Protein AF-A0A934R566-F1 (afdb_monomer)

Structure (mmCIF, N/CA/C/O backbone):
data_AF-A0A934R566-F1
#
_entry.id   AF-A0A934R566-F1
#
loop_
_atom_site.group_PDB
_atom_site.id
_atom_site.type_symbol
_atom_site.label_atom_id
_atom_site.label_alt_id
_atom_site.label_comp_id
_atom_site.label_asym_id
_atom_site.label_entity_id
_atom_site.label_seq_id
_atom_site.pdbx_PDB_ins_code
_atom_site.Cartn_x
_atom_site.Cartn_y
_atom_site.Cartn_z
_atom_site.occupancy
_atom_site.B_iso_or_equiv
_atom_site.auth_seq_id
_atom_site.auth_comp_id
_atom_site.auth_asym_id
_atom_site.auth_atom_id
_atom_site.pdbx_PDB_model_num
ATOM 1 N N . MET A 1 1 ? 9.964 -59.567 19.577 1.00 41.88 1 MET A N 1
ATOM 2 C CA . MET A 1 1 ? 9.062 -60.661 19.155 1.00 41.88 1 MET A CA 1
ATOM 3 C C . MET A 1 1 ? 9.580 -61.192 17.825 1.00 41.88 1 MET A C 1
ATOM 5 O O . MET A 1 1 ? 9.695 -60.380 16.914 1.00 41.88 1 MET A O 1
ATOM 9 N N . PRO A 1 2 ? 10.008 -62.461 17.716 1.00 40.12 2 PRO A N 1
ATOM 10 C CA . PRO A 1 2 ? 10.544 -62.982 16.462 1.00 40.12 2 PRO A CA 1
ATOM 11 C C . PRO A 1 2 ? 9.393 -63.238 15.479 1.00 40.12 2 PRO A C 1
ATOM 13 O O . PRO A 1 2 ? 8.421 -63.911 15.815 1.00 40.12 2 PRO A O 1
ATOM 16 N N . GLY A 1 3 ? 9.485 -62.628 14.297 1.00 44.38 3 GLY A N 1
ATOM 17 C CA . GLY A 1 3 ? 8.491 -62.725 13.233 1.00 44.38 3 GLY A CA 1
ATOM 18 C C . GLY A 1 3 ? 8.569 -64.067 12.512 1.00 44.38 3 GLY A C 1
ATOM 19 O O . GLY A 1 3 ? 9.644 -64.505 12.109 1.00 44.38 3 GLY A O 1
ATOM 20 N N . ILE A 1 4 ? 7.414 -64.706 12.359 1.00 51.22 4 ILE A N 1
ATOM 21 C CA . ILE A 1 4 ? 7.236 -65.934 11.584 1.00 51.22 4 ILE A CA 1
ATOM 22 C C . ILE A 1 4 ? 7.385 -65.580 10.089 1.00 51.22 4 ILE A C 1
ATOM 24 O O . ILE A 1 4 ? 6.726 -64.641 9.629 1.00 51.22 4 ILE A O 1
ATOM 28 N N . PRO A 1 5 ? 8.240 -66.272 9.315 1.00 54.06 5 PRO A N 1
ATOM 29 C CA . PRO A 1 5 ? 8.413 -65.990 7.896 1.00 54.06 5 PRO A CA 1
ATOM 30 C C . PRO A 1 5 ? 7.185 -66.452 7.097 1.00 54.06 5 PRO A C 1
ATOM 32 O O . PRO A 1 5 ? 6.775 -67.608 7.146 1.00 54.06 5 PRO A O 1
ATOM 35 N N . TRP A 1 6 ? 6.614 -65.529 6.321 1.00 48.16 6 TRP A N 1
ATOM 36 C CA . TRP A 1 6 ? 5.411 -65.715 5.495 1.00 48.16 6 TRP A CA 1
ATOM 37 C C . TRP A 1 6 ? 5.549 -66.767 4.378 1.00 48.16 6 TRP A C 1
ATOM 39 O O . TRP A 1 6 ? 4.560 -67.118 3.737 1.00 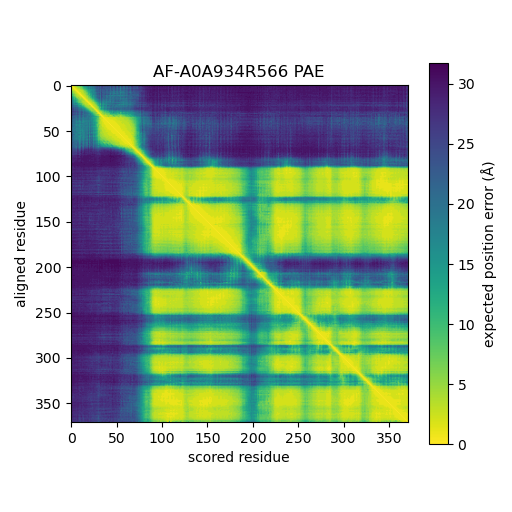48.16 6 TRP A O 1
ATOM 49 N N . SER A 1 7 ? 6.749 -67.300 4.142 1.00 43.72 7 SER A N 1
ATOM 50 C CA . SER A 1 7 ? 7.009 -68.305 3.107 1.00 43.72 7 SER A CA 1
ATOM 51 C C . SER A 1 7 ? 6.393 -69.679 3.400 1.00 43.72 7 SER A C 1
ATOM 53 O O . SER A 1 7 ? 6.211 -70.454 2.467 1.00 43.72 7 SER A O 1
ATOM 55 N N . ASP A 1 8 ? 6.023 -69.971 4.652 1.00 43.66 8 ASP A N 1
ATOM 56 C CA . ASP A 1 8 ? 5.463 -71.278 5.040 1.00 43.66 8 ASP A CA 1
ATOM 57 C C . ASP A 1 8 ? 3.939 -71.398 4.844 1.00 43.66 8 ASP A C 1
ATOM 59 O O . ASP A 1 8 ? 3.393 -72.503 4.828 1.00 43.66 8 ASP A O 1
ATOM 63 N N . LEU A 1 9 ? 3.229 -70.281 4.644 1.00 47.47 9 LEU A N 1
ATOM 64 C CA . LEU A 1 9 ? 1.766 -70.281 4.494 1.00 47.47 9 LEU A CA 1
ATOM 65 C C . LEU A 1 9 ? 1.286 -70.519 3.054 1.00 47.47 9 LEU A C 1
ATOM 67 O O . LEU A 1 9 ? 0.129 -70.884 2.859 1.00 47.47 9 LEU A O 1
ATOM 71 N N . LEU A 1 10 ? 2.154 -70.377 2.047 1.00 47.69 10 LEU A N 1
ATOM 72 C CA . LEU A 1 10 ? 1.759 -70.515 0.637 1.00 47.69 10 LEU A CA 1
ATOM 73 C C . LEU A 1 10 ? 1.865 -71.943 0.075 1.00 47.69 10 LEU A C 1
ATOM 75 O O . LEU A 1 10 ? 1.272 -72.216 -0.963 1.00 47.69 10 LEU A O 1
ATOM 79 N N . PHE A 1 11 ? 2.541 -72.877 0.755 1.00 44.78 11 PHE A N 1
ATOM 80 C CA . PHE A 1 11 ? 2.759 -74.234 0.222 1.00 44.78 11 PHE A CA 1
ATOM 81 C C . PHE A 1 11 ? 1.884 -75.341 0.830 1.00 44.78 11 PHE A C 1
ATOM 83 O O . PHE A 1 11 ? 1.899 -76.464 0.332 1.00 44.78 11 PHE A O 1
ATOM 90 N N . ARG A 1 12 ? 1.070 -75.054 1.857 1.00 43.22 12 ARG A N 1
ATOM 91 C CA . ARG A 1 12 ? 0.184 -76.059 2.488 1.00 43.22 12 ARG A CA 1
ATOM 92 C C . ARG A 1 12 ? -1.282 -76.023 2.041 1.00 43.22 12 ARG A C 1
ATOM 94 O O . ARG A 1 12 ? -2.047 -76.880 2.462 1.00 43.22 12 ARG A O 1
ATOM 101 N N . GLY A 1 13 ? -1.673 -75.081 1.182 1.00 43.78 13 GLY A N 1
ATOM 102 C CA . GLY A 1 13 ? -3.068 -74.916 0.745 1.00 43.78 13 GLY A CA 1
ATOM 103 C C . GLY A 1 13 ? -3.440 -75.571 -0.589 1.00 43.78 13 GLY A C 1
ATOM 104 O O . GLY A 1 13 ? -4.585 -75.438 -1.005 1.00 43.78 13 GLY A O 1
ATOM 105 N N . LEU A 1 14 ? -2.505 -76.235 -1.283 1.00 39.53 14 LEU A N 1
ATOM 106 C CA . LEU A 1 14 ? -2.704 -76.653 -2.682 1.00 39.53 14 LEU A CA 1
ATOM 107 C C . LEU A 1 14 ? -2.709 -78.168 -2.927 1.00 39.53 14 LEU A C 1
ATOM 109 O O . LEU A 1 14 ? -2.517 -78.612 -4.057 1.00 39.53 14 LEU A O 1
ATOM 113 N N . LEU A 1 15 ? -2.946 -78.970 -1.892 1.00 47.66 15 LEU A N 1
ATOM 114 C CA . LEU A 1 15 ? -3.189 -80.402 -2.034 1.00 47.66 15 LEU A CA 1
ATOM 115 C C . LEU A 1 15 ? -4.388 -80.792 -1.171 1.00 47.66 15 LEU A C 1
ATOM 117 O O . LEU A 1 15 ? -4.431 -80.479 0.014 1.00 47.66 15 LEU A O 1
ATOM 121 N N . VAL A 1 16 ? -5.303 -81.540 -1.787 1.00 50.09 16 VAL A N 1
ATOM 122 C CA . VAL A 1 16 ? -6.507 -82.165 -1.211 1.00 50.09 16 VAL A CA 1
ATOM 123 C C . VAL A 1 16 ? -7.772 -81.294 -1.229 1.00 50.09 16 VAL A C 1
ATOM 125 O O . VAL A 1 16 ? -8.340 -80.932 -0.207 1.00 50.09 16 VAL A O 1
ATOM 128 N N . ALA A 1 17 ? -8.268 -81.048 -2.440 1.00 39.47 17 ALA A N 1
ATOM 129 C CA . ALA A 1 17 ? -9.702 -81.035 -2.723 1.00 39.47 17 ALA A CA 1
ATOM 130 C C . ALA A 1 17 ? -9.897 -81.486 -4.178 1.00 39.47 17 ALA A C 1
ATOM 132 O O . ALA A 1 17 ? -9.989 -80.672 -5.091 1.00 39.47 17 ALA A O 1
ATOM 133 N N . THR A 1 18 ? -9.871 -82.797 -4.414 1.00 49.72 18 THR A N 1
ATOM 134 C CA . THR A 1 18 ? -10.452 -83.384 -5.626 1.00 49.72 18 THR A CA 1
ATOM 135 C C . THR A 1 18 ? -11.951 -83.524 -5.373 1.00 49.72 18 THR A C 1
ATOM 137 O O . THR A 1 18 ? -12.323 -84.344 -4.534 1.00 49.72 18 THR A O 1
ATOM 140 N N . PRO A 1 19 ? -12.825 -82.729 -6.011 1.00 45.81 19 PRO A N 1
ATOM 141 C CA . PRO A 1 19 ? -14.240 -83.040 -5.996 1.00 45.81 19 PRO A CA 1
ATOM 142 C C . PRO A 1 19 ? -14.465 -84.248 -6.908 1.00 45.81 19 PRO A C 1
ATOM 144 O O . PRO A 1 19 ? -14.084 -84.225 -8.081 1.00 45.81 19 PRO A O 1
ATOM 147 N N . ASP A 1 20 ? -15.069 -85.297 -6.356 1.00 46.50 20 ASP A N 1
ATOM 148 C CA . ASP A 1 20 ? -15.624 -86.403 -7.128 1.00 46.50 20 ASP A CA 1
ATOM 149 C C . ASP A 1 20 ? -16.642 -85.831 -8.124 1.00 46.50 20 ASP A C 1
ATOM 151 O O . ASP A 1 20 ? -17.706 -85.333 -7.747 1.00 46.50 20 ASP A O 1
ATOM 155 N N . PHE A 1 21 ? -16.280 -85.842 -9.407 1.00 44.44 21 PHE A N 1
ATOM 156 C CA . PHE A 1 21 ? -17.185 -85.483 -10.488 1.00 44.44 21 PHE A CA 1
ATOM 157 C C . PHE A 1 21 ? -18.115 -86.672 -10.754 1.00 44.44 21 PHE A C 1
ATOM 159 O O . PHE A 1 21 ? -17.622 -87.774 -10.997 1.00 44.44 21 PHE A O 1
ATOM 166 N N . PRO A 1 22 ? -19.445 -86.487 -10.737 1.00 51.38 22 PRO A N 1
ATOM 167 C CA . PRO A 1 22 ? -20.356 -87.540 -11.142 1.00 51.38 22 PRO A CA 1
ATOM 168 C C . PRO A 1 22 ? -20.207 -87.811 -12.644 1.00 51.38 22 PRO A C 1
ATOM 170 O O . PRO A 1 22 ? -20.480 -86.948 -13.484 1.00 51.38 22 PRO A O 1
ATOM 173 N N . ASP A 1 23 ? -19.804 -89.038 -12.966 1.00 53.03 23 ASP A N 1
ATOM 174 C CA . ASP A 1 23 ? -19.916 -89.646 -14.289 1.00 53.03 23 ASP A CA 1
ATOM 175 C C . ASP A 1 23 ? -21.395 -89.708 -14.678 1.00 53.03 23 ASP A C 1
ATOM 177 O O . ASP A 1 23 ? -22.086 -90.650 -14.306 1.00 53.03 23 ASP A O 1
ATOM 181 N N . ASN A 1 24 ? -21.912 -88.676 -15.350 1.00 53.62 24 ASN A N 1
ATOM 182 C CA . ASN A 1 24 ? -23.083 -88.754 -16.235 1.00 53.62 24 ASN A CA 1
ATOM 183 C C . ASN A 1 24 ? -23.374 -87.393 -16.882 1.00 53.62 24 ASN A C 1
ATOM 185 O O . ASN A 1 24 ? -24.343 -86.718 -16.551 1.00 53.62 24 ASN A O 1
ATOM 189 N N . PHE A 1 25 ? -22.555 -87.005 -17.860 1.00 48.19 25 PHE A N 1
ATOM 190 C CA . PHE A 1 25 ? -22.981 -86.069 -18.905 1.00 48.19 25 PHE A CA 1
ATOM 191 C C . PHE A 1 25 ? -22.435 -86.519 -20.261 1.00 48.19 25 PHE A C 1
ATOM 193 O O . PHE A 1 25 ? -21.473 -85.991 -20.815 1.00 48.19 25 PHE A O 1
ATOM 200 N N . SER A 1 26 ? -23.080 -87.545 -20.807 1.00 50.75 26 SER A N 1
ATOM 201 C CA . SER A 1 26 ? -22.960 -87.933 -22.207 1.00 50.75 26 SER A CA 1
ATOM 202 C C . SER A 1 26 ? -23.872 -87.032 -23.045 1.00 50.75 26 SER A C 1
ATOM 204 O O . SER A 1 26 ? -25.043 -87.343 -23.224 1.00 50.75 26 SER A O 1
ATOM 206 N N . SER A 1 27 ? -23.366 -85.904 -23.555 1.00 48.69 27 SER A N 1
ATOM 207 C CA . SER A 1 27 ? -23.995 -85.225 -24.701 1.00 48.69 27 SER A CA 1
ATOM 208 C C . SER A 1 27 ? -23.041 -84.261 -25.419 1.00 48.69 27 SER A C 1
ATOM 210 O O . SER A 1 27 ? -22.906 -83.089 -25.087 1.00 48.69 27 SER A O 1
ATOM 212 N N . SER A 1 28 ? -22.364 -84.808 -26.429 1.00 54.81 28 SER A N 1
ATOM 213 C CA . SER A 1 28 ? -22.339 -84.268 -27.794 1.00 54.81 28 SER A CA 1
ATOM 214 C C . SER A 1 28 ? -21.935 -82.801 -28.042 1.00 54.81 28 SER A C 1
ATOM 216 O O . SER A 1 28 ? -22.540 -82.149 -28.884 1.00 54.81 28 SER A O 1
ATOM 218 N N . TYR A 1 29 ? -20.840 -82.321 -27.451 1.00 56.97 29 TYR A N 1
ATOM 219 C CA . TYR A 1 29 ? -19.929 -81.377 -28.126 1.00 56.97 29 TYR A CA 1
ATOM 220 C C . TYR A 1 29 ? -18.493 -81.698 -27.711 1.00 56.97 29 TYR A C 1
ATOM 222 O O . TYR A 1 29 ? -17.938 -81.118 -26.780 1.00 56.97 29 TYR A O 1
ATOM 230 N N . GLY A 1 30 ? -17.895 -82.683 -28.385 1.00 53.22 30 GLY A N 1
ATOM 231 C CA . GLY A 1 30 ? -16.498 -83.053 -28.189 1.00 53.22 30 GLY A CA 1
ATOM 232 C C . GLY A 1 30 ? -15.568 -81.952 -28.688 1.00 53.22 30 GLY A C 1
ATOM 233 O O . GLY A 1 30 ? -15.062 -82.033 -29.804 1.00 53.22 30 GLY A O 1
ATOM 234 N N . MET A 1 31 ? -15.305 -80.933 -27.865 1.00 53.47 31 MET A N 1
ATOM 235 C CA . MET A 1 31 ? -14.038 -80.225 -28.003 1.00 53.47 31 MET A CA 1
ATOM 236 C C . MET A 1 31 ? -12.932 -81.237 -27.686 1.00 53.47 31 MET A C 1
ATOM 238 O O . MET A 1 31 ? -13.004 -81.895 -26.644 1.00 53.47 31 MET A O 1
ATOM 242 N N . PRO A 1 32 ? -11.927 -81.412 -28.564 1.00 59.88 32 PRO A N 1
ATOM 243 C CA . PRO A 1 32 ? -10.840 -82.344 -28.305 1.00 59.88 32 PRO A CA 1
ATOM 244 C C . PRO A 1 32 ? -10.223 -81.988 -26.953 1.00 59.88 32 PRO A C 1
ATOM 246 O O . PRO A 1 32 ? -9.951 -80.818 -26.697 1.00 59.88 32 PRO A O 1
ATOM 249 N N . SER A 1 33 ? -10.009 -82.974 -26.082 1.00 62.22 33 SER A N 1
ATOM 250 C CA . SER A 1 33 ? -9.493 -82.786 -24.713 1.00 62.22 33 SER A CA 1
ATOM 251 C C . SER A 1 33 ? -8.216 -81.929 -24.644 1.00 62.22 33 SER A C 1
ATOM 253 O O . SER A 1 33 ? -7.975 -81.251 -23.646 1.00 62.22 33 SER A O 1
ATOM 255 N N . ARG A 1 34 ? -7.446 -81.870 -25.741 1.00 66.62 34 ARG A N 1
ATOM 256 C CA . ARG A 1 34 ? -6.327 -80.934 -25.939 1.00 66.62 34 ARG A CA 1
ATOM 257 C C . ARG A 1 34 ? -6.724 -79.454 -25.878 1.00 66.62 34 ARG A C 1
ATOM 259 O O . ARG A 1 34 ? -5.978 -78.673 -25.300 1.00 66.62 34 ARG A O 1
ATOM 266 N N . ASN A 1 35 ? -7.872 -79.055 -26.424 1.00 69.69 35 ASN A N 1
ATOM 267 C CA . ASN A 1 35 ? -8.321 -77.660 -26.404 1.00 69.69 35 ASN A CA 1
ATOM 268 C C . ASN A 1 35 ? -8.693 -77.206 -24.993 1.00 69.69 35 ASN A C 1
ATOM 270 O O . ASN A 1 35 ? -8.331 -76.100 -24.617 1.00 69.69 35 ASN A O 1
ATOM 274 N N . LEU A 1 36 ? -9.322 -78.066 -24.183 1.00 76.81 36 LEU A N 1
ATOM 275 C CA . LEU A 1 36 ? -9.640 -77.723 -22.794 1.00 76.81 36 LEU A CA 1
ATOM 276 C C . LEU A 1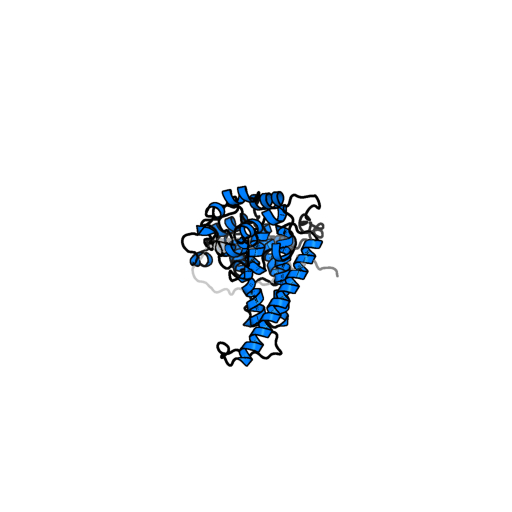 36 ? -8.361 -77.499 -21.973 1.00 76.81 36 LEU A C 1
ATOM 278 O O . LEU A 1 36 ? -8.259 -76.511 -21.253 1.00 76.81 36 LEU A O 1
ATOM 282 N N . GLN A 1 37 ? -7.360 -78.373 -22.129 1.00 77.88 37 GLN A N 1
ATOM 283 C CA . GLN A 1 37 ? -6.065 -78.224 -21.456 1.00 77.88 37 GLN A CA 1
ATOM 284 C C . GLN A 1 37 ? -5.353 -76.929 -21.865 1.00 77.88 37 GLN A C 1
ATOM 286 O O . GLN A 1 37 ? -4.818 -76.227 -21.010 1.00 77.88 37 GLN A O 1
ATOM 291 N N . ILE A 1 38 ? -5.391 -76.581 -23.155 1.00 82.75 38 ILE A N 1
ATOM 292 C CA . ILE A 1 38 ? -4.810 -75.337 -23.672 1.00 82.75 38 ILE A CA 1
ATOM 293 C C . ILE A 1 38 ? -5.565 -74.119 -23.123 1.00 82.75 38 ILE A C 1
ATOM 295 O O . ILE A 1 38 ? -4.933 -73.183 -22.642 1.00 82.75 38 ILE A O 1
ATOM 299 N N . THR A 1 39 ? -6.900 -74.128 -23.125 1.00 78.88 39 THR A N 1
ATOM 300 C CA . THR A 1 39 ? -7.710 -73.029 -22.579 1.00 78.88 39 THR A CA 1
ATOM 301 C C . THR A 1 39 ? -7.467 -72.835 -21.084 1.00 78.88 39 THR A C 1
ATOM 303 O O . THR A 1 39 ? -7.262 -71.705 -20.648 1.00 78.88 39 THR A O 1
ATOM 306 N N . VAL A 1 40 ? -7.416 -73.916 -20.300 1.00 83.31 40 VAL A N 1
ATOM 307 C CA . VAL A 1 40 ? -7.110 -73.846 -18.862 1.00 83.31 40 VAL A CA 1
ATOM 308 C C . VAL A 1 40 ? -5.696 -73.305 -18.633 1.00 83.31 40 VAL A C 1
ATOM 310 O O . VAL A 1 40 ? -5.517 -72.425 -17.794 1.00 83.31 40 VAL A O 1
ATOM 313 N N . ALA A 1 41 ? -4.705 -73.752 -19.411 1.00 87.06 41 ALA A N 1
ATOM 314 C CA . ALA A 1 41 ? -3.342 -73.232 -19.324 1.00 87.06 41 ALA A CA 1
ATOM 315 C C . ALA A 1 41 ? -3.271 -71.725 -19.634 1.00 87.06 41 ALA A C 1
ATOM 317 O O . ALA A 1 41 ? -2.594 -70.985 -18.921 1.00 87.06 41 ALA A O 1
ATOM 318 N N . TRP A 1 42 ? -4.005 -71.249 -20.645 1.00 89.44 42 TRP A N 1
ATOM 319 C CA . TRP A 1 42 ? -4.072 -69.823 -20.981 1.00 89.44 42 TRP A CA 1
ATOM 320 C C . TRP A 1 42 ? -4.770 -68.988 -19.912 1.00 89.44 42 TRP A C 1
ATOM 322 O O . TRP A 1 42 ? -4.302 -67.893 -19.610 1.00 89.44 42 TRP A O 1
ATOM 332 N N . ILE A 1 43 ? -5.848 -69.498 -19.313 1.00 89.12 43 ILE A N 1
ATOM 333 C CA . ILE A 1 43 ? -6.532 -68.818 -18.207 1.00 89.12 43 ILE A CA 1
ATOM 334 C C . ILE A 1 43 ? -5.586 -68.696 -17.010 1.00 89.12 43 ILE A C 1
ATOM 336 O O . ILE A 1 43 ? -5.425 -67.601 -16.479 1.00 89.12 43 ILE A O 1
ATOM 340 N N . LEU A 1 44 ? -4.897 -69.779 -16.635 1.00 90.62 44 LEU A N 1
ATOM 341 C CA . LEU A 1 44 ? -3.925 -69.761 -15.538 1.00 90.62 44 LEU A CA 1
ATOM 342 C C . LEU A 1 44 ? -2.777 -68.783 -15.807 1.00 90.62 44 LEU A C 1
ATOM 344 O O . LEU A 1 44 ? -2.401 -68.015 -14.921 1.00 90.62 44 LEU A O 1
ATOM 348 N N . LEU A 1 45 ? -2.250 -68.765 -17.034 1.00 90.75 45 LEU A N 1
ATOM 349 C CA . LEU A 1 45 ? -1.203 -67.829 -17.432 1.00 90.75 45 LEU A CA 1
ATOM 350 C C . LEU A 1 45 ? -1.691 -66.373 -17.380 1.00 90.75 45 LEU A C 1
ATOM 352 O O . LEU A 1 45 ? -0.990 -65.512 -16.854 1.00 90.75 45 LEU A O 1
ATOM 356 N N . ALA A 1 46 ? -2.898 -66.092 -17.876 1.00 89.56 46 ALA A N 1
ATOM 357 C CA . ALA A 1 46 ? -3.488 -64.757 -17.832 1.00 89.56 46 ALA A CA 1
ATOM 358 C C . ALA A 1 46 ? -3.719 -64.286 -16.387 1.00 89.56 46 ALA A C 1
ATOM 360 O O . ALA A 1 46 ? -3.388 -63.149 -16.049 1.00 89.56 46 ALA A O 1
ATOM 361 N N . SER A 1 47 ? -4.213 -65.167 -15.511 1.00 88.31 47 SER A N 1
ATOM 362 C CA . SER A 1 47 ? -4.362 -64.878 -14.082 1.00 88.31 47 SER A CA 1
ATOM 363 C C . SER A 1 47 ? -3.016 -64.598 -13.409 1.00 88.31 47 SER A C 1
ATOM 365 O O . SER A 1 47 ? -2.917 -63.656 -12.623 1.00 88.31 47 SER A O 1
ATOM 367 N N . LEU A 1 48 ? -1.966 -65.353 -13.753 1.00 90.88 48 LEU A N 1
ATOM 368 C CA . LEU A 1 48 ? -0.611 -65.123 -13.248 1.00 90.88 48 LEU A CA 1
ATOM 369 C C . LEU A 1 48 ? -0.079 -63.745 -13.676 1.00 90.88 48 LEU A C 1
ATOM 371 O O . LEU A 1 48 ? 0.414 -62.989 -12.840 1.00 90.88 48 LEU A O 1
ATOM 375 N N . ILE A 1 49 ? -0.217 -63.392 -14.958 1.00 90.62 49 ILE A N 1
ATOM 376 C CA . ILE A 1 49 ? 0.229 -62.097 -15.497 1.00 90.62 49 ILE A CA 1
ATOM 377 C C . ILE A 1 49 ? -0.526 -60.943 -14.827 1.00 90.62 49 ILE A C 1
ATOM 379 O O . ILE A 1 49 ? 0.094 -59.959 -14.419 1.00 90.62 49 ILE A O 1
ATOM 383 N N . MET A 1 50 ? -1.844 -61.071 -14.652 1.00 91.25 50 MET A N 1
ATOM 384 C CA . MET A 1 50 ? -2.654 -60.052 -13.982 1.00 91.25 50 MET A CA 1
ATOM 385 C C . MET A 1 50 ? -2.262 -59.889 -12.506 1.00 91.25 50 MET A C 1
ATOM 387 O O . MET A 1 50 ? -2.162 -58.763 -12.020 1.00 91.25 50 MET A O 1
ATOM 391 N N . GLY A 1 51 ? -1.953 -60.989 -11.810 1.00 90.12 51 GLY A N 1
ATOM 392 C CA . GLY A 1 51 ? -1.420 -60.955 -10.446 1.00 90.12 51 GLY A CA 1
ATOM 393 C C . GLY A 1 51 ? -0.073 -60.230 -10.349 1.00 90.12 51 GLY A C 1
ATOM 394 O O . GLY A 1 51 ? 0.115 -59.398 -9.463 1.00 90.12 51 GLY A O 1
ATOM 395 N N . ILE A 1 52 ? 0.842 -60.476 -11.294 1.00 89.50 52 ILE A N 1
ATOM 396 C CA . ILE A 1 52 ? 2.141 -59.783 -11.361 1.00 89.50 52 ILE A CA 1
ATOM 397 C C . ILE A 1 52 ? 1.951 -58.284 -11.624 1.00 89.50 52 ILE A C 1
ATOM 399 O O . ILE A 1 52 ? 2.617 -57.46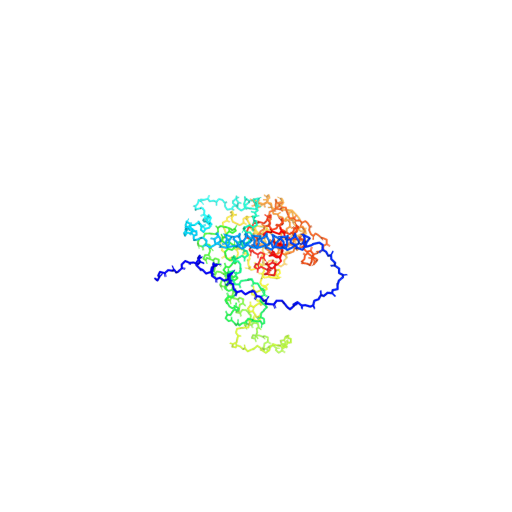9 -10.987 1.00 89.50 52 ILE A O 1
ATOM 403 N N . ALA A 1 53 ? 1.038 -57.906 -12.523 1.00 87.06 53 ALA A N 1
ATOM 404 C CA . ALA A 1 53 ? 0.755 -56.505 -12.831 1.00 87.06 53 ALA A CA 1
ATOM 405 C C . ALA A 1 53 ? 0.181 -55.752 -11.619 1.00 87.06 53 ALA A C 1
ATOM 407 O O . ALA A 1 53 ? 0.641 -54.656 -11.299 1.00 87.06 53 ALA A O 1
ATOM 408 N N . LEU A 1 54 ? -0.769 -56.362 -10.900 1.00 85.31 54 LEU A N 1
ATOM 409 C CA . LEU A 1 54 ? -1.323 -55.798 -9.665 1.00 85.31 54 LEU A CA 1
ATOM 410 C C . LEU A 1 54 ? -0.258 -55.668 -8.572 1.00 85.31 54 LEU A C 1
ATOM 412 O O . LEU A 1 54 ? -0.192 -54.639 -7.901 1.00 85.31 54 LEU A O 1
ATOM 416 N N . TRP A 1 55 ? 0.613 -56.669 -8.427 1.00 91.31 55 TRP A N 1
ATOM 417 C CA . TRP A 1 55 ? 1.724 -56.610 -7.480 1.00 91.31 55 TRP A CA 1
ATOM 418 C C . TRP A 1 55 ? 2.723 -55.501 -7.833 1.00 91.31 55 TRP A C 1
ATOM 420 O O . TRP A 1 55 ? 3.103 -54.727 -6.959 1.00 91.31 55 TRP A O 1
ATOM 430 N N . GLN A 1 56 ? 3.102 -55.356 -9.107 1.00 86.38 56 GLN A N 1
ATOM 431 C CA . GLN A 1 56 ? 3.962 -54.261 -9.575 1.00 86.38 56 GLN A CA 1
ATOM 432 C C . GLN A 1 56 ? 3.335 -52.891 -9.282 1.00 86.38 56 GLN A C 1
ATOM 434 O O . GLN A 1 56 ? 4.017 -52.022 -8.745 1.00 86.38 56 GLN A O 1
ATOM 439 N N . ALA A 1 57 ? 2.038 -52.711 -9.554 1.00 81.44 57 ALA A N 1
ATOM 440 C CA . ALA A 1 57 ? 1.329 -51.468 -9.252 1.00 81.44 57 ALA A CA 1
ATOM 441 C C . ALA A 1 57 ? 1.331 -51.160 -7.746 1.00 81.44 57 ALA A C 1
ATOM 443 O O . ALA A 1 57 ? 1.650 -50.043 -7.344 1.00 81.44 57 ALA A O 1
ATOM 444 N N . GLN A 1 58 ? 1.065 -52.159 -6.898 1.00 82.69 58 GLN A N 1
ATOM 445 C CA . GLN A 1 58 ? 1.133 -51.997 -5.445 1.00 82.69 58 GLN A CA 1
ATOM 446 C C . GLN A 1 58 ? 2.552 -51.692 -4.956 1.00 82.69 58 GLN A C 1
ATOM 448 O O . GLN A 1 58 ? 2.717 -50.852 -4.079 1.00 82.69 58 GLN A O 1
ATOM 453 N N . VAL A 1 59 ? 3.584 -52.324 -5.525 1.00 84.12 59 VAL A N 1
ATOM 454 C CA . VAL A 1 59 ? 4.988 -52.043 -5.187 1.00 84.12 59 VAL A CA 1
ATOM 455 C C . VAL A 1 59 ? 5.389 -50.635 -5.619 1.00 84.12 59 VAL A C 1
ATOM 457 O O . VAL A 1 59 ? 6.125 -49.983 -4.884 1.00 84.12 59 VAL A O 1
ATOM 460 N N . VAL A 1 60 ? 4.914 -50.140 -6.765 1.00 83.38 60 VAL A N 1
ATOM 461 C CA . VAL A 1 60 ? 5.159 -48.760 -7.212 1.00 83.38 60 VAL A CA 1
ATOM 462 C C . VAL A 1 60 ? 4.477 -47.767 -6.277 1.00 83.38 60 VAL A C 1
ATOM 464 O O . VAL A 1 60 ? 5.161 -46.891 -5.764 1.00 83.38 60 VAL A O 1
ATOM 467 N N . VAL A 1 61 ? 3.195 -47.960 -5.953 1.00 77.38 61 VAL A N 1
ATOM 468 C CA . VAL A 1 61 ? 2.465 -47.096 -5.007 1.00 77.38 61 VAL A CA 1
ATOM 469 C C . VAL A 1 61 ? 3.091 -47.150 -3.613 1.00 77.38 61 VAL A C 1
ATOM 471 O O . VAL A 1 61 ? 3.277 -46.119 -2.976 1.00 77.38 61 VAL A O 1
ATOM 474 N N . ALA A 1 62 ? 3.488 -48.332 -3.139 1.00 73.62 62 ALA A N 1
ATOM 475 C CA . ALA A 1 62 ? 4.169 -48.483 -1.859 1.00 73.62 62 ALA A CA 1
ATOM 476 C C . ALA A 1 62 ? 5.567 -47.854 -1.874 1.00 73.62 62 ALA A C 1
ATOM 478 O O . ALA A 1 62 ? 5.986 -47.309 -0.859 1.00 73.62 62 ALA A O 1
ATOM 479 N N . ARG A 1 63 ? 6.294 -47.888 -3.000 1.00 74.69 63 ARG A N 1
ATOM 480 C CA . ARG A 1 63 ? 7.576 -47.186 -3.164 1.00 74.69 63 ARG A CA 1
ATOM 481 C C . ARG A 1 63 ? 7.394 -45.681 -3.266 1.00 74.69 63 ARG A C 1
ATOM 483 O O . ARG A 1 63 ? 8.210 -44.972 -2.696 1.00 74.69 63 ARG A O 1
ATOM 490 N N . GLU A 1 64 ? 6.351 -45.191 -3.927 1.00 70.00 64 GLU A N 1
ATOM 491 C CA . GLU A 1 64 ? 6.012 -43.768 -3.964 1.00 70.00 64 GLU A CA 1
ATOM 492 C C . GLU A 1 64 ? 5.628 -43.281 -2.568 1.00 70.00 64 GLU A C 1
ATOM 494 O O . GLU A 1 64 ? 6.254 -42.350 -2.070 1.00 70.00 64 GLU A O 1
ATOM 499 N N . ALA A 1 65 ? 4.730 -43.980 -1.872 1.00 69.19 65 ALA A N 1
ATOM 500 C CA . ALA A 1 65 ? 4.366 -43.685 -0.489 1.00 69.19 65 ALA A CA 1
ATOM 501 C C . ALA A 1 65 ? 5.579 -43.785 0.452 1.00 69.19 65 ALA A C 1
ATOM 503 O O . ALA A 1 65 ? 5.823 -42.892 1.257 1.00 69.19 65 ALA A O 1
ATOM 504 N N . ALA A 1 66 ? 6.410 -44.822 0.320 1.00 68.19 66 ALA A N 1
ATOM 505 C CA . ALA A 1 66 ? 7.635 -44.959 1.106 1.00 68.19 66 ALA A CA 1
ATOM 506 C C . ALA A 1 66 ? 8.725 -43.960 0.699 1.00 68.19 66 ALA A C 1
ATOM 508 O O . ALA A 1 66 ? 9.611 -43.707 1.502 1.00 68.19 66 ALA A O 1
ATOM 509 N N . SER A 1 67 ? 8.692 -43.387 -0.508 1.00 65.12 67 SER A N 1
ATOM 510 C CA . SER A 1 67 ? 9.577 -42.291 -0.921 1.00 65.12 67 SER A CA 1
ATOM 511 C C . SER A 1 67 ? 9.090 -40.942 -0.394 1.00 65.12 67 SER A C 1
ATOM 513 O O . SER A 1 67 ? 9.916 -40.127 0.004 1.00 65.12 67 SER A O 1
ATOM 515 N N . GLN A 1 68 ? 7.771 -40.752 -0.289 1.00 60.81 68 GLN A N 1
ATOM 516 C CA . GLN A 1 68 ? 7.145 -39.604 0.369 1.00 60.81 68 GLN A CA 1
ATOM 517 C C . GLN A 1 68 ? 7.337 -39.647 1.893 1.00 60.81 68 GLN A C 1
ATOM 519 O O . GLN A 1 68 ? 7.496 -38.606 2.524 1.00 60.81 68 GLN A O 1
ATOM 524 N N . HIS A 1 69 ? 7.378 -40.846 2.481 1.00 52.81 69 HIS A N 1
ATOM 525 C CA . HIS A 1 69 ? 7.582 -41.074 3.916 1.00 52.81 69 HIS A CA 1
ATOM 526 C C . HIS A 1 69 ? 8.989 -41.549 4.282 1.00 52.81 69 HIS A C 1
ATOM 528 O O . HIS A 1 69 ? 9.249 -41.857 5.449 1.00 52.81 69 HIS A O 1
ATOM 534 N N . LYS A 1 70 ? 9.923 -41.620 3.323 1.00 48.47 70 LYS A N 1
ATOM 535 C CA . LYS A 1 70 ? 11.330 -41.837 3.651 1.00 48.47 70 LYS A CA 1
ATOM 536 C C . LYS A 1 70 ? 11.691 -40.637 4.495 1.00 48.47 70 LYS A C 1
ATOM 538 O O . LYS A 1 70 ? 11.615 -39.526 3.983 1.00 48.47 70 LYS A O 1
ATOM 543 N N . ASN A 1 71 ? 12.004 -40.870 5.771 1.00 46.34 71 ASN A N 1
ATOM 544 C CA . ASN A 1 71 ? 12.502 -39.846 6.675 1.00 46.34 71 ASN A CA 1
ATOM 545 C C . ASN A 1 71 ? 13.664 -39.160 5.968 1.00 46.34 71 ASN A C 1
ATOM 547 O O . ASN A 1 71 ? 14.796 -39.653 5.965 1.00 46.34 71 ASN A O 1
ATOM 551 N N . LEU A 1 72 ? 13.340 -38.055 5.299 1.00 46.38 72 LEU A N 1
ATOM 552 C CA . LEU A 1 72 ? 14.305 -37.105 4.817 1.00 46.38 72 LEU A CA 1
ATOM 553 C C . LEU A 1 72 ? 15.164 -36.816 6.052 1.00 46.38 72 LEU A C 1
ATOM 555 O O . LEU A 1 72 ? 14.599 -36.694 7.150 1.00 46.38 72 LEU A O 1
ATOM 559 N N . PRO A 1 73 ? 16.505 -36.758 5.933 1.00 46.00 73 PRO A N 1
ATOM 560 C CA . PRO A 1 73 ? 17.288 -36.157 7.007 1.00 46.00 73 PRO A CA 1
ATOM 561 C C . PRO A 1 73 ? 16.550 -34.874 7.399 1.00 46.00 73 PRO A C 1
ATOM 563 O O . PRO A 1 73 ? 16.102 -34.187 6.469 1.00 46.00 73 PRO A O 1
ATOM 566 N N . PRO A 1 74 ? 16.311 -34.625 8.709 1.00 39.22 74 PRO A N 1
ATOM 567 C CA . PRO A 1 74 ? 15.502 -33.495 9.161 1.00 39.22 74 PRO A CA 1
ATOM 568 C C . PRO A 1 74 ? 15.922 -32.316 8.303 1.00 39.22 74 PRO A C 1
ATOM 570 O O . PRO A 1 74 ? 17.136 -32.083 8.249 1.00 39.22 74 PRO A O 1
ATOM 573 N N . PRO A 1 75 ? 14.993 -31.733 7.514 1.00 38.97 75 PRO A N 1
ATOM 574 C CA . PRO A 1 75 ? 15.333 -30.893 6.371 1.00 38.97 75 PRO A CA 1
ATOM 575 C C . PRO A 1 75 ? 16.448 -29.983 6.825 1.00 38.97 75 PRO A C 1
A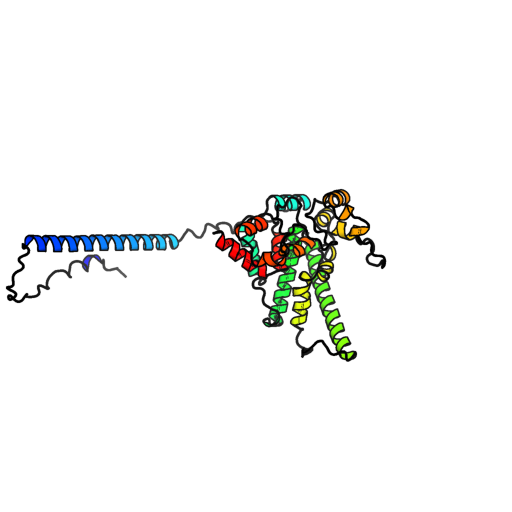TOM 577 O O . PRO A 1 75 ? 16.228 -29.302 7.820 1.00 38.97 75 PRO A O 1
ATOM 580 N N . THR A 1 76 ? 17.636 -30.098 6.213 1.00 35.75 76 THR A N 1
ATOM 581 C CA . THR A 1 76 ? 18.921 -29.561 6.692 1.00 35.75 76 THR A CA 1
ATOM 582 C C . THR A 1 76 ? 18.814 -28.079 6.968 1.00 35.75 76 THR A C 1
ATOM 584 O O . THR A 1 76 ? 19.209 -27.304 6.106 1.00 35.75 76 THR A O 1
ATOM 587 N N . ASN A 1 77 ? 18.187 -27.705 8.087 1.00 36.56 77 ASN A N 1
ATOM 588 C CA . ASN A 1 77 ? 17.438 -26.463 8.245 1.00 36.56 77 ASN A CA 1
ATOM 589 C C . ASN A 1 77 ? 17.262 -25.784 6.884 1.00 36.56 77 ASN A C 1
ATOM 591 O O . ASN A 1 77 ? 17.960 -24.801 6.633 1.00 36.56 77 ASN A O 1
ATOM 595 N N . THR A 1 78 ? 16.565 -26.434 5.920 1.00 39.09 78 THR A N 1
ATOM 596 C CA . THR A 1 78 ? 16.529 -25.911 4.545 1.00 39.09 78 THR A CA 1
ATOM 597 C C . THR A 1 78 ? 15.901 -24.576 4.734 1.00 39.09 78 THR A C 1
ATOM 599 O O . THR A 1 78 ? 14.723 -24.533 5.095 1.00 39.09 78 THR A O 1
ATOM 602 N N . ARG A 1 79 ? 16.768 -23.559 4.656 1.00 40.09 79 ARG A N 1
ATOM 603 C CA . ARG A 1 79 ? 16.533 -22.179 5.024 1.00 40.09 79 ARG A CA 1
ATOM 604 C C . ARG A 1 79 ? 15.041 -21.963 4.913 1.00 40.09 79 ARG A C 1
ATOM 606 O O . ARG A 1 79 ? 14.551 -22.052 3.786 1.00 40.09 79 ARG A O 1
ATOM 613 N N . HIS A 1 80 ? 14.329 -21.699 6.019 1.00 35.53 80 HIS A N 1
ATOM 614 C CA . HIS A 1 80 ? 13.204 -20.761 5.940 1.00 35.53 80 HIS A CA 1
ATOM 615 C C . HIS A 1 80 ? 13.687 -19.742 4.941 1.00 35.53 80 HIS A C 1
ATOM 617 O O . HIS A 1 80 ? 14.687 -19.126 5.307 1.00 35.53 80 HIS A O 1
ATOM 623 N N . ALA A 1 81 ? 13.199 -19.763 3.688 1.00 39.16 81 ALA A N 1
ATOM 624 C CA . ALA A 1 81 ? 13.912 -19.146 2.572 1.00 39.16 81 ALA A CA 1
ATOM 625 C C . ALA A 1 81 ? 14.283 -17.777 3.091 1.00 39.16 81 ALA A C 1
ATOM 627 O O . ALA A 1 81 ? 13.344 -17.049 3.415 1.00 39.16 81 ALA A O 1
ATOM 628 N N . ILE A 1 82 ? 15.575 -17.572 3.430 1.00 40.16 82 ILE A N 1
ATOM 629 C CA . ILE A 1 82 ? 15.920 -16.537 4.412 1.00 40.16 82 ILE A CA 1
ATOM 630 C C . ILE A 1 82 ? 15.502 -15.308 3.662 1.00 40.16 82 ILE A C 1
ATOM 632 O O . ILE A 1 82 ? 16.135 -14.980 2.657 1.00 40.16 82 ILE A O 1
ATOM 636 N N . ARG A 1 83 ? 14.353 -14.740 4.058 1.00 49.34 83 ARG A N 1
ATOM 637 C CA . ARG A 1 83 ? 13.823 -13.527 3.466 1.00 49.34 83 ARG A CA 1
ATOM 638 C C . ARG A 1 83 ? 15.002 -12.615 3.652 1.00 49.34 83 ARG A C 1
ATOM 640 O O . ARG A 1 83 ? 15.389 -12.417 4.805 1.00 49.34 83 ARG A O 1
ATOM 647 N N . ALA A 1 84 ? 15.668 -12.245 2.558 1.00 46.81 84 ALA A N 1
ATOM 648 C CA . ALA A 1 84 ? 16.871 -11.449 2.668 1.00 46.81 84 ALA A CA 1
ATOM 649 C C . ALA A 1 84 ? 16.452 -10.255 3.517 1.00 46.81 84 ALA A C 1
ATOM 651 O O . ALA A 1 84 ? 15.548 -9.508 3.128 1.00 46.81 84 ALA A O 1
ATOM 652 N N . GLY A 1 85 ? 16.976 -10.197 4.746 1.00 49.81 85 GLY A N 1
ATOM 653 C CA . GLY A 1 85 ? 16.698 -9.081 5.625 1.00 49.81 85 GLY A CA 1
ATOM 654 C C . GLY A 1 85 ? 17.112 -7.837 4.852 1.00 49.81 85 GLY A C 1
ATOM 655 O O . GLY A 1 85 ? 18.084 -7.921 4.092 1.00 49.81 85 GLY A O 1
ATOM 656 N N . PRO A 1 86 ? 16.375 -6.723 4.955 1.00 51.12 86 PRO A N 1
ATOM 657 C CA . PRO A 1 86 ? 16.812 -5.494 4.315 1.00 51.12 86 PRO A CA 1
ATOM 658 C C . PRO A 1 86 ? 18.250 -5.237 4.772 1.00 51.12 86 PRO A C 1
ATOM 660 O O . PRO A 1 86 ? 18.510 -5.127 5.972 1.00 51.12 86 PRO A O 1
ATOM 663 N N . ALA A 1 87 ? 19.193 -5.280 3.829 1.00 49.94 87 ALA A N 1
ATOM 664 C CA . ALA A 1 87 ? 20.585 -5.010 4.128 1.00 49.94 87 ALA A CA 1
ATOM 665 C C . ALA A 1 87 ? 20.641 -3.589 4.694 1.00 49.94 87 ALA A C 1
ATOM 667 O O . ALA A 1 87 ? 20.140 -2.658 4.075 1.00 49.94 87 ALA A O 1
ATOM 668 N N . THR A 1 88 ? 21.219 -3.423 5.880 1.00 52.75 88 THR A N 1
ATOM 669 C CA . THR A 1 88 ? 21.315 -2.147 6.609 1.00 52.75 88 THR A CA 1
ATOM 670 C C . THR A 1 88 ? 22.328 -1.178 5.990 1.00 52.75 88 THR A C 1
ATOM 672 O O . THR A 1 88 ? 22.882 -0.334 6.688 1.00 52.75 88 THR A O 1
ATOM 675 N N . ALA A 1 89 ? 22.625 -1.328 4.699 1.00 55.81 89 ALA A N 1
ATOM 676 C CA . ALA A 1 89 ? 23.382 -0.330 3.968 1.00 55.81 89 ALA A CA 1
ATOM 677 C C . ALA A 1 89 ? 22.504 0.915 3.788 1.00 55.81 89 ALA A C 1
ATOM 679 O O . ALA A 1 89 ? 21.276 0.822 3.805 1.00 55.81 89 ALA A O 1
ATOM 680 N N . ASP A 1 90 ? 23.148 2.065 3.627 1.00 71.81 90 ASP A N 1
ATOM 681 C CA . ASP A 1 90 ? 22.542 3.331 3.219 1.00 71.81 90 ASP A CA 1
ATOM 682 C C . ASP A 1 90 ? 21.964 3.182 1.798 1.00 71.81 90 ASP A C 1
ATOM 684 O O . ASP A 1 90 ? 22.569 3.559 0.797 1.00 71.81 90 ASP A O 1
ATOM 688 N N . ILE A 1 91 ? 20.854 2.449 1.696 1.00 79.50 91 ILE A N 1
ATOM 689 C CA . ILE A 1 91 ? 20.163 2.153 0.450 1.00 79.50 91 ILE A CA 1
ATOM 690 C C . ILE A 1 91 ? 19.327 3.381 0.126 1.00 79.50 91 ILE A C 1
ATOM 692 O O . ILE A 1 91 ? 18.409 3.717 0.878 1.00 79.50 91 ILE A O 1
ATOM 696 N N . ASP A 1 92 ? 19.623 4.011 -1.011 1.00 89.44 92 ASP A N 1
ATOM 697 C CA . ASP A 1 92 ? 18.758 5.032 -1.591 1.00 89.44 92 ASP A CA 1
ATOM 698 C C . ASP A 1 92 ? 17.343 4.444 -1.765 1.00 89.44 92 ASP A C 1
ATOM 700 O O . ASP A 1 92 ? 17.149 3.534 -2.584 1.00 89.44 92 ASP A O 1
ATOM 704 N N . PRO A 1 93 ? 16.346 4.926 -0.996 1.00 89.94 93 PRO A N 1
ATOM 705 C CA . PRO A 1 93 ? 15.007 4.358 -1.024 1.00 89.94 93 PRO A CA 1
ATOM 706 C C . PRO A 1 93 ? 14.358 4.516 -2.401 1.00 89.94 93 PRO A C 1
ATOM 708 O O . PRO A 1 93 ? 13.553 3.670 -2.785 1.00 89.94 93 PRO A O 1
ATOM 711 N N . VAL A 1 94 ? 14.716 5.563 -3.157 1.00 92.69 94 VAL A N 1
ATOM 712 C CA . VAL A 1 94 ? 14.148 5.818 -4.484 1.00 92.69 94 VAL A CA 1
ATOM 713 C C . VAL A 1 94 ? 14.658 4.784 -5.477 1.00 92.69 94 VAL A C 1
ATOM 715 O O . VAL A 1 94 ? 13.859 4.138 -6.156 1.00 92.69 94 VAL A O 1
ATOM 718 N N . ALA A 1 95 ? 15.976 4.581 -5.523 1.00 92.44 95 ALA A N 1
ATOM 719 C CA . ALA A 1 95 ? 16.589 3.596 -6.403 1.00 92.44 95 ALA A CA 1
ATOM 720 C C . ALA A 1 95 ? 16.125 2.162 -6.091 1.00 92.44 95 ALA A C 1
ATOM 722 O O . ALA A 1 95 ? 15.810 1.421 -7.022 1.00 92.44 95 ALA A O 1
ATOM 723 N N . ASP A 1 96 ? 16.018 1.771 -4.811 1.00 91.62 96 ASP A N 1
ATOM 724 C CA . ASP A 1 96 ? 15.504 0.439 -4.440 1.00 91.62 96 ASP A CA 1
ATOM 725 C C . ASP A 1 96 ? 14.041 0.261 -4.856 1.00 91.62 96 ASP A C 1
ATOM 727 O O . ASP A 1 96 ? 13.686 -0.769 -5.432 1.00 91.62 96 ASP A O 1
ATOM 731 N N . TYR A 1 97 ? 13.196 1.274 -4.634 1.00 93.12 97 TYR A N 1
ATOM 732 C CA . TYR A 1 97 ? 11.794 1.217 -5.040 1.00 93.12 97 TYR A CA 1
ATOM 733 C C . TYR A 1 97 ? 11.648 1.054 -6.558 1.00 93.12 97 TYR A C 1
ATOM 735 O O . TYR A 1 97 ? 10.907 0.177 -7.010 1.00 93.12 97 TYR A O 1
ATOM 743 N N . ILE A 1 98 ? 12.384 1.849 -7.346 1.00 93.38 98 ILE A N 1
ATOM 744 C CA . ILE A 1 98 ? 12.375 1.765 -8.813 1.00 93.38 98 ILE A CA 1
ATOM 745 C C . ILE A 1 98 ? 12.863 0.393 -9.273 1.00 93.38 98 ILE A C 1
ATOM 747 O O . ILE A 1 98 ? 12.148 -0.284 -10.009 1.00 93.38 98 ILE A O 1
ATOM 751 N N . ALA A 1 99 ? 14.014 -0.066 -8.776 1.00 93.06 99 ALA A N 1
ATOM 752 C CA . ALA A 1 99 ? 14.573 -1.363 -9.142 1.00 93.06 99 ALA A CA 1
ATOM 753 C C . ALA A 1 99 ? 13.613 -2.520 -8.814 1.00 93.06 99 ALA A C 1
ATOM 755 O O . ALA A 1 99 ? 13.489 -3.478 -9.580 1.00 93.06 99 ALA A O 1
ATOM 756 N N . ARG A 1 100 ? 12.888 -2.440 -7.691 1.00 92.19 100 ARG A N 1
ATOM 757 C CA . ARG A 1 100 ? 11.871 -3.437 -7.329 1.00 92.19 100 ARG A CA 1
ATOM 758 C C . ARG A 1 100 ? 10.632 -3.370 -8.215 1.00 92.19 100 ARG A C 1
ATOM 760 O O . ARG A 1 100 ? 10.089 -4.425 -8.531 1.00 92.19 100 ARG A O 1
ATOM 767 N N . CYS A 1 101 ? 10.189 -2.182 -8.618 1.00 93.88 101 CYS A N 1
ATOM 768 C CA . CYS A 1 101 ? 9.089 -2.037 -9.574 1.00 93.88 101 CYS A CA 1
ATOM 769 C C . CYS A 1 101 ? 9.470 -2.587 -10.956 1.00 93.88 101 CYS A C 1
ATOM 771 O O . CYS A 1 101 ? 8.679 -3.301 -11.561 1.00 93.88 101 CYS A O 1
ATOM 773 N N . GLU A 1 102 ? 10.686 -2.307 -11.433 1.00 93.00 102 GLU A N 1
ATOM 774 C CA . GLU A 1 102 ? 11.200 -2.804 -12.719 1.00 93.00 102 GLU A CA 1
ATOM 775 C C . GLU A 1 102 ? 11.374 -4.324 -12.730 1.00 93.00 102 GLU A C 1
ATOM 777 O O . GLU A 1 102 ? 11.047 -4.987 -13.715 1.00 93.00 102 GLU A O 1
ATOM 782 N N . LYS A 1 103 ? 11.860 -4.890 -11.620 1.00 94.50 103 LYS A N 1
ATOM 783 C CA . LYS A 1 103 ? 11.945 -6.342 -11.433 1.00 94.50 103 LYS A CA 1
ATOM 784 C C . LYS A 1 103 ? 10.556 -6.988 -11.388 1.00 94.50 103 LYS A C 1
ATOM 786 O O . LYS A 1 103 ? 10.389 -8.110 -11.874 1.00 94.50 103 LYS A O 1
ATOM 791 N N . GLY A 1 104 ? 9.594 -6.304 -10.771 1.00 94.38 104 GLY A N 1
ATOM 792 C CA . GLY A 1 104 ? 8.270 -6.833 -10.489 1.00 94.38 104 GLY A CA 1
ATOM 793 C C . GLY A 1 104 ? 8.276 -7.954 -9.442 1.00 94.38 104 GLY A C 1
ATOM 794 O O . GLY A 1 104 ? 9.255 -8.174 -8.721 1.00 94.38 104 GLY A O 1
ATOM 795 N N . MET A 1 105 ? 7.165 -8.685 -9.369 1.00 96.69 105 MET A N 1
ATOM 796 C CA . MET A 1 105 ? 6.984 -9.844 -8.501 1.00 96.69 105 MET A CA 1
ATOM 797 C C . MET A 1 105 ? 7.062 -11.166 -9.258 1.00 96.69 105 MET A C 1
ATOM 799 O O . MET A 1 105 ? 6.539 -11.356 -10.359 1.00 96.69 105 MET A O 1
ATOM 803 N N . THR A 1 106 ? 7.659 -12.144 -8.595 1.00 96.56 106 THR A N 1
ATOM 804 C CA . THR A 1 106 ? 7.513 -13.556 -8.932 1.00 96.56 106 THR A CA 1
ATOM 805 C C . THR A 1 106 ? 6.172 -14.097 -8.433 1.00 96.56 106 THR A C 1
ATOM 807 O O . THR A 1 106 ? 5.585 -13.591 -7.477 1.00 96.56 106 THR A O 1
ATOM 810 N N . VAL A 1 107 ? 5.711 -15.196 -9.031 1.00 96.56 107 VAL A N 1
ATOM 811 C CA . VAL A 1 107 ? 4.529 -15.937 -8.556 1.00 96.56 107 VAL A CA 1
ATOM 812 C C . VAL A 1 107 ? 4.679 -16.356 -7.087 1.00 96.56 107 VAL A C 1
ATOM 814 O O . VAL A 1 107 ? 3.730 -16.281 -6.310 1.00 96.56 107 VAL A O 1
ATOM 817 N N . GLN A 1 108 ? 5.893 -16.732 -6.680 1.00 96.44 108 GLN A N 1
ATOM 818 C CA . GLN A 1 108 ? 6.189 -17.088 -5.296 1.00 96.4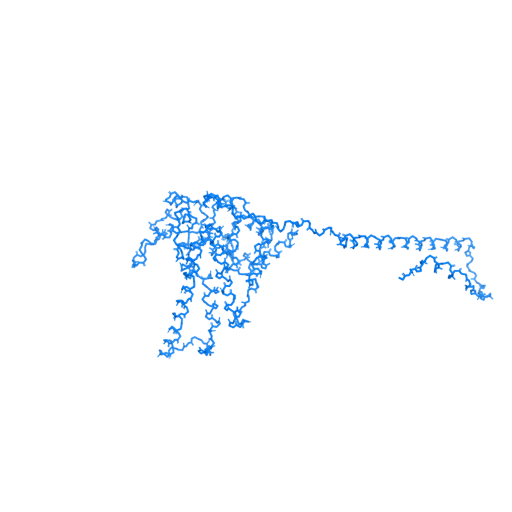4 108 GLN A CA 1
ATOM 819 C C . GLN A 1 108 ? 6.028 -15.896 -4.339 1.00 96.44 108 GLN A C 1
ATOM 821 O O . GLN A 1 108 ? 5.495 -16.062 -3.243 1.00 96.44 108 GLN A O 1
ATOM 826 N N . GLU A 1 109 ? 6.455 -14.696 -4.740 1.00 96.44 109 GLU A N 1
ATOM 827 C CA . GLU A 1 109 ? 6.262 -13.476 -3.947 1.00 96.44 109 GLU A CA 1
ATOM 828 C C . GLU A 1 109 ? 4.781 -13.101 -3.837 1.00 96.44 109 GLU A C 1
ATOM 830 O O . GLU A 1 109 ? 4.339 -12.754 -2.744 1.00 96.44 109 GLU A O 1
ATOM 835 N N . ILE A 1 110 ? 4.002 -13.250 -4.917 1.00 97.44 110 ILE A N 1
ATOM 836 C CA . ILE A 1 110 ? 2.541 -13.056 -4.888 1.00 97.44 110 ILE A CA 1
ATOM 837 C C . ILE A 1 110 ? 1.914 -13.998 -3.852 1.00 97.44 110 ILE A C 1
ATOM 839 O O . ILE A 1 110 ? 1.172 -13.554 -2.977 1.00 97.44 110 ILE A O 1
ATOM 843 N N . ARG A 1 111 ? 2.279 -15.286 -3.878 1.00 96.94 111 ARG A N 1
ATOM 844 C CA . ARG A 1 111 ? 1.816 -16.273 -2.890 1.00 96.94 111 ARG A CA 1
ATOM 845 C C . ARG A 1 111 ? 2.191 -15.899 -1.466 1.00 96.94 111 ARG A C 1
ATOM 847 O O . ARG A 1 111 ? 1.342 -15.953 -0.585 1.00 96.94 111 ARG A O 1
ATOM 854 N N . TRP A 1 112 ? 3.432 -15.477 -1.231 1.00 96.81 112 TRP A N 1
ATOM 855 C CA . TRP A 1 112 ? 3.852 -15.028 0.096 1.00 96.81 112 TRP A CA 1
ATOM 856 C C . TRP A 1 112 ? 3.064 -13.818 0.583 1.00 96.81 112 TRP A C 1
ATOM 858 O O . TRP A 1 112 ? 2.766 -13.744 1.770 1.00 96.81 112 TRP A O 1
ATOM 868 N N . VAL A 1 113 ? 2.719 -12.883 -0.304 1.00 97.19 113 VAL A N 1
ATOM 869 C CA . VAL A 1 113 ? 1.871 -11.741 0.049 1.00 97.19 113 VAL A CA 1
ATOM 870 C C . VAL A 1 113 ? 0.476 -12.212 0.471 1.00 97.19 113 VAL A C 1
ATOM 872 O O . VAL A 1 113 ? 0.003 -11.775 1.518 1.00 97.19 113 VAL A O 1
ATOM 875 N N . LEU A 1 114 ? -0.141 -13.139 -0.270 1.00 96.69 114 LEU A N 1
ATOM 876 C CA . LEU A 1 114 ? -1.453 -13.704 0.077 1.00 96.69 114 LEU A CA 1
ATOM 877 C C . LEU A 1 114 ? -1.426 -14.480 1.397 1.00 96.69 114 LEU A C 1
ATOM 879 O O . LEU A 1 114 ? -2.312 -14.303 2.226 1.00 96.69 114 LEU A O 1
ATOM 883 N N . THR A 1 115 ? -0.406 -15.312 1.611 1.00 96.19 115 THR A N 1
ATOM 884 C CA . THR A 1 115 ? -0.241 -16.066 2.860 1.00 96.19 115 THR A CA 1
ATOM 885 C C . THR A 1 115 ? 0.008 -15.133 4.042 1.00 96.19 115 THR A C 1
ATOM 887 O O . THR A 1 115 ? -0.577 -15.319 5.102 1.00 96.19 115 THR A O 1
ATOM 890 N N . ASP A 1 116 ? 0.845 -14.101 3.883 1.00 96.69 116 ASP A N 1
ATOM 891 C CA . ASP A 1 116 ? 1.059 -13.103 4.934 1.00 96.69 116 ASP A CA 1
ATOM 892 C C . ASP A 1 116 ? -0.252 -12.352 5.258 1.00 96.69 116 ASP A C 1
ATOM 894 O O . ASP A 1 116 ? -0.488 -12.048 6.426 1.00 96.69 116 ASP A O 1
ATOM 898 N N . PHE A 1 117 ? -1.092 -12.062 4.255 1.00 95.06 117 PHE A N 1
ATOM 899 C CA . PHE A 1 117 ? -2.376 -11.365 4.421 1.00 95.06 117 PHE A CA 1
ATOM 900 C C . PHE A 1 117 ? -3.416 -12.228 5.149 1.00 95.06 117 PHE A C 1
ATOM 902 O O . PHE A 1 117 ? -4.074 -11.770 6.082 1.00 95.06 117 PHE A O 1
ATOM 909 N N . GLU A 1 118 ? -3.503 -13.507 4.790 1.00 94.31 118 GLU A N 1
ATOM 910 C CA . GLU A 1 118 ? -4.347 -14.490 5.475 1.00 94.31 118 GLU A CA 1
ATOM 911 C C . GLU A 1 118 ? -3.893 -14.737 6.913 1.00 94.31 118 GLU A C 1
ATOM 913 O O . GLU A 1 118 ? -4.708 -14.696 7.830 1.00 94.31 118 GLU A O 1
ATOM 918 N N . ASN A 1 119 ? -2.587 -14.891 7.140 1.00 94.56 119 ASN A N 1
ATOM 919 C CA . ASN A 1 119 ? -2.025 -15.045 8.483 1.00 94.56 119 ASN A CA 1
ATOM 920 C C . ASN A 1 119 ? -2.236 -13.804 9.361 1.00 94.56 119 ASN A C 1
ATOM 922 O O . ASN A 1 119 ? -2.224 -13.909 10.586 1.00 94.56 119 ASN A O 1
ATOM 926 N N . ALA A 1 120 ? -2.418 -12.626 8.756 1.00 91.62 120 ALA A N 1
ATOM 927 C CA . ALA A 1 120 ? -2.807 -11.416 9.473 1.00 91.62 120 ALA A CA 1
ATOM 928 C C . ALA A 1 120 ? -4.299 -11.404 9.862 1.00 91.62 120 ALA A C 1
ATOM 930 O O . ALA A 1 120 ? -4.725 -10.484 10.555 1.00 91.62 120 ALA A O 1
ATOM 931 N N . GLY A 1 121 ? -5.086 -12.398 9.437 1.00 90.50 121 GLY A N 1
ATOM 932 C CA . GLY A 1 121 ? -6.528 -12.469 9.671 1.00 90.50 121 GLY A CA 1
ATOM 933 C C . GLY A 1 121 ? -7.327 -11.480 8.823 1.00 90.50 121 GLY A C 1
ATOM 934 O O . GLY A 1 121 ? -8.435 -11.120 9.206 1.00 90.50 121 GLY A O 1
ATOM 935 N N . LEU A 1 122 ? -6.752 -11.007 7.710 1.00 88.62 122 LEU A N 1
ATOM 936 C CA . LEU A 1 122 ? -7.369 -10.005 6.835 1.00 88.62 122 LEU A CA 1
ATOM 937 C C . LEU A 1 122 ? -8.025 -10.608 5.583 1.00 88.62 122 LEU A C 1
ATOM 939 O O . LEU A 1 122 ? -8.754 -9.918 4.876 1.00 88.62 122 LEU A O 1
ATOM 943 N N . ALA A 1 123 ? -7.784 -11.892 5.306 1.00 86.94 123 ALA A N 1
ATOM 944 C CA . ALA A 1 123 ? -8.428 -12.600 4.204 1.00 86.94 123 ALA A CA 1
ATOM 945 C C . ALA A 1 123 ? -9.895 -12.938 4.526 1.00 86.94 123 ALA A C 1
ATOM 947 O O . ALA A 1 123 ? -10.236 -13.231 5.672 1.00 86.94 123 ALA A O 1
ATOM 948 N N . GLY A 1 124 ? -10.743 -12.957 3.494 1.00 73.19 124 GLY A N 1
ATOM 949 C CA . GLY A 1 124 ? -12.112 -13.473 3.584 1.00 73.19 124 GLY A CA 1
ATOM 950 C C . GLY A 1 124 ? -13.206 -12.438 3.832 1.00 73.19 124 GLY A C 1
ATOM 951 O O . GLY A 1 124 ? -14.329 -12.853 4.083 1.00 73.19 124 GLY A O 1
ATOM 952 N N . GLY A 1 125 ? -12.896 -11.135 3.771 1.00 64.19 125 GLY A N 1
ATOM 953 C CA . GLY A 1 125 ? -13.897 -10.073 3.588 1.00 64.19 125 GLY A CA 1
ATOM 954 C C . GLY A 1 125 ? -15.095 -10.131 4.539 1.00 64.19 125 GLY A C 1
ATOM 955 O O . GLY A 1 125 ? -16.199 -9.781 4.134 1.00 64.19 125 GLY A O 1
ATOM 956 N N . LYS A 1 126 ? -14.904 -10.621 5.775 1.00 62.66 126 LYS A N 1
ATOM 957 C CA . LYS A 1 126 ? -15.995 -10.805 6.740 1.00 62.66 126 LYS A CA 1
ATOM 958 C C . LYS A 1 126 ? -16.789 -9.506 6.845 1.00 62.66 126 LYS A C 1
ATOM 960 O O . LYS A 1 126 ? -16.232 -8.461 7.191 1.00 62.66 126 LYS A O 1
ATOM 965 N N . THR A 1 127 ? -18.079 -9.577 6.538 1.00 60.44 127 THR A N 1
ATOM 966 C CA . THR A 1 127 ? -18.957 -8.417 6.655 1.00 60.44 127 THR A CA 1
ATOM 967 C C . THR A 1 127 ? -19.096 -8.026 8.120 1.00 60.44 127 THR A C 1
ATOM 969 O O . THR A 1 127 ? -19.071 -8.882 9.007 1.00 60.44 127 THR A O 1
ATOM 972 N N . SER A 1 128 ? -19.266 -6.727 8.371 1.00 58.47 128 SER A N 1
ATOM 973 C CA . SER A 1 128 ? -19.398 -6.142 9.711 1.00 58.47 128 SER A CA 1
ATOM 974 C C . SER A 1 128 ? -20.385 -6.860 10.620 1.00 58.47 128 SER A C 1
ATOM 976 O O . SER A 1 128 ? -20.198 -6.904 11.833 1.00 58.47 128 SER A O 1
ATOM 978 N N . ASP A 1 129 ? -21.430 -7.408 10.012 1.00 62.28 129 ASP A N 1
ATOM 979 C CA . ASP A 1 129 ? -22.598 -7.945 10.695 1.00 62.28 129 ASP A CA 1
ATOM 980 C C . ASP A 1 129 ? -22.334 -9.339 11.292 1.00 62.28 129 ASP A C 1
ATOM 982 O O . ASP A 1 129 ? -23.109 -9.815 12.116 1.00 62.28 129 ASP A O 1
ATOM 986 N N . GLU A 1 130 ? -21.214 -9.972 10.927 1.00 72.62 130 GLU A N 1
ATOM 987 C CA . GLU A 1 130 ? -20.817 -11.306 11.392 1.00 72.62 130 GLU A CA 1
ATOM 988 C C . GLU A 1 130 ? -19.745 -11.277 12.493 1.00 72.62 130 GLU A C 1
ATOM 990 O O . GLU A 1 130 ? -19.399 -12.324 13.043 1.00 72.62 130 GLU A O 1
ATOM 995 N N . MET A 1 131 ? -19.183 -10.104 12.807 1.00 77.81 131 MET A N 1
ATOM 996 C CA . MET A 1 131 ? -18.101 -9.970 13.783 1.00 77.81 131 MET A CA 1
ATOM 997 C C . MET A 1 131 ? -18.618 -9.557 15.159 1.00 77.81 131 MET A C 1
ATOM 999 O O . MET A 1 131 ? -19.418 -8.637 15.302 1.00 77.81 131 MET A O 1
ATOM 1003 N N . THR A 1 132 ? -18.070 -10.171 16.203 1.00 82.00 132 THR A N 1
ATOM 1004 C CA . THR A 1 132 ? -18.146 -9.626 17.563 1.00 82.00 132 THR A CA 1
ATOM 1005 C C . THR A 1 132 ? -17.285 -8.366 17.698 1.00 82.00 132 THR A C 1
ATOM 1007 O O . THR A 1 132 ? -16.347 -8.142 16.931 1.00 82.00 132 THR A O 1
ATOM 1010 N N . GLU A 1 133 ? -17.544 -7.547 18.722 1.00 72.50 133 GLU A N 1
ATOM 1011 C CA . GLU A 1 133 ? -16.774 -6.320 18.989 1.00 72.50 133 GLU A CA 1
ATOM 1012 C C . GLU A 1 133 ? -15.268 -6.596 19.132 1.00 72.50 133 GLU A C 1
ATOM 1014 O O . GLU A 1 133 ? -14.428 -5.887 18.572 1.00 72.50 133 GLU A O 1
ATOM 1019 N N . ALA A 1 134 ? -14.920 -7.673 19.842 1.00 78.19 134 ALA A N 1
ATOM 1020 C CA . ALA A 1 134 ? -13.538 -8.088 20.033 1.00 78.19 134 ALA A CA 1
ATOM 1021 C C . ALA A 1 134 ? -12.874 -8.516 18.713 1.00 78.19 134 ALA A C 1
ATOM 1023 O O . ALA A 1 134 ? -11.707 -8.189 18.480 1.00 78.19 134 ALA A O 1
ATOM 1024 N N . GLU A 1 135 ? -13.607 -9.210 17.837 1.00 82.56 135 GLU A N 1
ATOM 1025 C CA . GLU A 1 135 ? -13.119 -9.599 16.510 1.00 82.56 135 GLU A CA 1
ATOM 1026 C C . GLU A 1 135 ? -12.912 -8.385 15.609 1.00 82.56 135 GLU A C 1
ATOM 1028 O O . GLU A 1 135 ? -11.847 -8.268 15.004 1.00 82.56 135 GLU A O 1
ATOM 1033 N N . ALA A 1 136 ? -13.860 -7.445 15.580 1.00 77.75 136 ALA A N 1
ATOM 1034 C CA . ALA A 1 136 ? -13.711 -6.207 14.824 1.00 77.75 136 ALA A CA 1
ATOM 1035 C C . ALA A 1 136 ? -12.503 -5.403 15.323 1.00 77.75 136 ALA A C 1
ATOM 1037 O O . ALA A 1 136 ? -11.644 -5.016 14.533 1.00 77.75 136 ALA A O 1
ATOM 1038 N N . ALA A 1 137 ? -12.351 -5.223 16.640 1.00 77.44 137 ALA A N 1
ATOM 1039 C CA . ALA A 1 137 ? -11.197 -4.535 17.220 1.00 77.44 137 ALA A CA 1
ATOM 1040 C C . ALA A 1 137 ? -9.857 -5.212 16.861 1.00 77.44 137 ALA A C 1
ATOM 1042 O O . ALA A 1 137 ? -8.867 -4.523 16.571 1.00 77.44 137 ALA A O 1
ATOM 1043 N N . ALA A 1 138 ? -9.812 -6.548 16.853 1.00 82.31 138 ALA A N 1
ATOM 1044 C CA . ALA A 1 138 ? -8.639 -7.319 16.452 1.00 82.31 138 ALA A CA 1
ATOM 1045 C C . ALA A 1 138 ? -8.338 -7.182 14.950 1.00 82.31 138 ALA A C 1
ATOM 1047 O O . ALA A 1 138 ? -7.193 -6.897 14.588 1.00 82.31 138 ALA A O 1
ATOM 1048 N N . TYR A 1 139 ? -9.356 -7.301 14.094 1.00 83.12 139 TYR A N 1
ATOM 1049 C CA . TYR A 1 139 ? -9.261 -7.127 12.642 1.00 83.12 139 TYR A CA 1
ATOM 1050 C C . TYR A 1 139 ? -8.710 -5.744 12.284 1.00 83.12 139 TYR A C 1
ATOM 1052 O O . TYR A 1 139 ? -7.720 -5.594 11.574 1.00 83.12 139 TYR A O 1
ATOM 1060 N N . HIS A 1 140 ? -9.259 -4.711 12.903 1.00 79.56 140 HIS A N 1
ATOM 1061 C CA . HIS A 1 140 ? -8.827 -3.327 12.782 1.00 79.56 140 HIS A CA 1
ATOM 1062 C C . HIS A 1 140 ? -7.392 -3.069 13.239 1.00 79.56 140 HIS A C 1
ATOM 1064 O O . HIS A 1 140 ? -6.631 -2.322 12.614 1.00 79.56 140 HIS A O 1
ATOM 1070 N N . LYS A 1 141 ? -6.986 -3.698 14.342 1.00 83.56 141 LYS A N 1
ATOM 1071 C CA . LYS A 1 141 ? -5.590 -3.668 14.776 1.00 83.56 141 LYS A CA 1
ATOM 1072 C C . LYS A 1 141 ? -4.684 -4.320 13.729 1.00 83.56 141 LYS A C 1
ATOM 1074 O O . LYS A 1 141 ? -3.617 -3.767 13.453 1.00 83.56 141 LYS A O 1
ATOM 1079 N N . ALA A 1 142 ? -5.106 -5.437 13.138 1.00 87.12 142 ALA A N 1
ATOM 1080 C CA . ALA A 1 142 ? -4.374 -6.100 12.067 1.00 87.12 142 ALA A CA 1
ATOM 1081 C C . ALA A 1 142 ? -4.291 -5.233 10.800 1.00 87.12 142 ALA A C 1
ATOM 1083 O O . ALA A 1 142 ? -3.197 -5.094 10.257 1.00 87.12 142 ALA A O 1
ATOM 1084 N N . GLN A 1 143 ? -5.372 -4.556 10.396 1.00 87.06 143 GLN A N 1
ATOM 1085 C CA . GLN A 1 143 ? -5.383 -3.622 9.262 1.00 87.06 143 GLN A CA 1
ATOM 1086 C C . GLN A 1 143 ? -4.363 -2.494 9.442 1.00 87.06 143 GLN A C 1
ATOM 1088 O O . GLN A 1 143 ? -3.529 -2.267 8.567 1.00 87.06 143 GLN A O 1
ATOM 1093 N N . ARG A 1 144 ? -4.355 -1.820 10.603 1.00 87.75 144 ARG A N 1
ATOM 1094 C CA . ARG A 1 144 ? -3.372 -0.757 10.888 1.00 87.75 144 ARG A CA 1
ATOM 1095 C C . ARG A 1 144 ? -1.942 -1.285 10.897 1.00 87.75 144 ARG A C 1
ATOM 1097 O O . ARG A 1 144 ? -1.041 -0.640 10.367 1.00 87.75 144 ARG A O 1
ATOM 1104 N N . HIS A 1 145 ? -1.723 -2.463 11.480 1.00 89.69 145 HIS A N 1
ATOM 1105 C CA . HIS A 1 145 ? -0.401 -3.081 11.489 1.00 89.69 145 HIS A CA 1
ATOM 1106 C C . HIS A 1 145 ? 0.065 -3.441 10.071 1.00 89.69 145 HIS A C 1
ATOM 1108 O O . HIS A 1 145 ? 1.220 -3.202 9.714 1.00 89.69 145 HIS A O 1
ATOM 1114 N N . TRP A 1 146 ? -0.840 -3.962 9.244 1.00 93.25 146 TRP A N 1
ATOM 1115 C CA . TRP A 1 146 ? -0.592 -4.257 7.839 1.00 93.25 146 TRP A CA 1
ATOM 1116 C C . TRP A 1 146 ? -0.273 -2.993 7.042 1.00 93.25 146 TRP A C 1
ATOM 1118 O O . TRP A 1 146 ? 0.728 -2.957 6.324 1.00 93.25 146 TRP A O 1
ATOM 1128 N N . TYR A 1 147 ? -1.058 -1.932 7.229 1.00 92.75 147 TYR A N 1
ATOM 1129 C CA . TYR A 1 147 ? -0.835 -0.627 6.616 1.00 92.75 147 TYR A CA 1
ATOM 1130 C C . TYR A 1 147 ? 0.542 -0.060 6.980 1.00 92.75 147 TYR A C 1
ATOM 1132 O O . TYR A 1 147 ? 1.346 0.246 6.099 1.00 92.75 147 TYR A O 1
ATOM 1140 N N . LEU A 1 148 ? 0.873 -0.026 8.275 1.00 94.00 148 LEU A N 1
ATOM 1141 C CA . LEU A 1 148 ? 2.183 0.408 8.759 1.00 94.00 148 LEU A CA 1
ATOM 1142 C C . LEU A 1 148 ? 3.316 -0.435 8.164 1.00 94.00 148 LEU A C 1
ATOM 1144 O O . LEU A 1 148 ? 4.355 0.108 7.796 1.00 94.00 148 LEU A O 1
ATOM 1148 N N . ARG A 1 149 ? 3.127 -1.754 8.029 1.00 94.56 149 ARG A N 1
ATOM 1149 C CA . ARG A 1 149 ? 4.105 -2.645 7.392 1.00 94.56 149 ARG A CA 1
ATOM 1150 C C . ARG A 1 149 ? 4.290 -2.318 5.908 1.00 94.56 149 ARG A C 1
ATOM 1152 O O . ARG A 1 149 ? 5.422 -2.382 5.428 1.00 94.56 149 ARG A O 1
ATOM 1159 N N . CYS A 1 150 ? 3.222 -1.954 5.199 1.00 94.50 150 CYS A N 1
ATOM 1160 C CA . CYS A 1 150 ? 3.301 -1.494 3.812 1.00 94.50 150 CYS A CA 1
ATOM 1161 C C . CYS A 1 150 ? 4.096 -0.194 3.707 1.00 94.50 150 CYS A C 1
ATOM 1163 O O . CYS A 1 150 ? 5.055 -0.152 2.941 1.00 94.50 150 CYS A O 1
ATOM 1165 N N . LEU A 1 151 ? 3.782 0.810 4.536 1.00 94.25 151 LEU A N 1
ATOM 1166 C CA . LEU A 1 151 ? 4.517 2.078 4.560 1.00 94.25 151 LEU A CA 1
ATOM 1167 C C . LEU A 1 151 ? 5.990 1.870 4.912 1.00 94.25 151 LEU A C 1
ATOM 1169 O O . LEU A 1 151 ? 6.875 2.358 4.215 1.00 94.25 151 LEU A O 1
ATOM 1173 N N . ALA A 1 152 ? 6.255 1.090 5.961 1.00 95.06 152 ALA A N 1
ATOM 1174 C CA . ALA A 1 152 ? 7.598 0.784 6.429 1.00 95.06 152 ALA A CA 1
ATOM 1175 C C . ALA A 1 152 ? 8.459 0.137 5.344 1.00 95.06 152 ALA A C 1
ATOM 1177 O O . ALA A 1 152 ? 9.631 0.479 5.220 1.00 95.06 152 ALA A O 1
ATOM 1178 N N . GLN A 1 153 ? 7.885 -0.788 4.574 1.00 93.38 153 GLN A N 1
ATOM 1179 C CA . GLN A 1 153 ? 8.589 -1.456 3.488 1.00 93.38 153 GLN A CA 1
ATOM 1180 C C . GLN A 1 153 ? 8.699 -0.567 2.243 1.00 93.38 153 GLN A C 1
ATOM 1182 O O . GLN A 1 153 ? 9.761 -0.514 1.639 1.00 93.38 153 GLN A O 1
ATOM 1187 N N . GLY A 1 154 ? 7.617 0.103 1.844 1.00 92.94 154 GLY A N 1
ATOM 1188 C CA . GLY A 1 154 ? 7.549 0.852 0.587 1.00 92.94 154 GLY A CA 1
ATOM 1189 C C . GLY A 1 154 ? 8.313 2.170 0.622 1.00 92.94 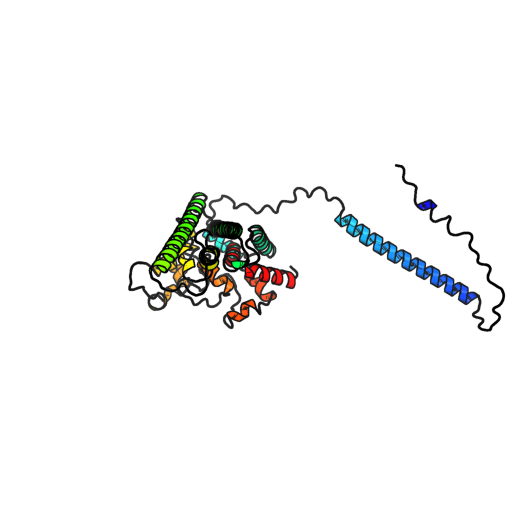154 GLY A C 1
ATOM 1190 O O . GLY A 1 154 ? 8.793 2.614 -0.410 1.00 92.94 154 GLY A O 1
ATOM 1191 N N . LEU A 1 155 ? 8.446 2.770 1.806 1.00 94.50 155 LEU A N 1
ATOM 1192 C CA . LEU A 1 155 ? 9.174 4.023 2.022 1.00 94.50 155 LEU A CA 1
ATOM 1193 C C . LEU A 1 155 ? 10.472 3.815 2.808 1.00 94.50 155 LEU A C 1
ATOM 1195 O O . LEU A 1 155 ? 11.108 4.791 3.194 1.00 94.50 155 LEU A O 1
ATOM 1199 N N . ASN A 1 156 ? 10.851 2.565 3.091 1.00 93.62 156 ASN A N 1
ATOM 1200 C CA . ASN A 1 156 ? 12.016 2.232 3.913 1.00 93.62 156 ASN A CA 1
ATOM 1201 C C . ASN A 1 156 ? 12.075 3.070 5.211 1.00 93.62 156 ASN A C 1
ATOM 1203 O O . ASN A 1 156 ? 13.052 3.769 5.479 1.00 93.62 156 ASN A O 1
ATOM 1207 N N . LEU A 1 157 ? 10.975 3.086 5.976 1.00 94.25 157 LEU A N 1
ATOM 1208 C CA . LEU A 1 157 ? 10.869 3.942 7.163 1.00 94.25 157 LEU A CA 1
ATOM 1209 C C . LEU A 1 157 ? 11.892 3.530 8.231 1.00 94.25 157 LEU A C 1
ATOM 1211 O O . LEU A 1 157 ? 12.104 2.334 8.469 1.00 94.25 157 LEU A O 1
ATOM 1215 N N . SER A 1 158 ? 12.458 4.511 8.937 1.00 94.31 158 SER A N 1
ATOM 1216 C CA . SER A 1 158 ? 13.298 4.271 10.115 1.00 94.31 158 SER A CA 1
ATOM 1217 C C . SER A 1 158 ? 12.480 3.710 11.286 1.00 94.31 158 SER A C 1
ATOM 1219 O O . SER A 1 158 ? 11.245 3.717 11.275 1.00 94.31 158 SER A O 1
ATOM 1221 N N . SER A 1 159 ? 13.148 3.209 12.325 1.00 95.06 159 SER A N 1
ATOM 1222 C CA . SER A 1 159 ? 12.468 2.742 13.543 1.00 95.06 159 SER A CA 1
ATOM 1223 C C . SER A 1 159 ? 11.676 3.865 14.225 1.00 95.06 159 SER A C 1
ATOM 1225 O O . SER A 1 159 ? 10.558 3.643 14.689 1.00 95.06 159 SER A O 1
ATOM 1227 N N . GLU A 1 160 ? 12.223 5.079 14.226 1.00 96.19 160 GLU A N 1
ATOM 1228 C CA . GLU A 1 160 ? 11.593 6.287 14.758 1.00 96.19 160 GLU A CA 1
ATOM 1229 C C . GLU A 1 160 ? 10.366 6.668 13.929 1.00 96.19 160 GLU A C 1
ATOM 1231 O O . GLU A 1 160 ? 9.294 6.866 14.495 1.00 96.19 160 GLU A O 1
ATOM 1236 N N . GLN A 1 161 ? 10.484 6.680 12.596 1.00 96.81 161 GLN A N 1
ATOM 1237 C CA . GLN A 1 161 ? 9.362 6.970 11.697 1.00 96.81 161 GLN A CA 1
ATOM 1238 C C . GLN A 1 161 ? 8.240 5.933 11.826 1.00 96.81 161 GLN A C 1
ATOM 1240 O O . GLN A 1 161 ? 7.067 6.294 11.824 1.00 96.81 161 GLN A O 1
ATOM 1245 N N . LYS A 1 162 ? 8.571 4.641 11.986 1.00 96.00 162 LYS A N 1
ATOM 1246 C CA . LYS A 1 162 ? 7.570 3.587 12.242 1.00 96.00 162 LYS A CA 1
ATOM 1247 C C . LYS A 1 162 ? 6.814 3.836 13.541 1.00 96.00 162 LYS A C 1
ATOM 1249 O O . LYS A 1 162 ? 5.602 3.633 13.583 1.00 96.00 162 LYS A O 1
ATOM 1254 N N . LYS A 1 163 ? 7.522 4.256 14.594 1.00 94.62 163 LYS A N 1
ATOM 1255 C CA . LYS A 1 163 ? 6.912 4.583 15.884 1.00 94.62 163 LYS A CA 1
ATOM 1256 C C . LYS A 1 163 ? 6.004 5.806 15.766 1.00 94.62 163 LYS A C 1
ATOM 1258 O O . LYS A 1 163 ? 4.845 5.714 16.148 1.00 94.62 163 LYS A O 1
ATOM 1263 N N . GLU A 1 164 ? 6.499 6.895 15.178 1.00 96.38 164 GLU A N 1
ATOM 1264 C CA . GLU A 1 164 ? 5.721 8.116 14.930 1.00 96.38 164 GLU A CA 1
ATOM 1265 C C . GLU A 1 164 ? 4.448 7.802 14.134 1.00 96.38 164 GLU A C 1
ATOM 1267 O O . GLU A 1 164 ? 3.347 8.159 14.552 1.00 96.38 164 GLU A O 1
ATOM 1272 N N . ALA A 1 165 ? 4.583 7.029 13.052 1.00 94.19 165 ALA A N 1
ATOM 1273 C CA . ALA A 1 165 ? 3.456 6.637 12.221 1.00 94.19 165 ALA A CA 1
ATOM 1274 C C . ALA A 1 165 ? 2.437 5.777 12.975 1.00 94.19 165 ALA A C 1
ATOM 1276 O O . ALA A 1 165 ? 1.236 6.015 12.868 1.00 94.19 165 ALA A O 1
ATOM 1277 N N . SER A 1 166 ? 2.900 4.810 13.771 1.00 92.81 166 SER A N 1
ATOM 1278 C CA . SER A 1 166 ? 2.033 3.998 14.629 1.00 92.81 166 SER A CA 1
ATOM 1279 C C . SER A 1 166 ? 1.263 4.857 15.635 1.00 92.81 166 SER A C 1
ATOM 1281 O O . SER A 1 166 ? 0.049 4.700 15.777 1.00 92.81 166 SER A O 1
ATOM 1283 N N . ASP A 1 167 ? 1.949 5.771 16.324 1.00 89.38 167 ASP A N 1
ATOM 1284 C CA . ASP A 1 167 ? 1.347 6.641 17.337 1.00 89.38 167 ASP A CA 1
ATOM 1285 C C . ASP A 1 167 ? 0.306 7.580 16.705 1.00 89.38 167 ASP A C 1
ATOM 1287 O O . ASP A 1 167 ? -0.798 7.738 17.236 1.00 89.38 167 ASP A O 1
ATOM 1291 N N . MET A 1 168 ? 0.604 8.132 15.524 1.00 89.81 168 MET A N 1
ATOM 1292 C CA . MET A 1 168 ? -0.323 8.979 14.773 1.00 89.81 168 MET A CA 1
ATOM 1293 C C . MET A 1 168 ? -1.534 8.211 14.231 1.00 89.81 168 MET A C 1
ATOM 1295 O O . MET A 1 168 ? -2.645 8.732 14.301 1.00 89.81 168 MET A O 1
ATOM 1299 N N . MET A 1 169 ? -1.375 6.968 13.763 1.00 85.94 169 MET A N 1
ATOM 1300 C CA . MET A 1 169 ? -2.511 6.118 13.368 1.00 85.94 169 MET A CA 1
ATOM 1301 C C . MET A 1 169 ? -3.431 5.813 14.555 1.00 85.94 169 MET A C 1
ATOM 1303 O O . MET A 1 169 ? -4.653 5.837 14.418 1.00 85.94 169 MET A O 1
ATOM 1307 N N . VAL A 1 170 ? -2.863 5.545 15.737 1.00 83.69 170 VAL A N 1
ATOM 1308 C CA . VAL A 1 170 ? -3.647 5.337 16.967 1.00 83.69 170 VAL A CA 1
ATOM 1309 C C . VAL A 1 170 ? -4.376 6.617 17.370 1.00 83.69 170 VAL A C 1
ATOM 1311 O O . VAL A 1 170 ? -5.541 6.555 17.763 1.00 83.69 170 VAL A O 1
ATOM 1314 N N . LYS A 1 171 ? -3.710 7.772 17.272 1.00 85.00 171 LYS A N 1
ATOM 1315 C CA . LYS A 1 171 ? -4.322 9.075 17.541 1.00 85.00 171 LYS A CA 1
ATOM 1316 C C . LYS A 1 171 ? -5.495 9.342 16.596 1.00 85.00 171 LYS A C 1
ATOM 1318 O O . LYS A 1 171 ? -6.585 9.614 17.089 1.00 85.00 171 LYS A O 1
ATOM 1323 N N . LEU A 1 172 ? -5.291 9.188 15.287 1.00 82.31 172 LEU A N 1
ATOM 1324 C CA . LEU A 1 172 ? -6.329 9.389 14.277 1.00 82.31 172 LEU A CA 1
ATOM 1325 C C . LEU A 1 172 ? -7.537 8.486 14.547 1.00 82.31 172 LEU A C 1
ATOM 1327 O O . LEU A 1 172 ? -8.651 8.980 14.637 1.00 82.31 172 LEU A O 1
ATOM 1331 N N . ALA A 1 173 ? -7.317 7.191 14.802 1.00 78.12 173 ALA A N 1
ATOM 1332 C CA . ALA A 1 173 ? -8.403 6.260 15.108 1.00 78.12 173 ALA A CA 1
ATOM 1333 C C . ALA A 1 173 ? -9.226 6.685 16.343 1.00 78.12 173 ALA A C 1
ATOM 1335 O O . ALA A 1 173 ? -10.450 6.556 16.356 1.00 78.12 173 ALA A O 1
ATOM 1336 N N . ARG A 1 174 ? -8.572 7.221 17.385 1.00 79.75 174 ARG A N 1
ATOM 1337 C CA . ARG A 1 174 ? -9.262 7.748 18.577 1.00 79.75 174 ARG A CA 1
ATOM 1338 C C . ARG A 1 174 ? -10.048 9.022 18.280 1.00 79.75 174 ARG A C 1
ATOM 1340 O O . ARG A 1 174 ? -11.142 9.184 18.812 1.00 79.75 174 ARG A O 1
ATOM 1347 N N . GLU A 1 175 ? -9.489 9.925 17.481 1.00 80.12 175 GLU A N 1
ATOM 1348 C CA . GLU A 1 175 ? -10.151 11.172 17.085 1.00 80.12 175 GLU A CA 1
ATOM 1349 C C . GLU A 1 175 ? -11.393 10.882 16.244 1.00 80.12 175 GLU A C 1
ATOM 1351 O O . GLU A 1 175 ? -12.468 11.374 16.582 1.00 80.12 175 GLU A O 1
ATOM 1356 N N . THR A 1 176 ? -11.287 10.000 15.246 1.00 73.75 176 THR A N 1
ATOM 1357 C CA . THR A 1 176 ? -12.434 9.578 14.440 1.00 73.75 176 THR A CA 1
ATOM 1358 C C . THR A 1 176 ? -13.527 8.969 15.322 1.00 73.75 176 THR A C 1
ATOM 1360 O O . THR A 1 176 ? -14.693 9.349 15.209 1.00 73.75 176 THR A O 1
ATOM 1363 N N . TYR A 1 177 ? -13.152 8.093 16.264 1.00 72.00 177 TYR A N 1
ATOM 1364 C CA . TYR A 1 177 ? -14.086 7.510 17.232 1.00 72.00 177 TYR A CA 1
ATOM 1365 C C . TYR A 1 177 ? -14.797 8.563 18.083 1.00 72.00 177 TYR A C 1
ATOM 1367 O O . TYR A 1 177 ? -16.019 8.537 18.227 1.00 72.00 177 TYR A O 1
ATOM 1375 N N . ARG A 1 178 ? -14.050 9.535 18.609 1.00 75.12 178 ARG A N 1
ATOM 1376 C CA . ARG A 1 178 ? -14.619 10.615 19.415 1.00 75.12 178 ARG A CA 1
ATOM 1377 C C . ARG A 1 178 ? -15.607 11.467 18.619 1.00 75.12 178 ARG A C 1
ATOM 1379 O O . ARG A 1 178 ? -16.706 11.711 19.109 1.00 75.12 178 ARG A O 1
ATOM 1386 N N . SER A 1 179 ? -15.242 11.893 17.409 1.00 72.69 179 SER A N 1
ATOM 1387 C CA . SER A 1 179 ? -16.118 12.704 16.553 1.00 72.69 179 SER A CA 1
ATOM 1388 C C . SER A 1 179 ? -17.432 11.995 16.233 1.00 72.69 179 SER A C 1
ATOM 1390 O O . SER A 1 179 ? -18.474 12.637 16.127 1.00 72.69 179 SER A O 1
ATOM 1392 N N . HIS A 1 180 ? -17.415 10.669 16.130 1.00 68.94 180 HIS A N 1
ATOM 1393 C CA . HIS A 1 180 ? -18.636 9.902 15.934 1.00 68.94 180 HIS A CA 1
ATOM 1394 C C . HIS A 1 180 ? -19.511 9.801 17.178 1.00 68.94 180 HIS A C 1
ATOM 1396 O O . HIS A 1 180 ? -20.723 9.967 17.073 1.00 68.94 180 HIS A O 1
ATOM 1402 N N . LEU A 1 181 ? -18.923 9.586 18.358 1.00 69.31 181 LEU A N 1
ATOM 1403 C CA . LEU A 1 181 ? -19.689 9.634 19.605 1.00 69.31 181 LEU A CA 1
ATOM 1404 C C . LEU A 1 181 ? -20.366 10.999 19.790 1.00 69.31 181 LEU A C 1
ATOM 1406 O O . LEU A 1 181 ? -21.523 11.063 20.200 1.00 69.31 181 LEU A O 1
ATOM 1410 N N . GLU A 1 182 ? -19.664 12.084 19.453 1.00 75.06 182 GLU A N 1
ATOM 1411 C CA . GLU A 1 182 ? -20.221 13.441 19.467 1.00 75.06 182 GLU A CA 1
ATOM 1412 C C . GLU A 1 182 ? -21.362 13.592 18.445 1.00 75.06 182 GLU A C 1
ATOM 1414 O O . GLU A 1 182 ? -22.421 14.115 18.791 1.00 75.06 182 GLU A O 1
ATOM 1419 N N . TYR A 1 183 ? -21.208 13.061 17.227 1.00 70.00 183 TYR A N 1
ATOM 1420 C CA . TYR A 1 183 ? -22.277 13.022 16.222 1.00 70.00 183 TYR A CA 1
ATOM 1421 C C . TYR A 1 183 ? -23.522 12.260 16.709 1.00 70.00 183 TYR A C 1
ATOM 1423 O O . TYR A 1 183 ? -24.630 12.788 16.623 1.00 70.00 183 TYR A O 1
ATOM 1431 N N . LEU A 1 184 ? -23.354 11.059 17.278 1.00 67.88 184 LEU A N 1
ATOM 1432 C CA . LEU A 1 184 ? -24.461 10.260 17.818 1.00 67.88 184 LEU A CA 1
ATOM 1433 C C . LEU A 1 184 ? -25.175 10.964 18.975 1.00 67.88 184 LEU A C 1
ATOM 1435 O O . LEU A 1 184 ? -26.396 10.864 19.103 1.00 67.88 184 LEU A O 1
ATOM 1439 N N . LYS A 1 185 ? -24.425 11.669 19.826 1.00 73.88 185 LYS A N 1
ATOM 1440 C CA . LYS A 1 185 ? -24.995 12.445 20.928 1.00 73.88 185 LYS A CA 1
ATOM 1441 C C . LYS A 1 185 ? -25.830 13.613 20.400 1.00 73.88 185 LYS A C 1
ATOM 1443 O O . LYS A 1 185 ? -26.979 13.758 20.804 1.00 73.88 185 LYS A O 1
ATOM 1448 N N . ASN A 1 186 ? -25.290 14.379 19.455 1.00 73.88 186 ASN A N 1
ATOM 1449 C CA . ASN A 1 186 ? -25.962 15.553 18.897 1.00 73.88 186 ASN A CA 1
ATOM 1450 C C . ASN A 1 186 ? -27.199 15.174 18.062 1.00 73.88 186 ASN A C 1
ATOM 1452 O O . ASN A 1 186 ? -28.218 15.850 18.155 1.00 73.88 186 ASN A O 1
ATOM 1456 N N . GLY A 1 187 ? -27.153 14.068 17.307 1.00 64.69 187 GLY A N 1
ATOM 1457 C CA . GLY A 1 187 ? -28.309 13.570 16.547 1.00 64.69 187 GLY A CA 1
ATOM 1458 C C . GLY A 1 187 ? -29.474 13.108 17.431 1.00 64.69 187 GLY A C 1
ATOM 1459 O O . GLY A 1 187 ? -30.632 13.226 17.045 1.00 64.69 187 GLY A O 1
ATOM 1460 N N . LYS A 1 188 ? -29.197 12.643 18.659 1.00 60.56 188 LYS A N 1
ATOM 1461 C CA . LYS A 1 188 ? -30.244 12.357 19.656 1.00 60.56 188 LYS A CA 1
ATOM 1462 C C . LYS A 1 188 ? -30.874 13.629 20.236 1.00 60.56 188 LYS A C 1
ATOM 1464 O O . LYS A 1 188 ? -32.024 13.582 20.662 1.00 60.56 188 LYS A O 1
ATOM 1469 N N . GLU A 1 189 ? -30.143 14.742 20.266 1.00 57.31 189 GLU A N 1
ATOM 1470 C CA . GLU A 1 189 ? -30.591 16.015 20.849 1.00 57.31 189 GLU A CA 1
ATOM 1471 C C . GLU A 1 189 ? -31.412 16.872 19.864 1.00 57.31 189 GLU A C 1
ATOM 1473 O O . GLU A 1 189 ? -32.280 17.627 20.298 1.00 57.31 189 GLU A O 1
ATOM 1478 N N . THR A 1 190 ? -31.200 16.740 18.549 1.00 56.47 190 THR A N 1
ATOM 1479 C CA . THR A 1 190 ? -31.896 17.546 17.524 1.00 56.47 190 THR A CA 1
ATOM 1480 C C . THR A 1 190 ? -33.247 16.986 17.070 1.00 56.47 190 THR A C 1
ATOM 1482 O O . THR A 1 190 ? -33.972 17.672 16.352 1.00 56.47 190 THR A O 1
ATOM 1485 N N . GLY A 1 191 ? -33.621 15.766 17.474 1.00 48.75 191 GLY A N 1
ATOM 1486 C CA . GLY A 1 191 ? -34.892 15.141 17.082 1.00 48.75 191 GLY A CA 1
ATOM 1487 C C . GLY A 1 191 ? -35.002 14.794 15.590 1.00 48.75 191 GLY A C 1
ATOM 1488 O O . GLY A 1 191 ? -36.049 14.314 15.154 1.00 48.75 191 GLY A O 1
ATOM 1489 N N . GLU A 1 192 ? -33.938 14.999 14.808 1.00 48.59 192 GLU A N 1
ATOM 1490 C CA . GLU A 1 192 ? -33.818 14.404 13.482 1.00 48.59 192 GLU A CA 1
ATOM 1491 C C . GLU A 1 192 ? -33.796 12.888 13.670 1.00 48.59 192 GLU A C 1
ATOM 1493 O O . GLU A 1 192 ? -32.956 12.357 14.399 1.00 48.59 192 GLU A O 1
ATOM 1498 N N . GLN A 1 193 ? -34.762 12.187 13.066 1.00 42.03 193 GLN A N 1
ATOM 1499 C CA . GLN A 1 193 ? -34.763 10.730 13.100 1.00 42.03 193 GLN A CA 1
ATOM 1500 C C . GLN A 1 193 ? -33.389 10.243 12.627 1.00 42.03 193 GLN A C 1
ATOM 1502 O O . GLN A 1 193 ? -32.978 10.609 11.520 1.00 42.03 193 GLN A O 1
ATOM 1507 N N . PRO A 1 194 ? -32.676 9.415 13.414 1.00 46.81 194 PRO A N 1
ATOM 1508 C CA . PRO A 1 194 ? -31.569 8.674 12.847 1.00 46.81 194 PRO A CA 1
ATOM 1509 C C . PRO A 1 194 ? -32.134 7.903 11.649 1.00 46.81 194 PRO A C 1
ATOM 1511 O O . PRO A 1 194 ? -33.215 7.316 11.741 1.00 46.81 194 PRO A O 1
ATOM 1514 N N . LEU A 1 195 ? -31.439 7.967 10.511 1.00 46.06 195 LEU A N 1
ATOM 1515 C CA . LEU A 1 195 ? -31.710 7.129 9.339 1.00 46.06 195 LEU A CA 1
ATOM 1516 C C . LEU A 1 195 ? -32.060 5.685 9.775 1.00 46.06 195 LEU A C 1
ATOM 1518 O O . LEU A 1 195 ? -31.548 5.213 10.793 1.00 46.06 195 LEU A O 1
ATOM 1522 N N . PRO A 1 196 ? -32.973 5.008 9.059 1.00 42.81 196 PRO A N 1
ATOM 1523 C CA . PRO A 1 196 ? -33.892 4.044 9.650 1.00 42.81 196 PRO A CA 1
ATOM 1524 C C . PRO A 1 196 ? -33.209 2.839 10.316 1.00 42.81 196 PRO A C 1
ATOM 1526 O O . PRO A 1 196 ? -32.346 2.182 9.739 1.00 42.81 196 PRO A O 1
ATOM 1529 N N . ASP A 1 197 ? -33.722 2.537 11.512 1.00 39.44 197 ASP A N 1
ATOM 1530 C CA . ASP A 1 197 ? -33.667 1.258 12.232 1.00 39.44 197 ASP A CA 1
ATOM 1531 C C . ASP A 1 197 ? -32.303 0.819 12.795 1.00 39.44 197 ASP A C 1
ATOM 1533 O O . ASP A 1 197 ? -31.794 -0.276 12.543 1.00 39.44 197 ASP A O 1
ATOM 1537 N N . HIS A 1 198 ? -31.673 1.687 13.590 1.00 43.75 198 HIS A N 1
ATOM 1538 C CA . HIS A 1 198 ? -30.484 1.337 14.370 1.00 43.75 198 HIS A CA 1
ATOM 1539 C C . HIS A 1 198 ? -30.765 1.531 15.863 1.00 43.75 198 HIS A C 1
ATOM 1541 O O . HIS A 1 198 ? -30.497 2.586 16.441 1.00 43.75 198 HIS A O 1
ATOM 1547 N N . THR A 1 199 ? -31.306 0.501 16.517 1.00 39.97 199 THR A N 1
ATOM 1548 C CA . THR A 1 199 ? -31.278 0.377 17.982 1.00 39.97 199 THR A CA 1
ATOM 1549 C C . THR A 1 199 ? -29.828 0.215 18.446 1.00 39.97 199 THR A C 1
ATOM 1551 O O . THR A 1 199 ? -29.349 -0.889 18.679 1.00 39.97 199 THR A O 1
ATOM 1554 N N . ILE A 1 200 ? -29.112 1.338 18.529 1.00 42.03 200 ILE A N 1
ATOM 1555 C CA . ILE A 1 200 ? -27.731 1.441 19.009 1.00 42.03 200 ILE A CA 1
ATOM 1556 C C . ILE A 1 200 ? -27.784 1.647 20.521 1.00 42.03 200 ILE A C 1
ATOM 1558 O O . ILE A 1 200 ? -28.094 2.738 21.020 1.00 42.03 200 ILE A O 1
ATOM 1562 N N . THR A 1 201 ? -27.494 0.588 21.268 1.00 38.31 201 THR A N 1
ATOM 1563 C CA . THR A 1 201 ? -27.186 0.681 22.696 1.00 38.31 201 THR A CA 1
ATOM 1564 C C . THR A 1 201 ? -25.805 1.305 22.879 1.00 38.31 201 THR A C 1
ATOM 1566 O O . THR A 1 201 ? -24.844 0.879 22.253 1.00 38.31 201 THR A O 1
ATOM 1569 N N . ILE A 1 202 ? -25.709 2.294 23.773 1.00 39.34 202 ILE A N 1
ATOM 1570 C CA . ILE A 1 202 ? -24.488 3.062 24.103 1.00 39.34 202 ILE A CA 1
ATOM 1571 C C . ILE A 1 202 ? -23.362 2.175 24.687 1.00 39.34 202 ILE A C 1
ATOM 1573 O O . ILE A 1 202 ? -22.214 2.602 24.754 1.00 39.34 202 ILE A O 1
ATOM 1577 N N . GLU A 1 203 ? -23.675 0.942 25.088 1.00 41.09 203 GLU A N 1
ATOM 1578 C CA . GLU A 1 203 ? -22.751 0.021 25.766 1.00 41.09 203 GLU A CA 1
ATOM 1579 C C . GLU A 1 203 ? -22.081 -1.009 24.844 1.00 41.09 203 GLU A C 1
ATOM 1581 O O . GLU A 1 203 ? -21.180 -1.711 25.291 1.00 41.09 203 GLU A O 1
ATOM 1586 N N . GLY A 1 204 ? -22.463 -1.076 23.567 1.00 41.06 204 GLY A N 1
ATOM 1587 C CA . GLY A 1 204 ? -21.701 -1.802 22.550 1.00 41.06 204 GLY A CA 1
ATOM 1588 C C . GLY A 1 204 ? -20.954 -0.785 21.708 1.00 41.06 204 GLY A C 1
ATOM 1589 O O . GLY A 1 204 ? -21.583 0.121 21.160 1.00 41.06 204 GLY A O 1
ATOM 1590 N N . ILE A 1 205 ? -19.629 -0.898 21.609 1.00 45.59 205 ILE A N 1
ATOM 1591 C CA . ILE A 1 205 ? -18.887 -0.117 20.618 1.00 45.59 205 ILE A CA 1
ATOM 1592 C C . ILE A 1 205 ? -19.527 -0.441 19.271 1.00 45.59 205 ILE A C 1
ATOM 1594 O O . ILE A 1 205 ? -19.577 -1.607 18.885 1.00 45.59 205 ILE A O 1
ATOM 1598 N N . ASP A 1 206 ? -20.086 0.573 18.608 1.00 48.69 206 ASP A N 1
ATOM 1599 C CA . ASP A 1 206 ? -20.886 0.388 17.404 1.00 48.69 206 ASP A CA 1
ATOM 1600 C C . ASP A 1 206 ? -20.031 -0.324 16.343 1.00 48.69 206 ASP A C 1
ATOM 1602 O O . ASP A 1 206 ? -19.140 0.250 15.714 1.00 48.69 206 ASP A O 1
ATOM 1606 N N . LEU A 1 207 ? -20.264 -1.628 16.206 1.00 42.91 207 LEU A N 1
ATOM 1607 C CA . LEU A 1 207 ? -19.595 -2.515 15.265 1.00 42.91 207 LEU A CA 1
ATOM 1608 C C . LEU A 1 207 ? -19.726 -1.975 13.843 1.00 42.91 207 LEU A C 1
ATOM 1610 O O . LEU A 1 207 ? -18.784 -2.080 13.057 1.00 42.91 207 LEU A O 1
ATOM 1614 N N . LYS A 1 208 ? -20.842 -1.306 13.523 1.00 46.56 208 LYS A N 1
ATOM 1615 C CA . LYS A 1 208 ? -20.998 -0.614 12.244 1.00 46.56 208 LYS A CA 1
ATOM 1616 C C . LYS A 1 208 ? -20.109 0.611 12.156 1.00 46.56 208 LYS A C 1
ATOM 1618 O O . LYS A 1 208 ? -19.577 0.849 11.085 1.00 46.56 208 LYS A O 1
ATOM 1623 N N . PHE A 1 209 ? -19.873 1.350 13.237 1.00 47.78 209 PHE A N 1
ATOM 1624 C CA . PHE A 1 209 ? -18.936 2.471 13.226 1.00 47.78 209 PHE A CA 1
ATOM 1625 C C . PHE A 1 209 ? -17.482 2.035 13.044 1.00 47.78 209 PHE A C 1
ATOM 1627 O O . PHE A 1 209 ? -16.785 2.625 12.225 1.00 47.78 209 PHE A O 1
ATOM 1634 N N . LEU A 1 210 ? -17.021 1.007 13.760 1.00 41.66 210 LEU A N 1
ATOM 1635 C CA . LEU A 1 210 ? -15.674 0.446 13.585 1.00 41.66 210 LEU A CA 1
ATOM 1636 C C . LEU A 1 210 ? -15.441 0.033 12.116 1.00 41.66 210 LEU A C 1
ATOM 1638 O O . LEU A 1 210 ? -14.419 0.375 11.517 1.00 41.66 210 LEU A O 1
ATOM 1642 N N . ASN A 1 211 ? -16.459 -0.564 11.494 1.00 47.59 211 ASN A N 1
ATOM 1643 C CA . ASN A 1 211 ? -16.446 -0.940 10.083 1.00 47.59 211 ASN A CA 1
ATOM 1644 C C . ASN A 1 211 ? -16.609 0.251 9.112 1.00 47.59 211 ASN A C 1
ATOM 1646 O O . ASN A 1 211 ? -15.928 0.302 8.088 1.00 47.59 211 ASN A O 1
ATOM 1650 N N . LEU A 1 212 ? -17.442 1.246 9.436 1.00 42.81 212 LEU A N 1
ATOM 1651 C CA . LEU A 1 212 ? -17.644 2.481 8.660 1.00 42.81 212 LEU A CA 1
ATOM 1652 C C . LEU A 1 212 ? -16.459 3.441 8.760 1.00 42.81 212 LEU A C 1
ATOM 1654 O O . LEU A 1 212 ? -16.251 4.237 7.851 1.00 42.81 212 LEU A O 1
ATOM 1658 N N . THR A 1 213 ? -15.686 3.387 9.840 1.00 45.97 213 THR A N 1
ATOM 1659 C CA . THR A 1 213 ? -14.433 4.128 9.934 1.00 45.97 213 THR A CA 1
ATOM 1660 C C . THR A 1 213 ? -13.334 3.351 9.279 1.00 45.97 213 THR A C 1
ATOM 1662 O O . THR A 1 213 ? -12.888 3.780 8.238 1.00 45.97 213 THR A O 1
ATOM 1665 N N . MET A 1 214 ? -12.950 2.170 9.742 1.00 45.50 214 MET A N 1
ATOM 1666 C CA . MET A 1 214 ? -11.699 1.591 9.247 1.00 45.50 214 MET A CA 1
ATOM 1667 C C . MET A 1 214 ? -11.834 0.627 8.059 1.00 45.50 214 MET A C 1
ATOM 1669 O O . MET A 1 214 ? -10.871 0.439 7.317 1.00 45.50 214 MET A O 1
ATOM 1673 N N . GLY A 1 215 ? -13.014 0.046 7.821 1.00 39.62 215 GLY A N 1
ATOM 1674 C CA . GLY A 1 215 ? -13.310 -0.685 6.579 1.00 39.62 215 GLY A CA 1
ATOM 1675 C C . GLY A 1 215 ? -13.602 0.251 5.398 1.00 39.62 215 GLY A C 1
ATOM 1676 O O . GLY A 1 215 ? -13.292 -0.067 4.254 1.00 39.62 215 GLY A O 1
ATOM 1677 N N . HIS A 1 216 ? -14.137 1.445 5.675 1.00 44.09 216 HIS A N 1
ATOM 1678 C CA . HIS A 1 216 ? -14.477 2.459 4.667 1.00 44.09 216 HIS A CA 1
ATOM 1679 C C . HIS A 1 216 ? -13.432 3.571 4.510 1.00 44.09 216 HIS A C 1
ATOM 1681 O O . HIS A 1 216 ? -13.422 4.244 3.476 1.00 44.09 216 HIS A O 1
ATOM 1687 N N . GLU A 1 217 ? -12.521 3.744 5.478 1.00 45.16 217 GLU A N 1
ATOM 1688 C CA . GLU A 1 217 ? -11.439 4.750 5.450 1.00 45.16 217 GLU A CA 1
ATOM 1689 C C . GLU A 1 217 ? -10.561 4.634 4.199 1.00 45.16 217 GLU A C 1
ATOM 1691 O O . GLU A 1 217 ? -9.986 5.602 3.700 1.00 45.16 217 GLU A O 1
ATOM 1696 N N . PHE A 1 218 ? -10.524 3.423 3.668 1.00 47.47 218 PHE A N 1
ATOM 1697 C CA . PHE A 1 218 ? -9.786 3.024 2.494 1.00 47.47 218 PHE A CA 1
ATOM 1698 C C . PHE A 1 218 ? -10.655 2.928 1.224 1.00 47.47 218 PHE A C 1
ATOM 1700 O O . PHE A 1 218 ? -10.124 3.009 0.116 1.00 47.47 218 PHE A O 1
ATOM 1707 N N . GLY A 1 219 ? -11.982 2.822 1.374 1.00 39.00 219 GLY A N 1
ATOM 1708 C CA . GLY A 1 219 ? -12.942 2.528 0.303 1.00 39.00 219 GLY A CA 1
ATOM 1709 C C . GLY A 1 219 ? -13.623 3.740 -0.351 1.00 39.00 219 GLY A C 1
ATOM 1710 O O . GLY A 1 219 ? -14.182 3.604 -1.438 1.00 39.00 219 GLY A O 1
ATOM 1711 N N . ARG A 1 220 ? -13.581 4.947 0.242 1.00 45.22 220 ARG A N 1
ATOM 1712 C CA . ARG A 1 220 ? -14.107 6.175 -0.401 1.00 45.22 220 ARG A CA 1
ATOM 1713 C C . ARG A 1 220 ? -13.123 7.342 -0.341 1.00 45.22 220 ARG A C 1
ATOM 1715 O O . ARG A 1 220 ? -12.514 7.638 0.682 1.00 45.22 220 ARG A O 1
ATOM 1722 N N . SER A 1 221 ? -13.006 8.042 -1.471 1.00 48.09 221 SER A N 1
ATOM 1723 C CA . SER A 1 221 ? -11.943 9.001 -1.830 1.00 48.09 221 SER A CA 1
ATOM 1724 C C . SER A 1 221 ? -11.570 10.073 -0.795 1.00 48.09 221 SER A C 1
ATOM 1726 O O . SER A 1 221 ? -10.444 10.566 -0.838 1.00 48.09 221 SER A O 1
ATOM 1728 N N . LYS A 1 222 ? -12.470 10.446 0.124 1.00 48.94 222 LYS A N 1
ATOM 1729 C CA . LYS A 1 222 ? -12.200 11.463 1.152 1.00 48.94 222 LYS A CA 1
ATOM 1730 C C . LYS A 1 222 ? -11.399 10.932 2.338 1.00 48.94 222 LYS A C 1
ATOM 1732 O O . LYS A 1 222 ? -10.536 11.649 2.832 1.00 48.94 222 LYS A O 1
ATOM 1737 N N . ALA A 1 223 ? -11.648 9.703 2.785 1.00 52.59 223 ALA A N 1
ATOM 1738 C CA . ALA A 1 223 ? -10.987 9.189 3.980 1.00 52.59 223 ALA A CA 1
ATOM 1739 C C . ALA A 1 223 ? -9.505 8.862 3.727 1.00 52.59 223 ALA A C 1
ATOM 1741 O O . ALA A 1 223 ? -8.662 9.150 4.574 1.00 52.59 223 ALA A O 1
ATOM 1742 N N . LEU A 1 224 ? -9.159 8.462 2.498 1.00 63.72 224 LEU A N 1
ATOM 1743 C CA . LEU A 1 224 ? -7.771 8.264 2.070 1.00 63.72 224 LEU A CA 1
ATOM 1744 C C . LEU A 1 224 ? -6.870 9.493 2.292 1.00 63.72 224 LEU A C 1
ATOM 1746 O O . LEU A 1 224 ? -5.673 9.319 2.498 1.00 63.72 224 LEU A O 1
ATOM 1750 N N . GLN A 1 225 ? -7.408 10.722 2.292 1.00 72.69 225 GLN A N 1
ATOM 1751 C CA . GLN A 1 225 ? -6.596 11.936 2.470 1.00 72.69 225 GLN A CA 1
ATOM 1752 C C . GLN A 1 225 ? -5.979 12.054 3.870 1.00 72.69 225 GLN A C 1
ATOM 1754 O O . GLN A 1 225 ? -4.831 12.486 4.003 1.00 72.69 225 GLN A O 1
ATOM 1759 N N . SER A 1 226 ? -6.713 11.647 4.908 1.00 80.06 226 SER A N 1
ATOM 1760 C CA . SER A 1 226 ? -6.202 11.606 6.286 1.00 80.06 226 SER A CA 1
ATOM 1761 C C . SER A 1 226 ? -5.195 10.476 6.488 1.00 80.06 226 SER A C 1
ATOM 1763 O O . SER A 1 226 ? -4.367 10.543 7.392 1.00 80.06 226 SER A O 1
ATOM 1765 N N . TRP A 1 227 ? -5.243 9.470 5.613 1.00 82.19 227 TRP A N 1
ATOM 1766 C CA . TRP A 1 227 ? -4.397 8.287 5.658 1.00 82.19 227 TRP A CA 1
ATOM 1767 C C . TRP A 1 227 ? -3.171 8.368 4.744 1.00 82.19 227 TRP A C 1
ATOM 1769 O O . TRP A 1 227 ? -2.453 7.381 4.597 1.00 82.19 227 TRP A O 1
ATOM 1779 N N . LEU A 1 228 ? -2.865 9.525 4.151 1.00 88.44 228 LEU A N 1
ATOM 1780 C CA . LEU A 1 228 ? -1.679 9.667 3.303 1.00 88.44 228 LEU A CA 1
ATOM 1781 C C . LEU A 1 228 ? -0.386 9.502 4.127 1.00 88.44 228 LEU A C 1
ATOM 1783 O O . LEU A 1 228 ? -0.309 10.011 5.248 1.00 88.44 228 LEU A O 1
ATOM 1787 N N . PRO A 1 229 ? 0.667 8.848 3.594 1.00 91.88 229 PRO A N 1
ATOM 1788 C CA . PRO A 1 229 ? 1.847 8.475 4.384 1.00 91.88 229 PRO A CA 1
ATOM 1789 C C . PRO A 1 229 ? 2.513 9.644 5.127 1.00 91.88 229 PRO A C 1
ATOM 1791 O O . PRO A 1 229 ? 2.941 9.508 6.272 1.00 91.88 229 PRO A O 1
ATOM 1794 N N . TRP A 1 230 ? 2.544 10.824 4.501 1.00 94.12 230 TRP A N 1
ATOM 1795 C CA . TRP A 1 230 ? 3.148 12.041 5.052 1.00 94.12 230 TRP A CA 1
ATOM 1796 C C . TRP A 1 230 ? 2.308 12.745 6.128 1.00 94.12 230 TRP A C 1
ATOM 1798 O O . TRP A 1 230 ? 2.721 13.788 6.632 1.00 94.12 230 TRP A O 1
ATOM 1808 N N . LYS A 1 231 ? 1.128 12.217 6.471 1.00 92.69 231 LYS A N 1
ATOM 1809 C CA . LYS A 1 231 ? 0.326 12.670 7.617 1.00 92.69 231 LYS A CA 1
ATOM 1810 C C . LYS A 1 231 ? 0.675 11.923 8.906 1.00 92.69 231 LYS A C 1
ATOM 1812 O O . LYS A 1 231 ? 0.353 12.409 9.986 1.00 92.69 231 LYS A O 1
ATOM 1817 N N . PHE A 1 232 ? 1.345 10.775 8.797 1.00 92.12 232 PHE A N 1
ATOM 1818 C CA . PHE A 1 232 ? 1.662 9.914 9.937 1.00 92.12 232 PHE A CA 1
ATOM 1819 C C . PHE A 1 232 ? 3.073 10.100 10.482 1.00 92.12 232 PHE A C 1
ATOM 1821 O O . PHE A 1 232 ? 3.289 9.900 11.671 1.00 92.12 232 PHE A O 1
ATOM 1828 N N . CYS A 1 233 ? 4.035 10.469 9.640 1.00 95.88 233 CYS A N 1
ATOM 1829 C CA . CYS A 1 233 ? 5.400 10.732 10.082 1.00 95.88 233 CYS A CA 1
ATOM 1830 C C . CYS A 1 233 ? 6.110 11.722 9.161 1.00 95.88 233 CYS A C 1
ATOM 1832 O O . CYS A 1 233 ? 5.690 11.956 8.019 1.00 95.88 233 CYS A O 1
ATOM 1834 N N . LYS A 1 234 ? 7.217 12.293 9.643 1.00 96.38 234 LYS A N 1
ATOM 1835 C CA . LYS A 1 234 ? 8.060 13.166 8.824 1.00 96.38 234 LYS A CA 1
ATOM 1836 C C . LYS A 1 234 ? 8.895 12.340 7.842 1.00 96.38 234 LYS A C 1
ATOM 1838 O O . LYS A 1 234 ? 9.893 11.729 8.220 1.00 96.38 234 LYS A O 1
ATOM 1843 N N . LEU A 1 235 ? 8.511 12.365 6.567 1.00 95.56 235 LEU A N 1
ATOM 1844 C CA . LEU A 1 235 ? 9.271 11.740 5.481 1.00 95.56 235 LEU A CA 1
ATOM 1845 C C . LEU A 1 235 ? 10.533 12.547 5.138 1.00 95.56 235 LEU A C 1
ATOM 1847 O O . LEU A 1 235 ? 10.518 13.782 5.154 1.00 95.56 235 LEU A O 1
ATOM 1851 N N . THR A 1 236 ? 11.617 11.854 4.786 1.00 95.19 236 THR A N 1
ATOM 1852 C CA . THR A 1 236 ? 12.785 12.479 4.148 1.00 95.19 236 THR A CA 1
ATOM 1853 C C . THR A 1 236 ? 12.438 12.908 2.715 1.00 95.19 236 THR A C 1
ATOM 1855 O O . THR A 1 236 ? 11.471 12.392 2.147 1.00 95.19 236 THR A O 1
ATOM 1858 N N . PRO A 1 237 ? 13.194 13.828 2.084 1.00 94.31 237 PRO A N 1
ATOM 1859 C CA . PRO A 1 237 ? 12.913 14.221 0.702 1.00 94.31 237 PRO A CA 1
ATOM 1860 C C . PRO A 1 237 ? 12.877 13.039 -0.293 1.00 94.31 237 PRO A C 1
ATOM 1862 O O . PRO A 1 237 ? 11.913 12.960 -1.055 1.00 94.31 237 PRO A O 1
ATOM 1865 N N . PRO A 1 238 ? 13.812 12.061 -0.241 1.00 94.00 238 PRO A N 1
ATOM 1866 C CA . PRO A 1 238 ? 13.724 10.856 -1.073 1.00 94.00 238 PRO A CA 1
ATOM 1867 C C . PRO A 1 238 ? 12.473 10.002 -0.808 1.00 94.00 238 PRO A C 1
ATOM 1869 O O . PRO A 1 238 ? 11.870 9.472 -1.730 1.00 94.00 238 PRO A O 1
ATOM 1872 N N . GLN A 1 239 ? 12.024 9.879 0.443 1.00 94.88 239 GLN A N 1
ATOM 1873 C CA . GLN A 1 239 ? 10.794 9.138 0.752 1.00 94.88 239 GLN A CA 1
ATOM 1874 C C . GLN A 1 239 ? 9.545 9.876 0.263 1.00 94.88 239 GLN A C 1
ATOM 1876 O O . GLN A 1 239 ? 8.605 9.259 -0.230 1.00 94.88 239 GLN A O 1
ATOM 1881 N N . ALA A 1 240 ? 9.522 11.202 0.399 1.00 94.00 240 ALA A N 1
ATOM 1882 C CA . ALA A 1 240 ? 8.413 12.027 -0.058 1.00 94.00 240 ALA A CA 1
ATOM 1883 C C . ALA A 1 240 ? 8.251 11.978 -1.585 1.00 94.00 240 ALA A C 1
ATOM 1885 O O . ALA A 1 240 ? 7.110 11.964 -2.051 1.00 94.00 240 ALA A O 1
ATOM 1886 N N . SER A 1 241 ? 9.351 11.898 -2.347 1.00 92.69 241 SER A N 1
ATOM 1887 C CA . SER A 1 241 ? 9.313 11.796 -3.814 1.00 92.69 241 SER A CA 1
ATOM 1888 C C . SER A 1 241 ? 8.732 10.472 -4.320 1.00 92.69 241 SER A C 1
ATOM 1890 O O . SER A 1 241 ? 8.223 10.434 -5.434 1.00 92.69 241 SER A O 1
ATOM 1892 N N . LEU A 1 242 ? 8.729 9.417 -3.496 1.00 93.25 242 LEU A N 1
ATOM 1893 C CA . LEU A 1 242 ? 8.052 8.141 -3.770 1.00 93.25 242 LEU A CA 1
ATOM 1894 C C . LEU A 1 242 ? 6.544 8.165 -3.496 1.00 93.25 242 LEU A C 1
ATOM 1896 O O . LEU A 1 242 ? 5.870 7.150 -3.644 1.00 93.25 242 LEU A O 1
ATOM 1900 N N . THR A 1 243 ? 6.005 9.300 -3.063 1.00 92.25 243 THR A N 1
ATOM 1901 C CA . THR A 1 243 ? 4.583 9.472 -2.762 1.00 92.25 243 THR A CA 1
ATOM 1902 C C . THR A 1 243 ? 4.008 10.615 -3.588 1.00 92.25 243 THR A C 1
ATOM 1904 O O . THR A 1 243 ? 4.731 11.389 -4.211 1.00 92.25 243 THR A O 1
ATOM 1907 N N . TRP A 1 244 ? 2.695 10.811 -3.515 1.00 88.62 244 TRP A N 1
ATOM 1908 C CA . TRP A 1 244 ? 2.058 11.979 -4.118 1.00 88.62 244 TRP A CA 1
ATOM 1909 C C . TRP A 1 244 ? 2.216 13.278 -3.318 1.00 88.62 244 TRP A C 1
ATOM 1911 O O . TRP A 1 244 ? 1.589 14.270 -3.679 1.00 88.62 244 TRP A O 1
ATOM 1921 N N . LYS A 1 245 ? 3.035 13.315 -2.254 1.00 89.94 245 LYS A N 1
ATOM 1922 C CA . LYS A 1 245 ? 3.159 14.485 -1.371 1.00 89.94 245 LYS A CA 1
ATOM 1923 C C . LYS A 1 245 ? 3.458 15.766 -2.143 1.00 89.94 245 LYS A C 1
ATOM 1925 O O . LYS A 1 245 ? 2.758 16.752 -1.962 1.00 89.94 245 LYS A O 1
ATOM 1930 N N . TYR A 1 246 ? 4.467 15.761 -3.012 1.00 87.56 246 TYR A N 1
ATOM 1931 C CA . TYR A 1 246 ? 4.841 16.976 -3.738 1.00 87.56 246 TYR A CA 1
ATOM 1932 C C . TYR A 1 246 ? 3.767 17.417 -4.732 1.00 87.56 246 TYR A C 1
ATOM 1934 O O . TYR A 1 246 ? 3.454 18.601 -4.788 1.00 87.56 246 TYR A O 1
ATOM 1942 N N . GLY A 1 247 ? 3.144 16.482 -5.455 1.00 81.38 247 GLY A N 1
ATOM 1943 C CA . GLY A 1 247 ? 1.998 16.804 -6.311 1.00 81.38 247 GLY A CA 1
ATOM 1944 C C . GLY A 1 247 ? 0.839 17.397 -5.508 1.00 81.38 247 GLY A C 1
ATOM 1945 O O . GLY A 1 247 ? 0.282 18.421 -5.891 1.00 81.38 247 GLY A O 1
ATOM 1946 N N . HIS A 1 248 ? 0.540 16.804 -4.351 1.00 82.94 248 HIS A N 1
ATOM 1947 C CA . HIS A 1 248 ? -0.478 17.278 -3.420 1.00 82.94 248 HIS A CA 1
ATOM 1948 C C . HIS A 1 248 ? -0.166 18.680 -2.870 1.00 82.94 248 HIS A C 1
ATOM 1950 O O . HIS A 1 248 ? -1.058 19.522 -2.820 1.00 82.94 248 HIS A O 1
ATOM 1956 N N . ASP A 1 249 ? 1.074 18.951 -2.463 1.00 84.94 249 ASP A N 1
ATOM 1957 C CA . ASP A 1 249 ? 1.480 20.251 -1.913 1.00 84.94 249 ASP A CA 1
ATOM 1958 C C . ASP A 1 249 ? 1.426 21.367 -2.967 1.00 84.94 249 ASP A C 1
ATOM 1960 O O . ASP A 1 249 ? 1.030 22.486 -2.654 1.00 84.94 249 ASP A O 1
ATOM 1964 N N . ILE A 1 250 ? 1.791 21.072 -4.221 1.00 79.12 250 ILE A N 1
ATOM 1965 C CA . ILE A 1 250 ? 1.726 22.051 -5.319 1.00 79.12 250 ILE A CA 1
ATOM 1966 C C . ILE A 1 250 ? 0.267 22.367 -5.680 1.00 79.12 250 ILE A C 1
ATOM 1968 O O . ILE A 1 250 ? -0.072 23.514 -5.961 1.00 79.12 250 ILE A O 1
ATOM 1972 N N . ALA A 1 251 ? -0.591 21.351 -5.670 1.00 73.31 251 ALA A N 1
ATOM 1973 C CA . ALA A 1 251 ? -2.014 21.476 -5.957 1.00 73.31 251 ALA A CA 1
ATOM 1974 C C . ALA A 1 251 ? -2.816 22.186 -4.870 1.00 73.31 251 ALA A C 1
ATOM 1976 O O . ALA A 1 251 ? -3.780 22.891 -5.159 1.00 73.31 251 ALA A O 1
ATOM 1977 N N . PHE A 1 252 ? -2.442 21.967 -3.612 1.00 74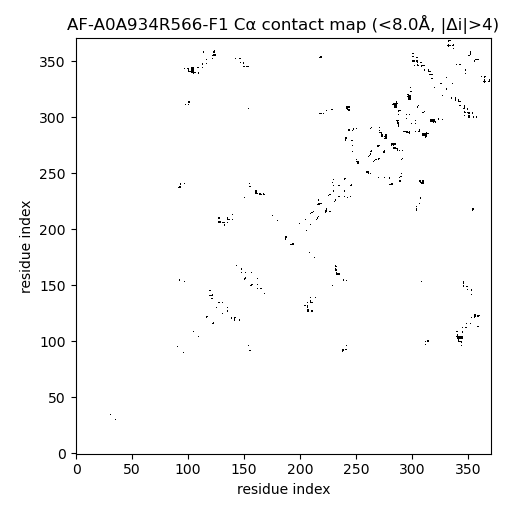.88 252 PHE A N 1
ATOM 1978 C CA . PHE A 1 252 ? -3.147 22.494 -2.451 1.00 74.88 252 PHE A CA 1
ATOM 1979 C C . PHE A 1 252 ? -2.175 23.258 -1.541 1.00 74.88 252 PHE A C 1
ATOM 1981 O O . PHE A 1 252 ? -1.971 22.848 -0.395 1.00 74.88 252 PHE A O 1
ATOM 1988 N N . PRO A 1 253 ? -1.581 24.368 -2.030 1.00 66.25 253 PRO A N 1
ATOM 1989 C CA . PRO A 1 253 ? -0.579 25.128 -1.285 1.00 66.25 253 PRO A CA 1
ATOM 1990 C C . PRO A 1 253 ? -1.168 25.790 -0.033 1.00 66.25 253 PRO A C 1
ATOM 1992 O O . PRO A 1 253 ? -0.443 26.047 0.925 1.00 66.25 253 PRO A O 1
ATOM 1995 N N . ASP A 1 254 ? -2.486 26.018 -0.019 1.00 67.19 254 ASP A N 1
ATOM 1996 C CA . ASP A 1 254 ? -3.224 26.537 1.125 1.00 67.19 254 ASP A CA 1
ATOM 1997 C C . ASP A 1 254 ? -4.535 25.758 1.315 1.00 67.19 254 ASP A C 1
ATOM 1999 O O . ASP A 1 254 ? -5.498 25.921 0.566 1.00 67.19 254 ASP A O 1
ATOM 2003 N N . GLN A 1 255 ? -4.574 24.886 2.327 1.00 58.84 255 GLN A N 1
ATOM 2004 C CA . GLN A 1 255 ? -5.778 24.115 2.665 1.00 58.84 255 GLN A CA 1
ATOM 2005 C C . GLN A 1 255 ? -6.906 24.990 3.238 1.00 58.84 255 GLN A C 1
ATOM 2007 O O . GLN A 1 255 ? -8.037 24.519 3.337 1.00 58.84 255 GLN A O 1
ATOM 2012 N N . SER A 1 256 ? -6.607 26.236 3.622 1.00 55.78 256 SER A N 1
ATOM 2013 C CA . SER A 1 256 ? -7.559 27.176 4.221 1.00 55.78 256 SER A CA 1
ATOM 2014 C C . SER A 1 256 ? -8.163 28.166 3.223 1.00 55.78 256 SER A C 1
ATOM 2016 O O . SER A 1 256 ? -9.103 28.882 3.569 1.00 55.78 256 SER A O 1
ATOM 2018 N N . ASN A 1 257 ? -7.675 28.189 1.979 1.00 52.72 257 ASN A N 1
ATOM 2019 C CA . ASN A 1 257 ? -8.154 29.119 0.966 1.00 52.72 257 ASN A CA 1
ATOM 2020 C C . ASN A 1 257 ? -9.465 28.612 0.320 1.00 52.72 257 ASN A C 1
ATOM 2022 O O . ASN A 1 257 ? -9.452 27.568 -0.340 1.00 52.72 257 ASN A O 1
ATOM 2026 N N . PRO A 1 258 ? -10.592 29.341 0.456 1.00 54.53 258 PRO A N 1
ATOM 2027 C CA . PRO A 1 258 ? -11.861 28.974 -0.176 1.00 54.53 258 PRO A CA 1
ATOM 2028 C C . PRO A 1 258 ? -11.822 29.060 -1.712 1.00 54.53 258 PRO A C 1
ATOM 2030 O O . PRO A 1 258 ? -12.622 28.404 -2.374 1.00 54.53 258 PRO A O 1
ATOM 2033 N N . ASN A 1 259 ? -10.867 29.799 -2.290 1.00 52.19 259 ASN A N 1
ATOM 2034 C CA . ASN A 1 259 ? -10.621 29.866 -3.733 1.00 52.19 259 ASN A CA 1
ATOM 2035 C C . ASN A 1 259 ? -9.635 28.770 -4.147 1.00 52.19 259 ASN A C 1
ATOM 2037 O O . ASN A 1 259 ? -8.508 29.038 -4.569 1.00 52.19 259 ASN A O 1
ATOM 2041 N N . ARG A 1 260 ? -10.040 27.516 -3.945 1.00 57.25 260 ARG A N 1
ATOM 2042 C CA . ARG A 1 260 ? -9.217 26.353 -4.270 1.00 57.25 260 ARG A CA 1
ATOM 2043 C C . ARG A 1 260 ? -8.956 26.336 -5.779 1.00 57.25 260 ARG A C 1
ATOM 2045 O O . ARG A 1 260 ? -9.902 26.272 -6.556 1.00 57.25 260 ARG A O 1
ATOM 2052 N N . ILE A 1 261 ? -7.682 26.404 -6.156 1.00 56.66 261 ILE A N 1
ATOM 2053 C CA . ILE A 1 261 ? -7.215 26.272 -7.540 1.00 56.66 261 ILE A CA 1
ATOM 2054 C C . ILE A 1 261 ? -7.714 24.923 -8.069 1.00 56.66 261 ILE A C 1
ATOM 2056 O O . ILE A 1 261 ? -7.455 23.883 -7.450 1.00 56.66 261 ILE A O 1
ATOM 2060 N N . ASP A 1 262 ? -8.447 24.935 -9.180 1.00 59.72 262 ASP A N 1
ATOM 2061 C CA . ASP A 1 262 ? -8.790 23.701 -9.872 1.00 59.72 262 ASP A CA 1
ATOM 2062 C C . ASP A 1 262 ? -7.544 23.292 -10.650 1.00 59.72 262 ASP A C 1
ATOM 2064 O O . ASP A 1 262 ? -7.252 23.800 -11.723 1.00 59.72 262 ASP A O 1
ATOM 2068 N N . VAL A 1 263 ? -6.762 22.389 -10.069 1.00 58.00 263 VAL A N 1
ATOM 2069 C CA . VAL A 1 263 ? -5.460 21.959 -10.598 1.00 58.00 263 VAL A CA 1
ATOM 2070 C C . VAL A 1 263 ? -5.562 21.464 -12.040 1.00 58.00 263 VAL A C 1
ATOM 2072 O O . VAL A 1 263 ? -4.626 21.636 -12.815 1.00 58.00 263 VAL A O 1
ATOM 2075 N N . THR A 1 264 ? -6.699 20.875 -12.410 1.00 58.06 264 THR A N 1
ATOM 2076 C CA . THR A 1 264 ? -6.966 20.397 -13.766 1.00 58.06 264 THR A CA 1
ATOM 2077 C C . THR A 1 264 ? -7.184 21.529 -14.770 1.00 58.06 264 THR A C 1
ATOM 2079 O O . THR A 1 264 ? -6.811 21.373 -15.931 1.00 58.06 264 THR A O 1
ATOM 2082 N N . LEU A 1 265 ? -7.747 22.660 -14.342 1.00 61.81 265 LEU A N 1
ATOM 2083 C CA . LEU A 1 265 ? -7.979 23.841 -15.184 1.00 61.81 265 LEU A CA 1
ATOM 2084 C C . LEU A 1 265 ? -6.808 24.832 -15.146 1.00 61.81 265 LEU A C 1
ATOM 2086 O O . LEU A 1 265 ? -6.420 25.373 -16.178 1.00 61.81 265 LEU A O 1
ATOM 2090 N N . ASP A 1 266 ? -6.235 25.044 -13.967 1.00 67.19 266 ASP A N 1
ATOM 2091 C CA . ASP A 1 266 ? -5.297 26.129 -13.689 1.00 67.19 266 ASP A CA 1
ATOM 2092 C C . ASP A 1 266 ? -3.825 25.699 -13.808 1.00 67.19 266 ASP A C 1
ATOM 2094 O O . ASP A 1 266 ? -2.953 26.551 -13.973 1.00 67.19 266 ASP A O 1
ATOM 2098 N N . GLN A 1 267 ? -3.528 24.395 -13.702 1.00 70.75 267 GLN A N 1
ATOM 2099 C CA . GLN A 1 267 ? -2.168 23.836 -13.802 1.00 70.75 267 GLN A CA 1
ATOM 2100 C C . GLN A 1 267 ? -2.156 22.506 -14.586 1.00 70.75 267 GLN A C 1
ATOM 2102 O O . GLN A 1 267 ? -1.781 21.458 -14.039 1.00 70.75 267 GLN A O 1
ATOM 2107 N N . PRO A 1 268 ? -2.558 22.506 -15.874 1.00 71.56 268 PRO A N 1
ATOM 2108 C CA . PRO A 1 268 ? -2.639 21.294 -16.693 1.00 71.56 268 PRO A CA 1
ATOM 2109 C C . PRO A 1 268 ? -1.301 20.545 -16.792 1.00 71.56 268 PRO A C 1
ATOM 2111 O O . PRO A 1 268 ? -1.287 19.323 -16.939 1.00 71.56 268 PRO A O 1
ATOM 2114 N N . GLU A 1 269 ? -0.168 21.232 -16.630 1.00 72.38 269 GLU A N 1
ATOM 2115 C CA . GLU A 1 269 ? 1.156 20.616 -16.576 1.00 72.38 269 GLU A CA 1
ATOM 2116 C C . GLU A 1 269 ? 1.337 19.647 -15.397 1.00 72.38 269 GLU A C 1
ATOM 2118 O O . GLU A 1 269 ? 2.171 18.754 -15.471 1.00 72.38 269 GLU A O 1
ATOM 2123 N N . LEU A 1 270 ? 0.553 19.762 -14.320 1.00 70.94 270 LEU A N 1
ATOM 2124 C CA . LEU A 1 270 ? 0.582 18.807 -13.203 1.00 70.94 270 LEU A CA 1
ATOM 2125 C C . LEU A 1 270 ? -0.224 17.533 -13.467 1.00 70.94 270 LEU A C 1
ATOM 2127 O O . LEU A 1 270 ? -0.177 16.597 -12.661 1.00 70.94 270 LEU A O 1
ATOM 2131 N N . SER A 1 271 ? -0.964 17.501 -14.575 1.00 72.25 271 SER A N 1
ATOM 2132 C CA . SER A 1 271 ? -1.657 16.305 -15.052 1.00 72.25 271 SER A CA 1
ATOM 2133 C C . SER A 1 271 ? -0.742 15.410 -15.895 1.00 72.25 271 SER A C 1
ATOM 2135 O O . SER A 1 271 ? -1.015 14.218 -16.007 1.00 72.25 271 SER A O 1
ATOM 2137 N N . ASP A 1 272 ? 0.355 15.951 -16.442 1.00 80.38 272 ASP A N 1
ATOM 2138 C CA . ASP A 1 272 ? 1.391 15.182 -17.141 1.00 80.38 272 ASP A CA 1
ATOM 2139 C C . ASP A 1 272 ? 2.430 14.640 -16.135 1.00 80.38 272 ASP A C 1
ATOM 2141 O O . ASP A 1 272 ? 3.161 15.424 -15.511 1.00 80.38 272 ASP A O 1
ATOM 2145 N N . PRO A 1 273 ? 2.566 13.309 -15.978 1.00 81.62 273 PRO A N 1
ATOM 2146 C CA . PRO A 1 273 ? 3.534 12.728 -15.056 1.00 81.62 273 PRO A CA 1
ATOM 2147 C C . PRO A 1 273 ? 4.987 13.101 -15.347 1.00 81.62 273 PRO A C 1
ATOM 2149 O O . PRO A 1 273 ? 5.784 13.175 -14.413 1.00 81.62 273 PRO A O 1
ATOM 2152 N N . HIS A 1 274 ? 5.355 13.351 -16.608 1.00 88.00 274 HIS A N 1
ATOM 2153 C CA . HIS A 1 274 ? 6.723 13.735 -16.955 1.00 88.00 274 HIS A CA 1
ATOM 2154 C C . HIS A 1 274 ? 7.050 15.150 -16.475 1.00 88.00 274 HIS A C 1
ATOM 2156 O O . HIS A 1 274 ? 8.137 15.390 -15.943 1.00 88.00 274 HIS A O 1
ATOM 2162 N N . GLN A 1 275 ? 6.110 16.085 -16.618 1.00 86.31 275 GLN A N 1
ATOM 2163 C CA . GLN A 1 275 ? 6.271 17.449 -16.111 1.00 86.31 275 GLN A CA 1
ATOM 2164 C C . GLN A 1 275 ? 6.262 17.472 -14.583 1.00 86.31 275 GLN A C 1
ATOM 2166 O O . GLN A 1 275 ? 7.091 18.152 -13.974 1.00 86.31 275 GLN A O 1
ATOM 2171 N N . LEU A 1 276 ? 5.391 16.677 -13.953 1.00 82.75 276 LEU A N 1
ATOM 2172 C CA . LEU A 1 276 ? 5.375 16.535 -12.501 1.00 82.75 276 LEU A CA 1
ATOM 2173 C C . LEU A 1 276 ? 6.695 15.953 -11.974 1.00 82.75 276 LEU A C 1
ATOM 2175 O O . LEU A 1 276 ? 7.270 16.504 -11.034 1.00 82.75 276 LEU A O 1
ATOM 2179 N N . ALA A 1 277 ? 7.217 14.892 -12.593 1.00 88.50 277 ALA A N 1
ATOM 2180 C CA . ALA A 1 277 ? 8.517 14.315 -12.247 1.00 88.50 277 ALA A CA 1
ATOM 2181 C C . ALA A 1 277 ? 9.644 15.347 -12.402 1.00 88.50 277 ALA A C 1
ATOM 2183 O O . ALA A 1 277 ? 10.433 15.552 -11.481 1.00 88.50 277 ALA A O 1
ATOM 2184 N N . LYS A 1 278 ? 9.662 16.092 -13.516 1.00 89.75 278 LYS A N 1
ATOM 2185 C CA . LYS A 1 278 ? 10.630 17.173 -13.755 1.00 89.75 278 LYS A CA 1
ATOM 2186 C C . LYS A 1 278 ? 10.557 18.279 -12.696 1.00 89.75 278 LYS A C 1
ATOM 2188 O O . LYS A 1 278 ? 11.594 18.787 -12.282 1.00 89.75 278 LYS A O 1
ATOM 2193 N N . LYS A 1 279 ? 9.352 18.654 -12.254 1.00 85.69 279 LYS A N 1
ATOM 2194 C CA . LYS A 1 279 ? 9.125 19.711 -11.251 1.00 85.69 279 LYS A CA 1
ATOM 2195 C C . LYS A 1 279 ? 9.484 19.265 -9.833 1.00 85.69 279 LYS A C 1
ATOM 2197 O O . LYS A 1 279 ? 9.945 20.077 -9.039 1.00 85.69 279 LYS A O 1
ATOM 2202 N N . THR A 1 280 ? 9.260 17.993 -9.511 1.00 84.31 280 THR A N 1
ATOM 2203 C CA . THR A 1 280 ? 9.436 17.448 -8.153 1.00 84.31 280 THR A CA 1
ATOM 2204 C C . THR A 1 280 ? 10.774 16.741 -7.939 1.00 84.31 280 THR A C 1
ATOM 2206 O O . THR A 1 280 ? 11.147 16.493 -6.795 1.00 84.31 280 THR A O 1
ATOM 2209 N N . GLY A 1 281 ? 11.492 16.402 -9.013 1.00 87.25 281 GLY A N 1
ATOM 2210 C CA . GLY A 1 281 ? 12.683 15.550 -8.960 1.00 87.25 281 GLY A CA 1
ATOM 2211 C C . GLY A 1 281 ? 12.377 14.087 -8.611 1.00 87.25 281 GLY A C 1
ATOM 2212 O O . GLY A 1 281 ? 13.296 13.342 -8.280 1.00 87.25 281 GLY A O 1
ATOM 2213 N N . GLY A 1 282 ? 11.100 13.686 -8.632 1.00 88.69 282 GLY A N 1
ATOM 2214 C CA . GLY A 1 282 ? 10.654 12.318 -8.374 1.00 88.69 282 GLY A CA 1
ATOM 2215 C C . GLY A 1 282 ? 10.641 11.433 -9.627 1.00 88.69 282 GLY A C 1
ATOM 2216 O O . GLY A 1 282 ? 10.923 11.904 -10.732 1.00 88.69 282 GLY A O 1
ATOM 2217 N N . PRO A 1 283 ? 10.311 10.140 -9.477 1.00 91.69 283 PRO A N 1
ATOM 2218 C CA . PRO A 1 283 ? 10.139 9.238 -10.608 1.00 91.69 283 PRO A CA 1
ATOM 2219 C C . PRO A 1 283 ? 8.883 9.583 -11.423 1.00 91.69 283 PRO A C 1
ATOM 2221 O O . PRO A 1 283 ? 7.964 10.255 -10.955 1.00 91.69 283 PRO A O 1
ATOM 2224 N N . VAL A 1 284 ? 8.834 9.088 -12.660 1.00 91.69 284 VAL A N 1
ATOM 2225 C CA . VAL A 1 284 ? 7.657 9.238 -13.524 1.00 91.69 284 VAL A CA 1
ATOM 2226 C C . VAL A 1 284 ? 6.610 8.203 -13.119 1.00 91.69 284 VAL A C 1
ATOM 2228 O O . VAL A 1 284 ? 6.817 6.998 -13.287 1.00 91.69 284 VAL A O 1
ATOM 2231 N N . PHE A 1 285 ? 5.487 8.672 -12.583 1.00 89.69 285 PHE A N 1
ATOM 2232 C CA . PHE A 1 285 ? 4.375 7.824 -12.161 1.00 89.69 285 PHE A CA 1
ATOM 2233 C C . PHE A 1 285 ? 3.367 7.566 -13.288 1.00 89.69 285 PHE A C 1
ATOM 2235 O O . PHE A 1 285 ? 3.271 8.327 -14.245 1.00 89.69 285 PHE A O 1
ATOM 2242 N N . HIS A 1 286 ? 2.598 6.486 -13.177 1.00 83.50 286 HIS A N 1
ATOM 2243 C CA . HIS A 1 286 ? 1.452 6.228 -14.039 1.00 83.50 286 HIS A CA 1
ATOM 2244 C C . HIS A 1 286 ? 0.347 7.251 -13.739 1.00 83.50 286 HIS A C 1
ATOM 2246 O O . HIS A 1 286 ? 0.157 7.644 -12.585 1.00 83.50 286 HIS A O 1
ATOM 2252 N N . VAL A 1 287 ? -0.374 7.687 -14.777 1.00 64.94 287 VAL A N 1
ATOM 2253 C CA . VAL A 1 287 ? -1.363 8.777 -14.731 1.00 64.94 287 VAL A CA 1
ATOM 2254 C C . VAL A 1 287 ? -2.563 8.404 -13.848 1.00 64.94 287 VAL A C 1
ATOM 2256 O O . VAL A 1 287 ? -3.612 7.983 -14.317 1.00 64.94 287 VAL A O 1
ATOM 2259 N N . SER A 1 288 ? -2.424 8.576 -12.539 1.00 58.97 288 SER A N 1
ATOM 2260 C CA . SER A 1 288 ? -3.529 9.012 -11.692 1.00 58.97 288 SER A CA 1
ATOM 2261 C C . SER A 1 288 ? -2.944 9.804 -10.536 1.00 58.97 288 SER A C 1
ATOM 2263 O O . SER A 1 288 ? -2.565 9.276 -9.488 1.00 58.97 288 SER A O 1
ATOM 2265 N N . ASN A 1 289 ? -2.837 11.104 -10.745 1.00 58.09 289 ASN A N 1
ATOM 2266 C CA . ASN A 1 289 ? -2.606 12.004 -9.638 1.00 58.09 289 ASN A CA 1
ATOM 2267 C C . ASN A 1 289 ? -3.809 11.869 -8.669 1.00 58.09 289 ASN A C 1
ATOM 2269 O O . ASN A 1 289 ? -4.938 11.933 -9.149 1.00 58.09 289 ASN A O 1
ATOM 2273 N N . PRO A 1 290 ? -3.644 11.710 -7.337 1.00 54.53 290 PRO A N 1
ATOM 2274 C CA . PRO A 1 290 ? -4.760 11.658 -6.377 1.00 54.53 290 PRO A CA 1
ATOM 2275 C C . PRO A 1 290 ? -5.697 12.873 -6.438 1.00 54.53 290 PRO A C 1
ATOM 2277 O O . PRO A 1 290 ? -6.772 12.849 -5.840 1.00 54.53 290 PRO A O 1
ATOM 2280 N N . ILE A 1 291 ? -5.271 13.929 -7.128 1.00 56.59 291 ILE A N 1
ATOM 2281 C CA . ILE A 1 291 ? -6.000 15.170 -7.364 1.00 56.59 291 ILE A CA 1
ATOM 2282 C C . ILE A 1 291 ? -7.064 15.018 -8.460 1.00 56.59 291 ILE A C 1
ATOM 2284 O O . ILE A 1 291 ? -8.106 15.660 -8.364 1.00 56.59 291 ILE A O 1
ATOM 2288 N N . ASN A 1 292 ? -6.848 14.153 -9.457 1.00 56.56 292 ASN A N 1
ATOM 2289 C CA . ASN A 1 292 ? -7.796 13.920 -10.543 1.00 56.56 292 ASN A CA 1
ATOM 2290 C C . ASN A 1 292 ? -8.377 12.500 -10.441 1.00 56.56 292 ASN A C 1
ATOM 2292 O O . ASN A 1 292 ? -7.652 11.519 -10.295 1.00 56.56 292 ASN A O 1
ATOM 2296 N N . ASN A 1 293 ? -9.704 12.381 -10.512 1.00 55.12 293 ASN A N 1
ATOM 2297 C CA . ASN A 1 293 ? -10.385 11.085 -10.482 1.00 55.12 293 ASN A CA 1
ATOM 2298 C C . ASN A 1 293 ? -10.264 10.309 -11.807 1.00 55.12 293 ASN A C 1
ATOM 2300 O O . ASN A 1 293 ? -10.704 9.162 -11.862 1.00 55.12 293 ASN A O 1
ATOM 2304 N N . SER A 1 294 ? -9.686 10.894 -12.863 1.00 55.94 294 SER A N 1
ATOM 2305 C CA . SER A 1 294 ? -9.428 10.177 -14.112 1.00 55.94 294 SER A CA 1
ATOM 2306 C C . SER A 1 294 ? -8.226 9.237 -13.960 1.00 55.94 294 SER A C 1
ATOM 2308 O O . SER A 1 294 ? -7.071 9.661 -14.033 1.00 55.94 294 SER A O 1
ATOM 2310 N N . SER A 1 295 ? -8.501 7.951 -13.767 1.00 60.16 295 SER A N 1
ATOM 2311 C CA . SER A 1 295 ? -7.495 6.885 -13.694 1.00 60.16 295 SER A CA 1
ATOM 2312 C C . SER A 1 295 ? -7.415 6.144 -15.027 1.00 60.16 295 SER A C 1
ATOM 2314 O O . SER A 1 295 ? -7.742 4.963 -15.114 1.00 60.16 295 SER A O 1
ATOM 2316 N N . ILE A 1 296 ? -7.041 6.855 -16.094 1.00 64.75 296 ILE A N 1
ATOM 2317 C CA . ILE A 1 296 ? -6.922 6.248 -17.425 1.00 64.75 296 ILE A CA 1
ATOM 2318 C C . ILE A 1 296 ? -5.770 5.230 -17.393 1.00 64.75 296 ILE A C 1
ATOM 2320 O O . ILE A 1 296 ? -4.658 5.553 -16.972 1.00 64.75 296 ILE A O 1
ATOM 2324 N N . GLY A 1 297 ? -6.048 3.990 -17.801 1.00 68.62 297 GLY A N 1
ATOM 2325 C CA . GLY A 1 297 ? -5.058 2.913 -17.884 1.00 68.62 297 GLY A CA 1
ATOM 2326 C C . GLY A 1 297 ? -4.634 2.279 -16.552 1.00 68.62 297 GLY A C 1
ATOM 2327 O O . GLY A 1 297 ? -3.706 1.476 -16.544 1.00 68.62 297 GLY A O 1
ATOM 2328 N N . ILE A 1 298 ? -5.280 2.604 -15.422 1.00 75.81 298 ILE A N 1
ATOM 2329 C CA . ILE A 1 298 ? -5.038 1.915 -14.141 1.00 75.81 298 ILE A CA 1
ATOM 2330 C C . ILE A 1 298 ? -6.235 1.014 -13.824 1.00 75.81 298 ILE A C 1
ATOM 2332 O O . ILE A 1 298 ? -7.360 1.513 -13.762 1.00 75.81 298 ILE A O 1
ATOM 2336 N N . PRO A 1 299 ? -6.023 -0.288 -13.553 1.00 78.75 299 PRO A N 1
ATOM 2337 C CA . PRO A 1 299 ? -7.095 -1.159 -13.088 1.00 78.75 299 PRO A CA 1
ATOM 2338 C C . PRO A 1 299 ? -7.768 -0.578 -11.837 1.00 78.75 299 PRO A C 1
ATOM 2340 O O . PRO A 1 299 ? -7.082 -0.174 -10.898 1.00 78.75 299 PRO A O 1
ATOM 2343 N N . ILE A 1 300 ? -9.101 -0.551 -11.785 1.00 76.88 300 ILE A N 1
ATOM 2344 C CA . ILE A 1 300 ? -9.838 0.119 -10.693 1.00 76.88 300 ILE A CA 1
ATOM 2345 C C . ILE A 1 300 ? -9.441 -0.379 -9.313 1.00 76.88 300 ILE A C 1
ATOM 2347 O O . ILE A 1 300 ? -9.257 0.422 -8.397 1.00 76.88 300 ILE A O 1
ATOM 2351 N N . TRP A 1 301 ? -9.246 -1.686 -9.186 1.00 80.06 301 TRP A N 1
ATOM 2352 C CA . TRP A 1 301 ? -8.838 -2.330 -7.944 1.00 80.06 301 TRP A CA 1
ATOM 2353 C C . TRP A 1 301 ? -7.471 -1.843 -7.428 1.00 80.06 301 TRP A C 1
ATOM 2355 O O . TRP A 1 301 ? -7.190 -1.915 -6.235 1.00 80.06 301 TRP A O 1
ATOM 2365 N N . LEU A 1 302 ? -6.623 -1.293 -8.307 1.00 84.38 302 LEU A N 1
ATOM 2366 C CA . LEU A 1 302 ? -5.353 -0.657 -7.948 1.00 84.38 302 LEU A CA 1
ATOM 2367 C C . LEU A 1 302 ? -5.471 0.842 -7.692 1.00 84.38 302 LEU A C 1
ATOM 2369 O O . LEU A 1 302 ? -4.558 1.415 -7.104 1.00 84.38 302 LEU A O 1
ATOM 2373 N N . ASN A 1 303 ? -6.553 1.498 -8.110 1.00 80.31 303 ASN A N 1
ATOM 2374 C CA . ASN A 1 303 ? -6.651 2.956 -8.099 1.00 80.31 303 ASN A CA 1
ATOM 2375 C C . ASN A 1 303 ? -6.459 3.540 -6.691 1.00 80.31 303 ASN A C 1
ATOM 2377 O O . ASN A 1 303 ? -5.682 4.471 -6.484 1.00 80.31 303 ASN A O 1
ATOM 2381 N N . ALA A 1 304 ? -7.120 2.957 -5.691 1.00 79.12 304 ALA A N 1
ATOM 2382 C CA . ALA A 1 304 ? -6.985 3.408 -4.310 1.00 79.12 304 ALA A CA 1
ATOM 2383 C C . ALA A 1 304 ? -5.570 3.144 -3.757 1.00 79.12 304 ALA A C 1
ATOM 2385 O O . ALA A 1 304 ? -4.993 4.016 -3.107 1.00 79.12 304 ALA A O 1
ATOM 2386 N N . ALA A 1 305 ? -4.965 1.997 -4.087 1.00 85.62 305 ALA A N 1
ATOM 2387 C CA . ALA A 1 305 ? -3.599 1.666 -3.676 1.00 85.62 305 ALA A CA 1
ATOM 2388 C C . ALA A 1 305 ? -2.580 2.620 -4.306 1.00 85.62 305 ALA A C 1
ATOM 2390 O O . ALA A 1 305 ? -1.655 3.073 -3.630 1.00 85.62 305 ALA A O 1
ATOM 2391 N N . ASN A 1 306 ? -2.809 2.995 -5.565 1.00 87.25 306 ASN A N 1
ATOM 2392 C CA . ASN A 1 306 ? -1.989 3.935 -6.310 1.00 87.25 306 ASN A CA 1
ATOM 2393 C C . ASN A 1 306 ? -1.966 5.334 -5.677 1.00 87.25 306 ASN A C 1
ATOM 2395 O O . ASN A 1 306 ? -0.964 6.035 -5.774 1.00 87.25 306 ASN A O 1
ATOM 2399 N N . LYS A 1 307 ? -3.027 5.740 -4.966 1.00 83.44 307 LYS A N 1
ATOM 2400 C CA . LYS A 1 307 ? -3.061 7.013 -4.219 1.00 83.44 307 LYS A CA 1
ATOM 2401 C C . LYS A 1 307 ? -2.137 7.024 -2.997 1.00 83.44 307 LYS A C 1
ATOM 2403 O O . LYS A 1 307 ? -1.828 8.099 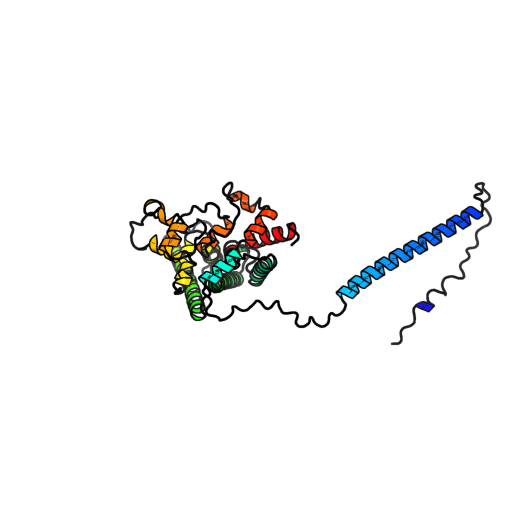-2.489 1.00 83.44 307 LYS A O 1
ATOM 2408 N N . ILE A 1 308 ? -1.692 5.857 -2.532 1.00 86.31 308 ILE A N 1
ATOM 2409 C CA . ILE A 1 308 ? -0.813 5.709 -1.365 1.00 86.31 308 ILE A CA 1
ATOM 2410 C C . ILE A 1 308 ? 0.608 5.350 -1.811 1.00 86.31 308 ILE A C 1
ATOM 2412 O O . ILE A 1 308 ? 1.562 6.031 -1.435 1.00 86.31 308 ILE A O 1
ATOM 2416 N N . HIS A 1 309 ? 0.731 4.312 -2.639 1.00 90.00 309 HIS A N 1
ATOM 2417 C CA . HIS A 1 309 ? 1.974 3.865 -3.261 1.00 90.00 309 HIS A CA 1
ATOM 2418 C C . HIS A 1 309 ? 1.850 3.977 -4.785 1.00 90.00 309 HIS A C 1
ATOM 2420 O O . HIS A 1 309 ? 1.323 3.058 -5.416 1.00 90.00 309 HIS A O 1
ATOM 2426 N N . PRO A 1 310 ? 2.325 5.089 -5.371 1.00 91.56 310 PRO A N 1
ATOM 2427 C CA . PRO A 1 310 ? 2.221 5.338 -6.797 1.00 91.56 310 PRO A CA 1
ATOM 2428 C C . PRO A 1 310 ? 2.868 4.233 -7.647 1.00 91.56 310 PRO A C 1
ATOM 2430 O O . PRO A 1 310 ? 3.946 3.714 -7.336 1.00 91.56 310 PRO A O 1
ATOM 2433 N N . LEU A 1 311 ? 2.207 3.903 -8.747 1.00 92.75 311 LEU A N 1
ATOM 2434 C CA . LEU A 1 311 ? 2.658 3.069 -9.847 1.00 92.75 311 LEU A CA 1
ATOM 2435 C C . LEU A 1 311 ? 3.623 3.886 -10.697 1.00 92.75 311 LEU A C 1
ATOM 2437 O O . LEU A 1 311 ? 3.372 5.057 -10.964 1.00 92.75 311 LEU A O 1
ATOM 2441 N N . LEU A 1 312 ? 4.720 3.285 -11.136 1.00 93.06 312 LEU A N 1
ATOM 2442 C CA . LEU A 1 312 ? 5.645 3.893 -12.083 1.00 93.06 312 LEU A CA 1
ATOM 2443 C C . LEU A 1 312 ? 5.102 3.759 -13.504 1.00 93.06 312 LEU A C 1
ATOM 2445 O O . LEU A 1 312 ? 4.507 2.742 -13.855 1.00 93.06 312 LEU A O 1
ATOM 2449 N N . ALA A 1 313 ? 5.395 4.737 -14.358 1.00 90.19 313 ALA A N 1
ATOM 2450 C CA . ALA A 1 313 ? 5.070 4.671 -15.783 1.00 90.19 313 ALA A CA 1
ATOM 2451 C C . ALA A 1 313 ? 5.770 3.499 -16.504 1.00 90.19 313 ALA A C 1
ATOM 2453 O O . ALA A 1 313 ? 5.344 3.075 -17.574 1.00 90.19 313 ALA A O 1
ATOM 2454 N N . THR A 1 314 ? 6.840 2.952 -15.918 1.00 90.25 314 THR A N 1
ATOM 2455 C CA . THR A 1 314 ? 7.550 1.771 -16.430 1.00 90.25 314 THR A CA 1
ATOM 2456 C C . THR A 1 314 ? 6.814 0.457 -16.160 1.00 90.25 314 THR A C 1
ATOM 2458 O O . THR A 1 314 ? 7.104 -0.547 -16.816 1.00 90.25 314 THR A O 1
ATOM 2461 N N . GLN A 1 315 ? 5.856 0.437 -15.225 1.00 91.38 315 GLN A N 1
ATOM 2462 C CA . GLN A 1 315 ? 5.062 -0.749 -14.915 1.00 91.38 315 GLN A CA 1
ATOM 2463 C C . GLN A 1 315 ? 4.013 -0.949 -16.012 1.00 91.38 315 GLN A C 1
ATOM 2465 O O . GLN A 1 315 ? 3.039 -0.208 -16.115 1.00 91.38 315 GLN A O 1
ATOM 2470 N N . LYS A 1 316 ? 4.229 -1.964 -16.854 1.00 85.31 316 LYS A N 1
ATOM 2471 C CA . LYS A 1 316 ? 3.346 -2.305 -17.976 1.00 85.31 316 LYS A CA 1
ATOM 2472 C C . LYS A 1 316 ? 2.071 -2.978 -17.467 1.00 85.31 316 LYS A C 1
ATOM 2474 O O . LYS A 1 316 ? 2.002 -4.205 -17.392 1.00 85.31 316 LYS A O 1
ATOM 2479 N N . LEU A 1 317 ? 1.084 -2.173 -17.095 1.00 85.19 317 LEU A N 1
ATOM 2480 C CA . LEU A 1 317 ? -0.260 -2.638 -16.764 1.00 85.19 317 LEU A CA 1
ATOM 2481 C C . LEU A 1 317 ? -1.107 -2.724 -18.037 1.00 85.19 317 LEU A C 1
ATOM 2483 O O . LEU A 1 317 ? -0.870 -1.996 -18.999 1.00 85.19 317 LEU A O 1
ATOM 2487 N N . ALA A 1 318 ? -2.051 -3.663 -18.068 1.00 77.25 318 ALA A N 1
ATOM 2488 C CA . ALA A 1 318 ? -2.975 -3.767 -19.188 1.00 77.25 318 ALA A CA 1
ATOM 2489 C C . ALA A 1 318 ? -3.953 -2.586 -19.137 1.00 77.25 318 ALA A C 1
ATOM 2491 O O . ALA A 1 318 ? -4.481 -2.277 -18.066 1.00 77.25 318 ALA A O 1
ATOM 2492 N N . ASP A 1 319 ? -4.177 -1.943 -20.282 1.00 66.81 319 ASP A N 1
ATOM 2493 C CA . ASP A 1 319 ? -5.193 -0.904 -20.401 1.00 66.81 319 ASP A CA 1
ATOM 2494 C C . ASP A 1 319 ? -6.578 -1.552 -20.284 1.00 66.81 319 ASP A C 1
ATOM 2496 O O . ASP A 1 319 ? -6.875 -2.521 -20.983 1.00 66.81 319 ASP A O 1
ATOM 2500 N N . ASN A 1 320 ? -7.393 -1.049 -19.360 1.00 61.03 320 ASN A N 1
ATOM 2501 C CA . ASN A 1 320 ? -8.731 -1.570 -19.070 1.00 61.03 320 ASN A CA 1
ATOM 2502 C C . ASN A 1 320 ? -9.779 -0.454 -19.218 1.00 61.03 320 ASN A C 1
ATOM 2504 O O . ASN A 1 320 ? -10.711 -0.360 -18.421 1.00 61.03 320 ASN A O 1
ATOM 2508 N N . SER A 1 321 ? -9.596 0.424 -20.209 1.00 54.94 321 SER A N 1
ATOM 2509 C CA . SER A 1 321 ? -10.436 1.603 -20.454 1.00 54.94 321 SER A CA 1
ATOM 2510 C C . SER A 1 321 ? -11.904 1.299 -20.762 1.00 54.94 321 SER A C 1
ATOM 2512 O O . SER A 1 321 ? -12.746 2.174 -20.569 1.00 54.94 321 SER A O 1
ATOM 2514 N N . ASP A 1 322 ? -12.223 0.093 -21.239 1.00 56.53 322 ASP A N 1
ATOM 2515 C CA . ASP A 1 322 ? -13.475 -0.117 -21.975 1.00 56.53 322 ASP A CA 1
ATOM 2516 C C . ASP A 1 322 ? -14.661 -0.554 -21.105 1.00 56.53 322 ASP A C 1
ATOM 2518 O O . ASP A 1 322 ? -15.806 -0.322 -21.490 1.00 56.53 322 ASP A O 1
ATOM 2522 N N . ASN A 1 323 ? -14.429 -1.128 -19.918 1.00 59.75 323 ASN A N 1
ATOM 2523 C CA . ASN A 1 323 ? -15.504 -1.371 -18.956 1.00 59.75 323 ASN A CA 1
ATOM 2524 C C . ASN A 1 323 ? -14.975 -1.501 -17.512 1.00 59.75 323 ASN A C 1
ATOM 2526 O O . ASN A 1 323 ? -14.452 -2.556 -17.138 1.00 59.75 323 ASN A O 1
ATOM 2530 N N . PRO A 1 324 ? -15.119 -0.449 -16.690 1.00 53.88 324 PRO A N 1
ATOM 2531 C CA . PRO A 1 324 ? -14.637 -0.448 -15.320 1.00 53.88 324 PRO A CA 1
ATOM 2532 C C . PRO A 1 324 ? -15.264 -1.529 -14.423 1.00 53.88 324 PRO A C 1
ATOM 2534 O O . PRO A 1 324 ? -14.573 -2.116 -13.587 1.00 53.88 324 PRO A O 1
ATOM 2537 N N . ASP A 1 325 ? -16.550 -1.814 -14.625 1.00 52.06 325 ASP A N 1
ATOM 2538 C CA . ASP A 1 325 ? -17.325 -2.718 -13.773 1.00 52.06 325 ASP A CA 1
ATOM 2539 C C . ASP A 1 325 ? -17.181 -4.187 -14.211 1.00 52.06 325 ASP A C 1
ATOM 2541 O O . ASP A 1 325 ? -17.191 -5.086 -13.371 1.00 52.06 325 ASP A O 1
ATOM 2545 N N . ALA A 1 326 ? -16.935 -4.450 -15.502 1.00 54.62 326 ALA A N 1
ATOM 2546 C CA . ALA A 1 326 ? -16.728 -5.815 -16.006 1.00 54.62 326 ALA A CA 1
ATOM 2547 C C . ALA A 1 326 ? -15.380 -6.428 -15.606 1.00 54.62 326 ALA A C 1
ATOM 2549 O O . ALA A 1 326 ? -15.219 -7.646 -15.672 1.00 54.62 326 ALA A O 1
ATOM 2550 N N . PHE A 1 327 ? -14.402 -5.628 -15.162 1.00 57.53 327 PHE A N 1
ATOM 2551 C CA . PHE A 1 327 ? -13.054 -6.139 -14.896 1.00 57.53 327 PHE A CA 1
ATOM 2552 C C . PHE A 1 327 ? -13.033 -7.257 -13.847 1.00 57.53 327 PHE A C 1
ATOM 2554 O O . PHE A 1 327 ? -12.201 -8.154 -13.926 1.00 57.53 327 PHE A O 1
ATOM 2561 N N . PHE A 1 328 ? -13.936 -7.225 -12.867 1.00 57.56 328 PHE A N 1
ATOM 2562 C CA . PHE A 1 328 ? -13.972 -8.239 -11.818 1.00 57.56 328 PHE A CA 1
ATOM 2563 C C . PHE A 1 328 ? -14.747 -9.502 -12.185 1.00 57.56 328 PHE A C 1
ATOM 2565 O O . PHE A 1 328 ? -14.431 -10.553 -11.631 1.00 57.56 328 PHE A O 1
ATOM 2572 N N . GLU A 1 329 ? -15.726 -9.403 -13.082 1.00 61.03 329 GLU A N 1
ATOM 2573 C CA . GLU A 1 329 ? -16.532 -10.541 -13.540 1.00 61.03 329 GLU A CA 1
ATOM 2574 C C . GLU A 1 329 ? -15.893 -11.245 -14.751 1.00 61.03 329 GLU A C 1
ATOM 2576 O O . GLU A 1 329 ? -16.084 -12.442 -14.942 1.00 61.03 329 GLU A O 1
ATOM 2581 N N . GLU A 1 330 ? -15.061 -10.538 -15.525 1.00 62.62 330 GLU A N 1
ATOM 2582 C CA . GLU A 1 330 ? -14.431 -11.031 -16.760 1.00 62.62 330 GLU A CA 1
ATOM 2583 C C . GLU A 1 330 ? -12.895 -11.100 -16.679 1.00 62.62 330 GLU A C 1
ATOM 2585 O O . GLU A 1 330 ? -12.195 -11.041 -17.698 1.00 62.62 330 GLU A O 1
ATOM 2590 N N . MET A 1 331 ? -12.327 -11.194 -15.471 1.00 70.81 331 MET A N 1
ATOM 2591 C CA . MET A 1 331 ? -10.875 -11.154 -15.302 1.00 70.81 331 MET A CA 1
ATOM 2592 C C . MET A 1 331 ? -10.217 -12.439 -15.822 1.00 70.81 331 MET A C 1
ATOM 2594 O O . MET A 1 331 ? -10.038 -13.397 -15.078 1.00 70.81 331 MET A O 1
ATOM 2598 N N . ASP A 1 332 ? -9.824 -12.459 -17.100 1.00 81.00 332 ASP A N 1
ATOM 2599 C CA . ASP A 1 332 ? -9.039 -13.555 -17.677 1.00 81.00 332 ASP A CA 1
ATOM 2600 C C . ASP A 1 332 ? -7.758 -13.753 -16.839 1.00 81.00 332 ASP A C 1
ATOM 2602 O O . ASP A 1 332 ? -6.878 -12.875 -16.848 1.00 81.00 332 ASP A O 1
ATOM 2606 N N . PRO A 1 333 ? -7.602 -14.898 -16.142 1.00 83.00 333 PRO A N 1
ATOM 2607 C CA . PRO A 1 333 ? -6.426 -15.188 -15.327 1.00 83.00 333 PRO A CA 1
ATOM 2608 C C . PRO A 1 333 ? -5.106 -14.972 -16.070 1.00 83.00 333 PRO A C 1
ATOM 2610 O O . PRO A 1 333 ? -4.128 -14.477 -15.497 1.00 83.00 333 PRO A O 1
ATOM 2613 N N . LYS A 1 334 ? -5.091 -15.253 -17.381 1.00 83.62 334 LYS A N 1
ATOM 2614 C CA . LYS A 1 334 ? -3.910 -15.100 -18.239 1.00 83.62 334 LYS A CA 1
ATOM 2615 C C . LYS A 1 334 ? -3.500 -13.644 -18.426 1.00 83.62 334 LYS A C 1
ATOM 2617 O O . LYS A 1 334 ? -2.323 -13.380 -18.662 1.00 83.62 334 LYS A O 1
ATOM 2622 N N . LYS A 1 335 ? -4.438 -12.701 -18.305 1.00 84.12 335 LYS A N 1
ATOM 2623 C CA . LYS A 1 335 ? -4.172 -11.254 -18.322 1.00 84.12 335 LYS A CA 1
ATOM 2624 C C . LYS A 1 335 ? -3.924 -10.702 -16.924 1.00 84.12 335 LYS A C 1
ATOM 2626 O O . LYS A 1 335 ? -3.197 -9.718 -16.780 1.00 84.12 335 LYS A O 1
ATOM 2631 N N . PHE A 1 336 ? -4.498 -11.318 -15.894 1.00 88.00 336 PHE A N 1
ATOM 2632 C CA . PHE A 1 336 ? -4.380 -10.827 -14.526 1.00 88.00 336 PHE A CA 1
ATOM 2633 C C . PHE A 1 336 ? -3.013 -11.109 -13.894 1.00 88.00 336 PHE A C 1
ATOM 2635 O O . PHE A 1 336 ? -2.377 -10.194 -13.369 1.00 88.00 336 PHE A O 1
ATOM 2642 N N . ILE A 1 337 ? -2.498 -12.340 -14.002 1.00 91.88 337 ILE A N 1
ATOM 2643 C CA . ILE A 1 337 ? -1.203 -12.701 -13.399 1.00 91.88 337 ILE A CA 1
ATOM 2644 C C . ILE A 1 337 ? -0.043 -11.820 -13.907 1.00 91.88 337 ILE A C 1
ATOM 2646 O O . ILE A 1 337 ? 0.739 -11.354 -13.075 1.00 91.88 337 ILE A O 1
ATOM 2650 N N . PRO A 1 338 ? 0.097 -11.518 -15.215 1.00 92.38 338 PRO A N 1
ATOM 2651 C CA . PRO A 1 338 ? 1.111 -10.576 -15.691 1.00 92.38 338 PRO A CA 1
ATOM 2652 C C . PRO A 1 338 ? 1.017 -9.185 -15.051 1.00 92.38 338 PRO A C 1
ATOM 2654 O O . PRO A 1 338 ? 2.054 -8.611 -14.725 1.00 92.38 338 PRO A O 1
ATOM 2657 N N . GLN A 1 339 ? -0.194 -8.668 -14.810 1.00 91.56 339 GLN A N 1
ATOM 2658 C CA . GLN A 1 339 ? -0.380 -7.379 -14.135 1.00 91.56 339 GLN A CA 1
ATOM 2659 C C . GLN A 1 339 ? 0.115 -7.444 -12.691 1.00 91.56 339 GLN A C 1
ATOM 2661 O O . GLN A 1 339 ? 0.882 -6.581 -12.279 1.00 91.56 339 GLN A O 1
ATOM 2666 N N . LEU A 1 340 ? -0.228 -8.503 -11.947 1.00 94.44 340 LEU A N 1
ATOM 2667 C CA . LEU A 1 340 ? 0.278 -8.702 -10.583 1.00 94.44 340 LEU A CA 1
ATOM 2668 C C . LEU A 1 340 ? 1.806 -8.778 -10.554 1.00 94.44 340 LEU A C 1
ATOM 2670 O O . LEU A 1 340 ? 2.443 -8.202 -9.677 1.00 94.44 340 LEU A O 1
ATOM 2674 N N . ARG A 1 341 ? 2.407 -9.461 -11.533 1.00 95.56 341 ARG A N 1
ATOM 2675 C CA . ARG A 1 341 ? 3.864 -9.566 -11.665 1.00 95.56 341 ARG A CA 1
ATOM 2676 C C . ARG A 1 341 ? 4.526 -8.232 -11.990 1.00 95.56 341 ARG A C 1
ATOM 2678 O O . ARG A 1 341 ? 5.691 -8.077 -11.657 1.00 95.56 341 ARG A O 1
ATOM 2685 N N . ALA A 1 342 ? 3.824 -7.277 -12.592 1.00 95.00 342 ALA A N 1
ATOM 2686 C CA . ALA A 1 342 ? 4.355 -5.940 -12.841 1.00 95.00 342 ALA A CA 1
ATOM 2687 C C . ALA A 1 342 ? 4.379 -5.055 -11.582 1.00 95.00 342 ALA A C 1
ATOM 2689 O O . ALA A 1 342 ? 4.967 -3.977 -11.618 1.00 95.00 342 ALA A O 1
ATOM 2690 N N . LEU A 1 343 ? 3.747 -5.470 -10.477 1.00 95.88 343 LEU A N 1
ATOM 2691 C CA . LEU A 1 343 ? 3.628 -4.655 -9.268 1.00 95.88 343 LEU A CA 1
ATOM 2692 C C . LEU A 1 343 ? 4.839 -4.758 -8.342 1.00 95.88 343 LEU A C 1
ATOM 2694 O O . LEU A 1 343 ? 5.499 -5.791 -8.233 1.00 95.88 343 LEU A O 1
ATOM 2698 N N . HIS A 1 344 ? 5.049 -3.695 -7.570 1.00 95.56 344 HIS A N 1
ATOM 2699 C CA . HIS A 1 344 ? 5.829 -3.748 -6.346 1.00 95.56 344 HIS A CA 1
ATOM 2700 C C . HIS A 1 344 ? 5.055 -4.527 -5.264 1.00 95.56 344 HIS A C 1
ATOM 2702 O O . HIS A 1 344 ? 3.845 -4.323 -5.114 1.00 95.56 344 HIS A O 1
ATOM 2708 N N . PRO A 1 345 ? 5.714 -5.334 -4.408 1.00 95.50 345 PRO A N 1
ATOM 2709 C CA . PRO A 1 345 ? 5.033 -6.073 -3.341 1.00 95.50 345 PRO A CA 1
ATOM 2710 C C . PRO A 1 345 ? 4.140 -5.220 -2.438 1.00 95.50 345 PRO A C 1
ATOM 2712 O O . PRO A 1 345 ? 3.070 -5.661 -2.031 1.00 95.50 345 PRO A O 1
ATOM 2715 N N . VAL A 1 346 ? 4.554 -3.990 -2.124 1.00 95.69 346 VAL A N 1
ATOM 2716 C CA . VAL A 1 346 ? 3.750 -3.100 -1.266 1.00 95.69 346 VAL A CA 1
ATOM 2717 C C . VAL A 1 346 ? 2.512 -2.544 -1.963 1.00 95.69 346 VAL A C 1
ATOM 2719 O O . VAL A 1 346 ? 1.536 -2.273 -1.278 1.00 95.69 346 VAL A O 1
ATOM 2722 N N . GLN A 1 347 ? 2.513 -2.433 -3.296 1.00 95.44 347 GLN A N 1
ATOM 2723 C CA . GLN A 1 347 ? 1.332 -2.014 -4.056 1.00 95.44 347 GLN A CA 1
ATOM 2724 C C . GLN A 1 347 ? 0.259 -3.103 -3.985 1.00 95.44 347 GLN A C 1
ATOM 2726 O O . GLN A 1 347 ? -0.890 -2.799 -3.686 1.00 95.44 347 GLN A O 1
ATOM 2731 N N . LEU A 1 348 ? 0.641 -4.378 -4.143 1.00 96.19 348 LEU A N 1
ATOM 2732 C CA . LEU A 1 348 ? -0.288 -5.500 -3.972 1.00 96.19 348 LEU A CA 1
ATOM 2733 C C . LEU A 1 348 ? -0.769 -5.640 -2.523 1.00 96.19 348 LEU A C 1
ATOM 2735 O O . LEU A 1 348 ? -1.959 -5.819 -2.289 1.00 96.19 348 LEU A O 1
ATOM 2739 N N . LYS A 1 349 ? 0.129 -5.526 -1.537 1.00 95.50 349 LYS A N 1
ATOM 2740 C CA . LYS A 1 349 ? -0.275 -5.539 -0.121 1.00 95.50 349 LYS A CA 1
ATOM 2741 C C . LYS A 1 349 ? -1.256 -4.419 0.201 1.00 95.50 349 LYS A C 1
ATOM 2743 O O . LYS A 1 349 ? -2.181 -4.642 0.976 1.00 95.50 349 LYS A O 1
ATOM 2748 N N . MET A 1 350 ? -1.041 -3.235 -0.370 1.00 92.31 350 MET A N 1
ATOM 2749 C CA . MET A 1 350 ? -1.962 -2.123 -0.212 1.00 92.31 350 MET A CA 1
ATOM 2750 C C . MET A 1 350 ? -3.296 -2.448 -0.873 1.00 92.31 350 MET A C 1
ATOM 2752 O O . MET A 1 350 ? -4.312 -2.363 -0.209 1.00 92.31 350 MET A O 1
ATOM 2756 N N . ALA A 1 351 ? -3.302 -2.912 -2.122 1.00 90.19 351 ALA A N 1
ATOM 2757 C CA . ALA A 1 351 ? -4.530 -3.291 -2.815 1.00 90.19 351 ALA A CA 1
ATOM 2758 C C . ALA A 1 351 ? -5.366 -4.306 -2.020 1.00 90.19 351 ALA A C 1
ATOM 2760 O O . ALA A 1 351 ? -6.549 -4.075 -1.823 1.00 90.19 351 ALA A O 1
ATOM 2761 N N . LEU A 1 352 ? -4.734 -5.344 -1.462 1.00 90.31 352 LEU A N 1
ATOM 2762 C CA . LEU A 1 352 ? -5.397 -6.326 -0.593 1.00 90.31 352 LEU A CA 1
ATOM 2763 C C . LEU A 1 352 ? -6.010 -5.704 0.669 1.00 90.31 352 LEU A C 1
ATOM 2765 O O . LEU A 1 352 ? -7.050 -6.151 1.133 1.00 90.31 352 LEU A O 1
ATOM 2769 N N . LEU A 1 353 ? -5.367 -4.686 1.248 1.00 88.19 353 LEU A N 1
ATOM 2770 C CA . LEU A 1 353 ? -5.911 -3.986 2.413 1.00 88.19 353 LEU A CA 1
ATOM 2771 C C . LEU A 1 353 ? -7.162 -3.173 2.059 1.00 88.19 353 LEU A C 1
ATOM 2773 O O . LEU A 1 353 ? -8.072 -3.081 2.879 1.00 88.19 353 LEU A O 1
ATOM 2777 N N . LEU A 1 354 ? -7.162 -2.546 0.880 1.00 83.06 354 LEU A N 1
ATOM 2778 C CA . LEU A 1 354 ? -8.238 -1.660 0.425 1.00 83.06 354 LEU A CA 1
ATOM 2779 C C . LEU A 1 354 ? -9.410 -2.442 -0.192 1.00 83.06 354 LEU A C 1
ATOM 2781 O O . LEU A 1 354 ? -10.534 -1.953 -0.179 1.00 83.06 354 LEU A O 1
ATOM 2785 N N . ASP A 1 355 ? -9.139 -3.636 -0.717 1.00 82.75 355 ASP A N 1
ATOM 2786 C CA . ASP A 1 355 ? -10.097 -4.567 -1.309 1.00 82.75 355 ASP A CA 1
ATOM 2787 C C . ASP A 1 355 ? -9.656 -6.001 -0.969 1.00 82.75 355 ASP A C 1
ATOM 2789 O O . ASP A 1 355 ? -8.795 -6.585 -1.628 1.00 82.75 355 ASP A O 1
ATOM 2793 N N . ALA A 1 356 ? -10.212 -6.566 0.106 1.00 85.06 356 ALA A N 1
ATOM 2794 C CA . ALA A 1 356 ? -9.844 -7.903 0.570 1.00 85.06 356 ALA A CA 1
ATOM 2795 C C . ALA A 1 356 ? -10.344 -9.015 -0.370 1.00 85.06 356 ALA A C 1
ATOM 2797 O O . ALA A 1 356 ? -9.745 -10.099 -0.410 1.00 85.06 356 ALA A O 1
ATOM 2798 N N . ASP A 1 357 ? -11.392 -8.755 -1.155 1.00 83.38 357 ASP A N 1
ATOM 2799 C CA . ASP A 1 357 ? -12.031 -9.742 -2.032 1.00 83.38 357 ASP A CA 1
ATOM 2800 C C . ASP A 1 357 ? -11.123 -10.120 -3.201 1.00 83.38 357 ASP A C 1
ATOM 2802 O O . ASP A 1 357 ? -11.163 -11.248 -3.708 1.00 83.38 357 ASP A O 1
ATOM 2806 N N . ILE A 1 358 ? -10.210 -9.223 -3.584 1.00 86.50 358 ILE A N 1
ATOM 2807 C CA . ILE A 1 358 ? -9.213 -9.531 -4.606 1.00 86.50 358 ILE A CA 1
ATOM 2808 C C . ILE A 1 358 ? -8.291 -10.690 -4.207 1.00 86.50 358 ILE A C 1
ATOM 2810 O O . ILE A 1 358 ? -7.753 -11.370 -5.079 1.00 86.50 358 ILE A O 1
ATOM 2814 N N . SER A 1 359 ? -8.130 -10.977 -2.910 1.00 92.06 359 SER A N 1
ATOM 2815 C CA . SER A 1 359 ? -7.318 -12.110 -2.453 1.00 92.06 359 SER A CA 1
ATOM 2816 C C . SER A 1 359 ? -7.831 -13.451 -2.995 1.00 92.06 359 SER A C 1
ATOM 2818 O O . SER A 1 359 ? -7.023 -14.269 -3.438 1.00 92.06 359 SER A O 1
ATOM 2820 N N . GLY A 1 360 ? -9.156 -13.648 -3.031 1.00 90.50 360 GLY A N 1
ATOM 2821 C CA . GLY A 1 360 ? -9.793 -14.836 -3.606 1.00 90.50 360 GLY A CA 1
ATOM 2822 C C . GLY A 1 360 ? -9.581 -14.918 -5.116 1.00 90.50 360 GLY A C 1
ATOM 2823 O O . GLY A 1 360 ? -9.127 -15.943 -5.621 1.00 90.50 360 GLY A O 1
ATOM 2824 N N . LYS A 1 361 ? -9.776 -13.796 -5.817 1.00 89.25 361 LYS A N 1
ATOM 2825 C CA . LYS A 1 361 ? -9.588 -13.696 -7.276 1.00 89.25 361 LYS A CA 1
ATOM 2826 C C . LYS A 1 361 ? -8.151 -13.992 -7.701 1.00 89.25 361 LYS A C 1
ATOM 2828 O O . LYS A 1 361 ? -7.914 -14.661 -8.702 1.00 89.25 361 LYS A O 1
ATOM 2833 N N . ILE A 1 362 ? -7.164 -13.534 -6.927 1.00 93.38 362 ILE A N 1
ATOM 2834 C CA . ILE A 1 362 ? -5.756 -13.841 -7.206 1.00 93.38 362 ILE A CA 1
ATOM 2835 C C . ILE A 1 362 ? -5.483 -15.339 -7.039 1.00 93.38 362 ILE A C 1
ATOM 2837 O O . ILE A 1 362 ? -4.751 -15.905 -7.848 1.00 93.38 362 ILE A O 1
ATOM 2841 N N . ARG A 1 363 ? -6.047 -15.993 -6.014 1.00 94.12 363 ARG A N 1
ATOM 2842 C CA . ARG A 1 363 ? -5.875 -17.443 -5.814 1.00 94.12 363 ARG A CA 1
ATOM 2843 C C . ARG A 1 363 ? -6.451 -18.233 -6.980 1.00 94.12 363 ARG A C 1
ATOM 2845 O O . ARG A 1 363 ? -5.727 -19.025 -7.573 1.00 94.12 363 ARG A O 1
ATOM 2852 N N . GLU A 1 364 ? -7.687 -17.937 -7.362 1.00 92.19 364 GLU A N 1
ATOM 2853 C CA . GLU A 1 364 ? -8.343 -18.562 -8.513 1.00 92.19 364 GLU A CA 1
ATOM 2854 C C . GLU A 1 364 ? -7.535 -18.358 -9.805 1.00 92.19 364 GLU A C 1
ATOM 2856 O O . GLU A 1 364 ? -7.319 -19.290 -10.585 1.00 92.19 364 GLU A O 1
ATOM 2861 N N . ALA A 1 365 ? -6.999 -17.152 -10.014 1.00 91.81 365 ALA A N 1
ATOM 2862 C CA . ALA A 1 365 ? -6.165 -16.866 -11.173 1.00 91.81 365 ALA A CA 1
ATOM 2863 C C . ALA A 1 365 ? -4.833 -17.639 -11.166 1.00 91.81 365 ALA A C 1
ATOM 2865 O O . ALA A 1 365 ? -4.345 -18.053 -12.220 1.00 91.81 365 ALA A O 1
ATOM 2866 N N . LEU A 1 366 ? -4.230 -17.848 -9.992 1.00 94.44 366 LEU A N 1
ATOM 2867 C CA . LEU A 1 366 ? -3.020 -18.658 -9.853 1.00 94.44 366 LEU A CA 1
ATOM 2868 C C . LEU A 1 366 ? -3.308 -20.136 -10.144 1.00 94.44 366 LEU A C 1
ATOM 2870 O O . LEU A 1 366 ? -2.579 -20.748 -10.924 1.00 94.44 366 LEU A O 1
ATOM 2874 N N . GLU A 1 367 ? -4.384 -20.679 -9.575 1.00 94.38 367 GLU A N 1
ATOM 2875 C CA . GLU A 1 367 ? -4.799 -22.077 -9.745 1.00 94.38 367 GLU A CA 1
ATOM 2876 C C . GLU A 1 367 ? -5.164 -22.392 -11.201 1.00 94.38 367 GLU A C 1
ATOM 2878 O O . GLU A 1 367 ? -4.668 -23.361 -11.776 1.00 94.38 367 GLU A O 1
ATOM 2883 N N . SER A 1 368 ? -5.959 -21.532 -11.841 1.00 92.12 368 SER A N 1
ATOM 2884 C CA . SER A 1 368 ? -6.361 -21.685 -13.249 1.00 92.12 368 SER A CA 1
ATOM 2885 C C . SER A 1 368 ? -5.193 -21.585 -14.237 1.00 92.12 368 SER A C 1
ATOM 2887 O O . SER A 1 368 ? -5.235 -22.186 -15.312 1.00 92.12 368 SER A O 1
ATOM 2889 N N . CYS A 1 369 ? -4.125 -20.868 -13.879 1.00 91.12 369 CYS A N 1
ATOM 2890 C CA . CYS A 1 369 ? -2.891 -20.817 -14.663 1.00 91.12 369 CYS A CA 1
ATOM 2891 C C . CYS A 1 369 ? -1.915 -21.968 -14.347 1.00 91.12 369 CYS A C 1
ATOM 2893 O O . CYS A 1 369 ? -0.845 -22.028 -14.957 1.00 91.12 369 CYS A O 1
ATOM 2895 N N . GLY A 1 370 ? -2.264 -22.872 -13.424 1.00 92.50 370 GLY A N 1
ATOM 2896 C CA . GLY A 1 370 ? -1.438 -24.015 -13.029 1.00 92.50 370 GLY A CA 1
ATOM 2897 C C . GLY A 1 370 ? -0.210 -23.642 -12.198 1.00 92.50 370 GLY A C 1
ATOM 2898 O O . GLY A 1 370 ? 0.792 -24.359 -12.242 1.00 92.50 370 GLY A O 1
ATOM 2899 N N . PHE A 1 371 ? -0.256 -22.510 -11.492 1.00 87.94 371 PHE A N 1
ATOM 2900 C CA . PHE A 1 371 ? 0.818 -22.105 -10.593 1.00 87.94 371 PHE A CA 1
ATOM 2901 C C . PHE A 1 371 ? 0.717 -22.781 -9.248 1.00 87.94 371 PHE A C 1
ATOM 2903 O O . PHE A 1 371 ? -0.409 -23.014 -8.763 1.00 87.94 371 PHE A O 1
#

Nearest PDB structures (foldseek):
  8to0-assembly1_Ah  TM=1.398E-01  e=8.317E+00  Mus musculus

Secondary structure (DSSP, 8-state):
-PPPPGGGSSSSSSS-------S----S----HHHHHHHHHHHHHHHHHHHHHHHHHHHHHHHHHHHHSS--SS-----S--------S---HHHHHHHHHHH---HHHHHHHHHHHHHTT-TT---GGG--HHHHHHHHHHHHHHHHHHHHHHTT--HHHHHHHHHHHHHHHHHHHHHHHHHHHHHHHS-PPPSS-----TTS--HHHHIIIIITTTTSTTHHHHT-GGGTS---HHHHHTTTHHHHHHH-S-TT-SS---HHHH-GGGTSHHHHHHHHT---B-S--TT----TTS-HHHHHHHTTSPPBTTS-PPP-TT-TTGGGTS--HHHHHHHHHTS-HHHHHHHHHH-TTHHHHHHHHHHHTT-

Solvent-accessible surface area (backbone atoms only — not comparable to full-atom values): 21878 Å² total; per-residue (Å²): 133,90,80,81,72,74,77,68,70,73,75,73,78,82,74,89,82,81,77,85,74,81,92,77,81,92,73,95,73,85,68,59,71,65,56,57,54,50,51,52,52,50,50,54,50,52,52,50,52,51,51,51,52,52,49,51,51,50,52,50,51,50,47,50,52,47,59,75,63,46,82,62,71,74,66,74,72,64,58,72,72,69,69,77,65,83,71,89,60,95,66,59,55,52,61,53,48,49,53,40,30,75,69,27,37,52,73,69,54,53,48,50,52,52,51,53,38,43,76,52,62,56,54,72,59,76,56,59,90,78,50,52,61,69,52,48,56,49,43,51,52,34,50,54,52,51,50,52,51,32,49,35,64,63,46,60,48,50,75,66,42,49,49,42,27,52,53,39,51,54,49,50,54,50,50,57,50,49,56,46,56,52,49,58,52,51,45,68,72,68,70,54,76,71,75,87,89,71,94,74,58,93,87,50,76,55,50,63,52,56,35,59,45,68,63,34,31,56,63,43,87,71,43,42,66,75,65,33,70,75,72,30,30,88,65,51,73,63,43,35,42,63,33,58,52,60,64,49,44,72,54,48,76,55,89,82,50,88,80,64,66,52,44,77,79,77,37,52,60,69,68,38,36,65,51,37,16,70,75,65,76,30,71,48,39,44,58,41,54,84,88,47,90,65,47,68,50,50,52,70,78,43,49,64,23,31,56,57,44,56,47,44,57,84,41,70,55,65,74,54,80,86,47,78,77,51,51,80,82,66,60,50,36,84,64,45,55,56,38,58,27,31,31,34,74,44,40,53,53,37,20,40,72,55,39,28,63,53,55,58,54,51,50,53,27,36,54,78,69,71,101

Organism: NCBI:txid1144680

pLDDT: mean 73.67, std 19.08, range [35.53, 97.44]

Foldseek 3Di:
DDDDDPPVVPPPPPDDDDPDDDPDDPDDDDPDPVVVVVVVVVVVVVVVVVVVVVVVVVVVVVVVVCVVVVPDPPCPVVDPVPPPDPPPPPDLLQVVLVVLLLQFDDPVLVVVLLVVCVVLVLADCDDLVPDALVRLVSNLVSLLVLLLVLLCVNLVDDPVLSVQLSVLVVVVVVVLLVVVVVVVVVCVVVPPPDDPDDPDDPPGSPSVSSCCLQVCLLVDLVSVVCVASCNRGPGDLSSCLQALNQLVCVQCVDPPDPPRPLCVPRPVLSQQQVSVCVVSVHARFQRDRSSDPPNFQDQPLLNSLCNHGTHGPSQDQGGPPPDNVCCQVPVQLVNPVSNNRSDRSSSVSSSCSSPVVVSVVNVVSCVVVVD

Mean predicted aligned error: 15.29 Å

Sequence (371 aa):
MPGIPWSDLLFRGLLVATPDFPDNFSSSYGMPSRNLQITVAWILLASLIMGIALWQAQVVVAREAASQHKNLPPPTNTRHAIRAGPATADIDPVADYIARCEKG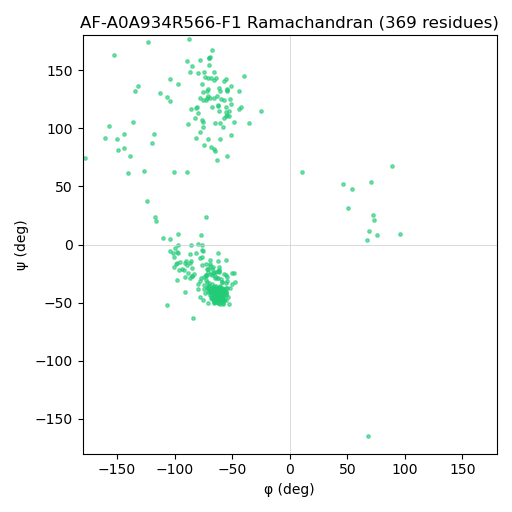MTVQEIRWVLTDFENAGLAGGKTSDEMTEAEAAAYHKAQRHWYLRCLAQGLNLSSEQKKEASDMMVKLARETYRSHLEYLKNGKETGEQPLPDHTITIEGIDLKFLNLTMGHEFGRSKALQSWLPWKFCKLTPPQASLTWKYGHDIAFPDQSNPNRIDVTLDQPELSDPHQLAKKTGGPVFHVSNPINNSSIGIPIWLNAANKIHPLLATQKLADNSDNPDAFFEEMDPKKFIPQLRALHPVQLKMALLLDADISGKIREALESCGF

Radius of gyration: 34.37 Å; Cα contacts (8 Å, |Δi|>4): 324; chains: 1; bounding box: 58×120×54 Å